Protein AF-0000000087528157 (afdb_homodimer)

pLDDT: mean 91.72, std 8.05, range [44.59, 97.56]

Foldseek 3Di:
DLVVVLVVLLVVLLVLLVVLLVVLLVLLVLLLVCLPVLDLVSLVVLQVCLVVLVVSLVVSLVSLVVSVVSHVDDDLSVLLSVLSNVLSVLSSVSSVLSNVSSVLSNQLPVVPHDPDADPCNVLSVLLSVLSVLLSVCSSVLPLVSLVVLLVSLVVLVVSLVVLVVSLVVVCVVDDDCNSNSVSNSVSSVSSSVSSVSSNVSSQSSNCSNPVDRDDDD/DLVVVLVVLLVVLLVLLVVLLVVLLVLLVLLLVCLPVLDLVSLVVLQVCLVVLVVSLVVSLVSLVVSVVSHVDDDLSVLLSVLSNVLSVLSSVSSVLSNVSSVLSNQLPVVPHDPDADPCNVLSVLLSVLSVLLSVCSSVLPLVSLVVLLVSLVVLVVSLVVLVVSLVVVCVVDDDCNSNSVSNSVSSVSSSVSSVSSNVSSQSSNCSNPVDRDDDD

Nearest PDB structures (foldseek):
  4q25-assembly1_B  TM=9.628E-01  e=1.340E-10  Pseudomonas aeruginosa PAO1
  1t72-assembly1_A  TM=9.582E-01  e=2.655E-10  Aquifex aeolicus
  1xwm-assembly1_A-2  TM=9.227E-01  e=3.490E-10  Geobacillus stearothermophilus
  1sum-assembly1_B  TM=9.624E-01  e=5.626E-09  Thermotoga maritima
  2olt-assembly1_B  TM=5.360E-01  e=1.456E-02  Shewanella oneidensis MR-1

Secondary structure (DSSP, 8-state):
-HHHHHHHHHHHHHHHHHHHHHHHHHHHHHHHHHHHH--HHHHHHHHHTHHHHHHHHHHHHHHHHHHHHH----HHHHHHHHHHHHHHHHHHHHHHHHHHHHHHHHHHHHTS--S-----HHHHHHHHHHHHHHHHHHHTT-HHHHHHHHHHHHHHHHHHHHHHHHHHHHHHH-SS-HHHHHHHHHHHHHHHHHHHHHHHHHHHHHHHHHS------/-HHHHHHHHHHHHHHHHHHHHHHHHHHHHHHHHHHHH--HHHHHHHHHTHHHHHHHHHHHHHHHHHHHHH----HHHHHHHHHHHHHHHHHHHHHHHHHHHHHHHHHHHHTS--S-----HHHHHHHHHHHHHHHHHHHTT-HHHHHHHHHHHHHHHHHHHHHHHHHHHHHHH-SS-HHHHHHHHHHHHHHHHHHHHHHHHHHHHHHHHHS------

InterPro domains:
  IPR026022 PhoU domain [PF01895] (19-105)
  IPR026022 PhoU domain [PF01895] (121-205)
  IPR028366 PhoU [PIRSF003107] (2-216)
  IPR028366 PhoU [PTHR42930] (2-214)
  IPR028366 PhoU [TIGR02135] (6-213)
  IPR038078 PhoU-like domain superfamily [G3DSA:1.20.58.220] (3-214)

Radius of gyration: 21.8 Å; Cα contacts (8 Å, |Δi|>4): 555; chains: 2; bounding box: 48×71×45 Å

Sequence (434 aa):
MINRTLHREIDVLKKMFIDLGALVEDRLRKACIILETGDNDLAEEIIRTDNEIDHMEVQIEEECLKVLALHQPVASDLRLIVAIIKINNELERIGDMAVGIAKRVQVIHKKGGVSFAVDYRQMAVKVLGMIRMSLDALVTENADLARRIFHEDEEVDALRDKAYKAVVKELDADTGHAAALLNIYLLSRHLERIGDRACNIAEEVIYLVEGDIVRNEMINRTLHREIDVLKKMFIDLGALVEDRLRKACIILETGDNDLAEEIIRTDNEIDHMEVQIEEECLKVLALHQPVASDLRLIVAIIKINNELERIGDMAVGIAKRVQVIHKKGGVSFAVDYRQMAVKVLGMIRMSLDALVTENADLARRIFHEDEEVDALRDKAYKAVVKELDADTGHAAALLNIYLLSRHLERIGDRACNIAEEVIYLVEGDIVRNE

Structure (mmCIF, N/CA/C/O backbone):
data_AF-0000000087528157-model_v1
#
loop_
_entity.id
_entity.type
_entity.pdbx_description
1 polymer 'Phosphate-specific transport system accessory protein PhoU'
#
loop_
_atom_site.group_PDB
_atom_site.id
_atom_site.type_symbol
_atom_site.label_atom_id
_atom_site.label_alt_id
_atom_site.label_comp_id
_atom_site.label_asym_id
_atom_site.label_entity_id
_atom_site.label_seq_id
_atom_site.pdbx_PDB_ins_code
_atom_site.Cartn_x
_atom_site.Cartn_y
_atom_site.Cartn_z
_atom_site.occupancy
_atom_site.B_iso_or_equiv
_atom_site.auth_seq_id
_atom_site.auth_comp_id
_atom_site.auth_asym_id
_atom_site.auth_atom_id
_atom_site.pdbx_PDB_model_num
ATOM 1 N N . MET A 1 1 ? -6.309 -33.094 -22.344 1 44.59 1 MET A N 1
ATOM 2 C CA . MET A 1 1 ? -7.527 -32.938 -21.562 1 44.59 1 MET A CA 1
ATOM 3 C C . MET A 1 1 ? -7.293 -32.062 -20.344 1 44.59 1 MET A C 1
ATOM 5 O O . MET A 1 1 ? -8.125 -31.219 -20.016 1 44.59 1 MET A O 1
ATOM 9 N N . ILE A 1 2 ? -6.039 -32.25 -19.562 1 53.31 2 ILE A N 1
ATOM 10 C CA . ILE A 1 2 ? -5.582 -31.531 -18.375 1 53.31 2 ILE A CA 1
ATOM 11 C C . ILE A 1 2 ? -5.414 -30.047 -18.672 1 53.31 2 ILE A C 1
ATOM 13 O O . ILE A 1 2 ? -5.879 -29.188 -17.922 1 53.31 2 ILE A O 1
ATOM 17 N N . ASN A 1 3 ? -5.18 -29.672 -20 1 67.44 3 ASN A N 1
ATOM 18 C CA . ASN A 1 3 ? -4.887 -28.312 -20.438 1 67.44 3 ASN A CA 1
ATOM 19 C C . ASN A 1 3 ? -6.164 -27.531 -20.734 1 67.44 3 ASN A C 1
ATOM 21 O O . ASN A 1 3 ? -6.23 -26.328 -20.469 1 67.44 3 ASN A O 1
ATOM 25 N N . ARG A 1 4 ? -7.254 -28.422 -21 1 74 4 ARG A N 1
ATOM 26 C CA . ARG A 1 4 ? -8.492 -27.719 -21.328 1 74 4 ARG A CA 1
ATOM 27 C C . ARG A 1 4 ? -9.203 -27.25 -20.062 1 74 4 ARG A C 1
ATOM 29 O O . ARG A 1 4 ? -9.766 -26.156 -20.031 1 74 4 ARG A O 1
ATOM 36 N N . THR A 1 5 ? -9.141 -28 -19.016 1 87.75 5 THR A N 1
ATOM 37 C CA . THR A 1 5 ? -9.766 -27.672 -17.734 1 87.75 5 THR A CA 1
ATOM 38 C C . THR A 1 5 ? -9.062 -26.484 -17.078 1 87.75 5 THR A C 1
ATOM 40 O O . THR A 1 5 ? -9.711 -25.578 -16.547 1 87.75 5 THR A O 1
ATOM 43 N N . LEU A 1 6 ? -7.848 -26.375 -17.266 1 89.81 6 LEU A N 1
ATOM 44 C CA . LEU A 1 6 ? -7.074 -25.281 -16.719 1 89.81 6 LEU A CA 1
ATOM 45 C C . LEU A 1 6 ? -7.469 -23.953 -17.375 1 89.81 6 LEU A C 1
ATOM 47 O O . LEU A 1 6 ? -7.699 -22.953 -16.688 1 89.81 6 LEU A O 1
ATOM 51 N N . HIS A 1 7 ? -7.656 -24.031 -18.688 1 89.88 7 HIS A N 1
ATOM 52 C CA . HIS A 1 7 ? -7.965 -22.797 -19.406 1 89.88 7 HIS A CA 1
ATOM 53 C C . HIS A 1 7 ? -9.359 -22.297 -19.047 1 89.88 7 HIS A C 1
ATOM 55 O O . HIS A 1 7 ? -9.578 -21.078 -18.969 1 89.88 7 HIS A O 1
ATOM 61 N N . ARG A 1 8 ? -10.242 -23.25 -18.859 1 92.94 8 ARG A N 1
ATOM 62 C CA . ARG A 1 8 ? -11.578 -22.844 -18.422 1 92.94 8 ARG A CA 1
ATOM 63 C C . ARG A 1 8 ? -11.539 -22.203 -17.047 1 92.94 8 ARG A C 1
ATOM 65 O O . ARG A 1 8 ? -12.211 -21.188 -16.812 1 92.94 8 ARG A O 1
ATOM 72 N N . GLU A 1 9 ? -10.781 -22.719 -16.156 1 93.06 9 GLU A N 1
ATOM 73 C CA . GLU A 1 9 ? -10.648 -22.172 -14.82 1 93.06 9 GLU A CA 1
ATOM 74 C C . GLU A 1 9 ? -9.961 -20.812 -14.844 1 93.06 9 GLU A C 1
ATOM 76 O O . GLU A 1 9 ? -10.32 -19.906 -14.078 1 93.06 9 GLU A O 1
ATOM 81 N N . ILE A 1 10 ? -9.016 -20.703 -15.75 1 91.69 10 ILE A N 1
ATOM 82 C CA . ILE A 1 10 ? -8.32 -19.422 -15.906 1 91.69 10 ILE A CA 1
ATOM 83 C C . ILE A 1 10 ? -9.281 -18.375 -16.438 1 91.69 10 ILE A C 1
ATOM 85 O O . ILE A 1 10 ? -9.242 -17.219 -16.016 1 91.69 10 ILE A O 1
ATOM 89 N N . ASP A 1 11 ? -10.164 -18.797 -17.344 1 92.31 11 ASP A N 1
ATOM 90 C CA . ASP A 1 11 ? -11.164 -17.875 -17.875 1 92.31 11 ASP A CA 1
ATOM 91 C C . ASP A 1 11 ? -12.117 -17.406 -16.781 1 92.31 11 ASP A C 1
ATOM 93 O O . ASP A 1 11 ? -12.492 -16.234 -16.75 1 92.31 11 ASP A O 1
ATOM 97 N N . VAL A 1 12 ? -12.484 -18.281 -15.938 1 94.38 12 VAL A N 1
ATOM 98 C CA . VAL A 1 12 ? -13.344 -17.938 -14.805 1 94.38 12 VAL A CA 1
ATOM 99 C C . VAL A 1 12 ? -12.625 -16.938 -13.891 1 94.38 12 VAL A C 1
ATOM 101 O O . VAL A 1 12 ? -13.211 -15.938 -13.477 1 94.38 12 VAL A O 1
ATOM 104 N N . LEU A 1 13 ? -11.367 -17.156 -13.656 1 93.38 13 LEU A N 1
ATOM 105 C CA . LEU A 1 13 ? -10.562 -16.281 -12.82 1 93.38 13 LEU A CA 1
ATOM 106 C C . LEU A 1 13 ? -10.461 -14.883 -13.438 1 93.38 13 LEU A C 1
ATOM 108 O O . LEU A 1 13 ? -10.617 -13.875 -12.742 1 93.38 13 LEU A O 1
ATOM 112 N N . LYS A 1 14 ? -10.273 -14.883 -14.734 1 91.62 14 LYS A N 1
ATOM 113 C CA . LYS A 1 14 ? -10.188 -13.602 -15.438 1 91.62 14 LYS A CA 1
ATOM 114 C C . LYS A 1 14 ? -11.5 -12.828 -15.312 1 91.62 14 LYS A C 1
ATOM 116 O O . LYS A 1 14 ? -11.484 -11.617 -15.078 1 91.62 14 LYS A O 1
ATOM 121 N N . LYS A 1 15 ? -12.578 -13.5 -15.414 1 94.44 15 LYS A N 1
ATOM 122 C CA . LYS A 1 15 ? -13.875 -12.852 -15.312 1 94.44 15 LYS A CA 1
ATOM 123 C C . LYS A 1 15 ? -14.109 -12.305 -13.914 1 94.44 15 LYS A C 1
ATOM 125 O O . LYS A 1 15 ? -14.555 -11.164 -13.75 1 94.44 15 LYS A O 1
ATOM 130 N N . MET A 1 16 ? -13.805 -13.094 -12.891 1 95.12 16 MET A N 1
ATOM 131 C CA . MET A 1 16 ? -13.93 -12.641 -11.508 1 95.12 16 MET A CA 1
ATOM 132 C C . MET A 1 16 ? -13.07 -11.414 -11.258 1 95.12 16 MET A C 1
ATOM 134 O O . MET A 1 16 ? -13.516 -10.461 -10.602 1 95.12 16 MET A O 1
ATOM 138 N N . PHE A 1 17 ? -11.969 -11.484 -11.82 1 94 17 PHE A N 1
ATOM 139 C CA . PHE A 1 17 ? -11.008 -10.414 -11.633 1 94 17 PHE A CA 1
ATOM 140 C C . PHE A 1 17 ? -11.484 -9.133 -12.312 1 94 17 PHE A C 1
ATOM 142 O O . PHE A 1 17 ? -11.375 -8.047 -11.742 1 94 17 PHE A O 1
ATOM 149 N N . ILE A 1 18 ? -12 -9.242 -13.484 1 93.38 18 ILE A N 1
ATOM 150 C CA . ILE A 1 18 ? -12.547 -8.109 -14.227 1 93.38 18 ILE A CA 1
ATOM 151 C C . ILE A 1 18 ? -13.719 -7.508 -13.453 1 93.38 18 ILE A C 1
ATOM 153 O O . ILE A 1 18 ? -13.836 -6.285 -13.352 1 93.38 18 ILE A O 1
ATOM 157 N N . ASP A 1 19 ? -14.516 -8.359 -12.906 1 96.44 19 ASP A N 1
ATOM 158 C CA . ASP A 1 19 ? -15.648 -7.887 -12.117 1 96.44 19 ASP A CA 1
ATOM 159 C C . ASP A 1 19 ? -15.18 -7.109 -10.891 1 96.44 19 ASP A C 1
ATOM 161 O O . ASP A 1 19 ? -15.734 -6.059 -10.562 1 96.44 19 ASP A O 1
ATOM 165 N N . LEU A 1 20 ? -14.211 -7.586 -10.203 1 96.44 20 LEU A N 1
ATOM 166 C CA . LEU A 1 20 ? -13.641 -6.867 -9.062 1 96.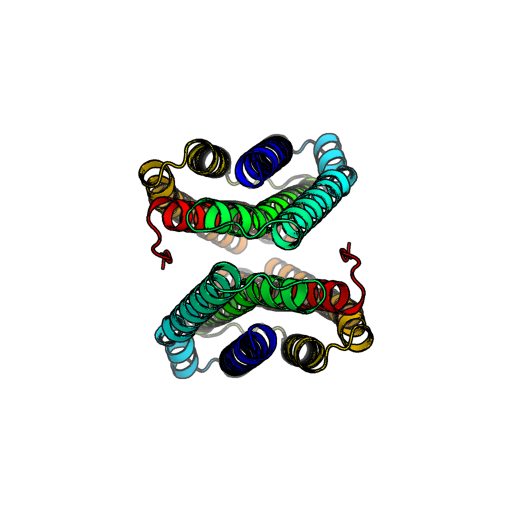44 20 LEU A CA 1
ATOM 167 C C . LEU A 1 20 ? -13.055 -5.531 -9.508 1 96.44 20 LEU A C 1
ATOM 169 O O . LEU A 1 20 ? -13.258 -4.508 -8.852 1 96.44 20 LEU A O 1
ATOM 173 N N . GLY A 1 21 ? -12.297 -5.582 -10.633 1 95.56 21 GLY A N 1
ATOM 174 C CA . GLY A 1 21 ? -11.75 -4.352 -11.188 1 95.56 21 GLY A CA 1
ATOM 175 C C . GLY A 1 21 ? -12.805 -3.293 -11.445 1 95.56 21 GLY A C 1
ATOM 176 O O . GLY A 1 21 ? -12.609 -2.119 -11.117 1 95.56 21 GLY A O 1
ATOM 177 N N . ALA A 1 22 ? -13.898 -3.742 -12 1 95.38 22 ALA A N 1
ATOM 178 C CA . ALA A 1 22 ? -15.008 -2.828 -12.289 1 95.38 22 ALA A CA 1
ATOM 179 C C . ALA A 1 22 ? -15.586 -2.254 -11 1 95.38 22 ALA A C 1
ATOM 181 O O . ALA A 1 22 ? -15.914 -1.065 -10.938 1 95.38 22 ALA A O 1
ATOM 182 N N . LEU A 1 23 ? -15.742 -3.078 -10.031 1 96.56 23 LEU A N 1
ATOM 183 C CA . LEU A 1 23 ? -16.266 -2.635 -8.75 1 96.56 23 LEU A CA 1
ATOM 184 C C . LEU A 1 23 ? -15.336 -1.609 -8.109 1 96.56 23 LEU A C 1
ATOM 186 O O . LEU A 1 23 ? -15.797 -0.587 -7.59 1 96.56 23 LEU A O 1
ATOM 190 N N . VAL A 1 24 ? -14.047 -1.836 -8.133 1 96.75 24 VAL A N 1
ATOM 191 C CA . VAL A 1 24 ? -13.055 -0.938 -7.551 1 96.75 24 VAL A CA 1
ATOM 192 C C . VAL A 1 24 ? -13.047 0.386 -8.312 1 96.75 24 VAL A C 1
ATOM 194 O O . VAL A 1 24 ? -12.992 1.458 -7.707 1 96.75 24 VAL A O 1
ATOM 197 N N . GLU A 1 25 ? -13.141 0.327 -9.602 1 95.88 25 GLU A N 1
ATOM 198 C CA . GLU A 1 25 ? -13.211 1.541 -10.414 1 95.88 25 GLU A CA 1
ATOM 199 C C . GLU A 1 25 ? -14.445 2.371 -10.047 1 95.88 25 GLU A C 1
ATOM 201 O O . GLU A 1 25 ? -14.367 3.598 -9.961 1 95.88 25 GLU A O 1
ATOM 206 N N . ASP A 1 26 ? -15.5 1.7 -9.906 1 96.25 26 ASP A N 1
ATOM 207 C CA . ASP A 1 26 ? -16.734 2.383 -9.523 1 96.25 26 ASP A CA 1
ATOM 208 C C . ASP A 1 26 ? -16.578 3.076 -8.172 1 96.25 26 ASP A C 1
ATOM 210 O O . ASP A 1 26 ? -16.984 4.227 -8.008 1 96.25 26 ASP A O 1
ATOM 214 N N . ARG A 1 27 ? -16 2.377 -7.172 1 96.56 27 ARG A N 1
ATOM 215 C CA . ARG A 1 27 ? -15.766 2.963 -5.855 1 96.56 27 ARG A CA 1
ATOM 216 C C . ARG A 1 27 ? -14.867 4.191 -5.957 1 96.56 27 ARG A C 1
ATOM 218 O O . ARG A 1 27 ? -15.117 5.207 -5.301 1 96.56 27 ARG A O 1
ATOM 225 N N . LEU A 1 28 ? -13.867 4.059 -6.793 1 96.62 28 LEU A N 1
ATOM 226 C CA . LEU A 1 28 ? -12.938 5.168 -6.977 1 96.62 28 LEU A CA 1
ATOM 227 C C . LEU A 1 28 ? -13.633 6.348 -7.648 1 96.62 28 LEU A C 1
ATOM 229 O O . LEU A 1 28 ? -13.398 7.5 -7.281 1 96.62 28 LEU A O 1
ATOM 233 N N . ARG A 1 29 ? -14.438 6.051 -8.609 1 96.5 29 ARG A N 1
ATOM 234 C CA . ARG A 1 29 ? -15.203 7.105 -9.266 1 96.5 29 ARG A CA 1
ATOM 235 C C . ARG A 1 29 ? -16.078 7.848 -8.266 1 96.5 29 ARG A C 1
ATOM 237 O O . ARG A 1 29 ? -16.125 9.078 -8.266 1 96.5 29 ARG A O 1
ATOM 244 N N . LYS A 1 30 ? -16.75 7.137 -7.434 1 97.12 30 LYS A N 1
ATOM 245 C CA . LYS A 1 30 ? -17.578 7.738 -6.395 1 97.12 30 LYS A CA 1
ATOM 246 C C . LYS A 1 30 ? -16.734 8.586 -5.441 1 97.12 30 LYS A C 1
ATOM 248 O O . LYS A 1 30 ? -17.156 9.672 -5.039 1 97.12 30 LYS A O 1
ATOM 253 N N . ALA A 1 31 ? -15.57 8.062 -5.062 1 96.62 31 ALA A N 1
ATOM 254 C CA . ALA A 1 31 ? -14.664 8.805 -4.188 1 96.62 31 ALA A CA 1
ATOM 255 C C . ALA A 1 31 ? -14.234 10.117 -4.832 1 96.62 31 ALA A C 1
ATOM 257 O O . ALA A 1 31 ? -14.156 11.148 -4.16 1 96.62 31 ALA A O 1
ATOM 258 N N . CYS A 1 32 ? -14.031 10.094 -6.133 1 94.62 32 CYS A N 1
ATOM 259 C CA . CYS A 1 32 ? -13.633 11.289 -6.863 1 94.62 32 CYS A CA 1
ATOM 260 C C . CYS A 1 32 ? -14.781 12.297 -6.93 1 94.62 32 CYS A C 1
ATOM 262 O O . CYS A 1 32 ? -14.555 13.5 -6.836 1 94.62 32 CYS A O 1
ATOM 264 N N . ILE A 1 33 ? -15.969 11.82 -7.051 1 94.81 33 ILE A N 1
ATOM 265 C CA . ILE A 1 33 ? -17.141 12.68 -7.102 1 94.81 33 ILE A CA 1
ATOM 266 C C . ILE A 1 33 ? -17.297 13.43 -5.777 1 94.81 33 ILE A C 1
ATOM 268 O O . ILE A 1 33 ? -17.547 14.633 -5.766 1 94.81 33 ILE A O 1
ATOM 272 N N . ILE A 1 34 ? -17.062 12.773 -4.68 1 94.69 34 ILE A N 1
ATOM 273 C CA . ILE A 1 34 ? -17.312 13.406 -3.391 1 94.69 34 ILE A CA 1
ATOM 274 C C . ILE A 1 34 ? -16.203 14.422 -3.092 1 94.69 34 ILE A C 1
ATOM 276 O O . ILE A 1 34 ? -16.391 15.32 -2.273 1 94.69 34 ILE A O 1
ATOM 280 N N . LEU A 1 35 ? -15.047 14.266 -3.725 1 91.75 35 LEU A N 1
ATOM 281 C CA . LEU A 1 35 ? -14 15.273 -3.604 1 91.75 35 LEU A CA 1
ATOM 282 C C . LEU A 1 35 ? -14.492 16.625 -4.086 1 91.75 35 LEU A C 1
ATOM 284 O O . LEU A 1 35 ? -14.109 17.672 -3.539 1 91.75 35 LEU A O 1
ATOM 288 N N . GLU A 1 36 ? -15.336 16.531 -5.055 1 87 36 GLU A N 1
ATOM 289 C CA . GLU A 1 36 ? -15.828 17.75 -5.691 1 87 36 GLU A CA 1
ATOM 290 C C . GLU A 1 36 ? -17.125 18.219 -5.047 1 87 36 GLU A C 1
ATOM 292 O O . GLU A 1 36 ? -17.328 19.422 -4.871 1 87 36 GLU A O 1
ATOM 297 N N . THR A 1 37 ? -17.969 17.312 -4.633 1 89.5 37 THR A N 1
ATOM 298 C CA . THR A 1 37 ? -19.328 17.688 -4.273 1 89.5 37 THR A CA 1
ATOM 299 C C . THR A 1 37 ? -19.484 17.75 -2.756 1 89.5 37 THR A C 1
ATOM 301 O O . THR A 1 37 ? -20.406 18.406 -2.252 1 89.5 37 THR A O 1
ATOM 304 N N . GLY A 1 38 ? -18.719 16.984 -2.047 1 89.5 38 GLY A N 1
ATOM 305 C CA . GLY A 1 38 ? -18.906 16.875 -0.608 1 89.5 38 GLY A CA 1
ATOM 306 C C . GLY A 1 38 ? -20.141 16.094 -0.229 1 89.5 38 GLY A C 1
ATOM 307 O O . GLY A 1 38 ? -20.656 16.219 0.888 1 89.5 38 GLY A O 1
ATOM 308 N N . ASP A 1 39 ? -20.672 15.32 -1.078 1 92.75 39 ASP A N 1
ATOM 309 C CA . ASP A 1 39 ? -21.891 14.555 -0.869 1 92.75 39 ASP A CA 1
ATOM 310 C C . ASP A 1 39 ? -21.719 13.531 0.245 1 92.75 39 ASP A C 1
ATOM 312 O O . ASP A 1 39 ? -21.156 12.453 0.019 1 92.75 39 ASP A O 1
ATOM 316 N N . ASN A 1 40 ? -22.312 13.773 1.37 1 92.88 40 ASN A N 1
ATOM 317 C CA . ASN A 1 40 ? -22.156 12.93 2.553 1 92.88 40 ASN A CA 1
ATOM 318 C C . ASN A 1 40 ? -22.828 11.57 2.377 1 92.88 40 ASN A C 1
ATOM 320 O O . ASN A 1 40 ? -22.328 10.562 2.875 1 92.88 40 ASN A O 1
ATOM 324 N N . ASP A 1 41 ? -23.891 11.578 1.763 1 95.31 41 ASP A N 1
ATOM 325 C CA . ASP A 1 41 ? -24.594 10.32 1.549 1 95.31 41 ASP A CA 1
ATOM 326 C C . ASP A 1 41 ? -23.766 9.359 0.698 1 95.31 41 ASP A C 1
ATOM 328 O O . ASP A 1 41 ? -23.672 8.172 1.002 1 95.31 41 ASP A O 1
ATOM 332 N N . LEU A 1 42 ? -23.25 9.93 -0.299 1 96.06 42 LEU A N 1
ATOM 333 C CA . LEU A 1 42 ? -22.391 9.117 -1.156 1 96.06 42 LEU A CA 1
ATOM 334 C C . LEU A 1 42 ? -21.141 8.656 -0.403 1 96.06 42 LEU A C 1
ATOM 336 O O . LEU A 1 42 ? -20.688 7.523 -0.577 1 96.06 42 LEU A O 1
ATOM 340 N N . ALA A 1 43 ? -20.562 9.477 0.427 1 95.88 43 ALA A N 1
ATOM 341 C CA . ALA A 1 43 ? -19.438 9.094 1.259 1 95.88 43 ALA A CA 1
ATOM 342 C C . ALA A 1 43 ? -19.781 7.926 2.172 1 95.88 43 ALA A C 1
ATOM 344 O O . ALA A 1 43 ? -19.016 6.965 2.283 1 95.88 43 ALA A O 1
ATOM 345 N N . GLU A 1 44 ? -20.922 7.984 2.742 1 95.81 44 GLU A N 1
ATOM 346 C CA . GLU A 1 44 ? -21.391 6.914 3.621 1 95.81 44 GLU A CA 1
ATOM 347 C C . GLU A 1 44 ? -21.594 5.613 2.85 1 95.81 44 GLU A C 1
ATOM 349 O O . GLU A 1 44 ? -21.281 4.527 3.355 1 95.81 44 GLU A O 1
ATOM 354 N N . GLU A 1 45 ? -22.094 5.758 1.702 1 96.31 45 GLU A N 1
ATOM 355 C CA . GLU A 1 45 ? -22.266 4.582 0.855 1 96.31 45 GLU A CA 1
ATOM 356 C C . GLU A 1 45 ? -20.938 3.893 0.575 1 96.31 45 GLU A C 1
ATOM 358 O O . GLU A 1 45 ? -20.844 2.664 0.647 1 96.31 45 GLU A O 1
ATOM 363 N N . ILE A 1 46 ? -19.938 4.672 0.252 1 96.31 46 ILE A N 1
ATOM 364 C CA . ILE A 1 46 ? -18.594 4.133 -0.018 1 96.31 46 ILE A CA 1
ATOM 365 C C . ILE A 1 46 ? -18.094 3.365 1.203 1 96.31 46 ILE A C 1
ATOM 367 O O . ILE A 1 46 ? -17.594 2.244 1.077 1 96.31 46 ILE A O 1
ATOM 371 N N . ILE A 1 47 ? -18.266 3.877 2.377 1 94.69 47 ILE A N 1
ATOM 372 C CA . ILE A 1 47 ? -17.766 3.297 3.623 1 94.69 47 ILE A CA 1
ATOM 373 C C . ILE A 1 47 ? -18.531 2.008 3.928 1 94.69 47 ILE A C 1
ATOM 375 O O . ILE A 1 47 ? -17.922 0.988 4.266 1 94.69 47 ILE A O 1
ATOM 379 N N . ARG A 1 48 ? -19.781 1.977 3.676 1 93.62 48 ARG A N 1
ATOM 380 C CA . ARG A 1 48 ? -20.641 0.863 4.062 1 93.62 48 ARG A CA 1
ATOM 381 C C . ARG A 1 48 ? -20.453 -0.323 3.121 1 93.62 48 ARG A C 1
ATOM 383 O O . ARG A 1 48 ? -20.641 -1.474 3.521 1 93.62 48 ARG A O 1
ATOM 390 N N . THR A 1 49 ? -20.047 -0.094 1.935 1 91.81 49 THR A N 1
ATOM 391 C CA . THR A 1 49 ? -20.016 -1.16 0.94 1 91.81 49 THR A CA 1
ATOM 392 C C . THR A 1 49 ? -18.594 -1.67 0.741 1 91.81 49 THR A C 1
ATOM 394 O O . THR A 1 49 ? -18.328 -2.416 -0.203 1 91.81 49 THR A O 1
ATOM 397 N N . ASP A 1 50 ? -17.672 -1.271 1.591 1 89.25 50 ASP A N 1
ATOM 398 C CA . ASP A 1 50 ? -16.266 -1.664 1.495 1 89.25 50 ASP A CA 1
ATOM 399 C C . ASP A 1 50 ? -16.125 -3.182 1.583 1 89.25 50 ASP A C 1
ATOM 401 O O . ASP A 1 50 ? -15.234 -3.76 0.948 1 89.25 50 ASP A O 1
ATOM 405 N N . ASN A 1 51 ? -16.969 -3.854 2.244 1 91.25 51 ASN A N 1
ATOM 406 C CA . ASN A 1 51 ? -16.891 -5.289 2.486 1 91.25 51 ASN A CA 1
ATOM 407 C C . ASN A 1 51 ? -17.078 -6.09 1.202 1 91.25 51 ASN A C 1
ATOM 409 O O . ASN A 1 51 ? -16.609 -7.223 1.096 1 91.25 51 ASN A O 1
ATOM 413 N N . GLU A 1 52 ? -17.797 -5.504 0.238 1 93.62 52 GLU A N 1
ATOM 414 C CA . GLU A 1 52 ? -18 -6.176 -1.042 1 93.62 52 GLU A CA 1
ATOM 415 C C . GLU A 1 52 ? -16.672 -6.477 -1.729 1 93.62 52 GLU A C 1
ATOM 417 O O . GLU A 1 52 ? -16.469 -7.582 -2.227 1 93.62 52 GLU A O 1
ATOM 422 N N . ILE A 1 53 ? -15.797 -5.535 -1.729 1 94.25 53 ILE A N 1
ATOM 423 C CA . ILE A 1 53 ? -14.492 -5.684 -2.359 1 94.25 53 ILE A CA 1
ATOM 424 C C . ILE A 1 53 ? -13.672 -6.719 -1.598 1 94.25 53 ILE A C 1
ATOM 426 O O . ILE A 1 53 ? -13.039 -7.586 -2.205 1 94.25 53 ILE A O 1
ATOM 430 N N . ASP A 1 54 ? -13.758 -6.738 -0.297 1 91.5 54 ASP A N 1
ATOM 431 C CA . ASP A 1 54 ? -13.039 -7.695 0.539 1 91.5 54 ASP A CA 1
ATOM 432 C C . ASP A 1 54 ? -13.477 -9.125 0.236 1 91.5 54 ASP A C 1
ATOM 434 O O . ASP A 1 54 ? -12.641 -10.016 0.082 1 91.5 54 ASP A O 1
ATOM 438 N N . HIS A 1 55 ? -14.703 -9.266 0.137 1 93.94 55 HIS A N 1
ATOM 439 C CA . HIS A 1 55 ? -15.266 -10.594 -0.105 1 93.94 55 HIS A CA 1
ATOM 440 C C . HIS A 1 55 ? -14.844 -11.125 -1.47 1 93.94 55 HIS A C 1
ATOM 442 O O . HIS A 1 55 ? -14.445 -12.289 -1.589 1 93.94 55 HIS A O 1
ATOM 448 N N . MET A 1 56 ? -14.945 -10.289 -2.459 1 95.25 56 MET A N 1
ATOM 449 C CA . MET A 1 56 ? -14.562 -10.711 -3.805 1 95.25 56 MET A CA 1
ATOM 450 C C . MET A 1 56 ? -13.07 -11.008 -3.883 1 95.25 56 MET A C 1
ATOM 452 O O . MET A 1 56 ? -12.656 -11.961 -4.539 1 95.25 56 MET A O 1
ATOM 456 N N . GLU A 1 57 ? -12.281 -10.148 -3.236 1 95.25 57 GLU A N 1
ATOM 457 C CA . GLU A 1 57 ? -10.836 -10.367 -3.186 1 95.25 57 GLU A CA 1
ATOM 458 C C . GLU A 1 57 ? -10.5 -11.734 -2.602 1 95.25 57 GLU A C 1
ATOM 460 O O . GLU A 1 57 ? -9.664 -12.461 -3.143 1 95.25 57 GLU A O 1
ATOM 465 N N . VAL A 1 58 ? -11.188 -12.164 -1.552 1 93.56 58 VAL A N 1
ATOM 466 C CA . VAL A 1 58 ? -10.961 -13.453 -0.901 1 93.56 58 VAL A CA 1
ATOM 467 C C . VAL A 1 58 ? -11.359 -14.586 -1.844 1 93.56 58 VAL A C 1
ATOM 469 O O . VAL A 1 58 ? -10.625 -15.562 -1.994 1 93.56 58 VAL A O 1
ATOM 472 N N . GLN A 1 59 ? -12.445 -14.438 -2.492 1 95.56 59 GLN A N 1
ATOM 473 C CA . GLN A 1 59 ? -12.93 -15.461 -3.418 1 95.56 59 GLN A CA 1
ATOM 474 C C . GLN A 1 59 ? -11.938 -15.672 -4.562 1 95.56 59 GLN A C 1
ATOM 476 O O . GLN A 1 59 ? -11.672 -16.812 -4.949 1 95.56 59 GLN A O 1
ATOM 481 N N . ILE A 1 60 ? -11.438 -14.602 -5.074 1 96.19 60 ILE A N 1
ATOM 482 C CA . ILE A 1 60 ? -10.492 -14.68 -6.184 1 96.19 60 ILE A CA 1
ATOM 483 C C . ILE A 1 60 ? -9.219 -15.375 -5.723 1 96.19 60 ILE A C 1
ATOM 485 O O . ILE A 1 60 ? -8.68 -16.234 -6.434 1 96.19 60 ILE A O 1
ATOM 489 N N . GLU A 1 61 ? -8.75 -15 -4.574 1 94 61 GLU A N 1
ATOM 490 C CA . GLU A 1 61 ? -7.547 -15.641 -4.047 1 94 61 GLU A CA 1
ATOM 491 C C . GLU A 1 61 ? -7.754 -17.141 -3.863 1 94 61 GLU A C 1
ATOM 493 O O . GLU A 1 61 ? -6.898 -17.938 -4.25 1 94 61 GLU A O 1
ATOM 498 N N . GLU A 1 62 ? -8.906 -17.516 -3.311 1 93.81 62 GLU A N 1
ATOM 499 C CA . GLU A 1 62 ? -9.227 -18.922 -3.115 1 93.81 62 GLU A CA 1
ATOM 500 C C . GLU A 1 62 ? -9.281 -19.656 -4.449 1 93.81 62 GLU A C 1
ATOM 502 O O . GLU A 1 62 ? -8.781 -20.781 -4.559 1 93.81 62 GLU A O 1
ATOM 507 N N . GLU A 1 63 ? -9.859 -19.031 -5.391 1 95.25 63 GLU A N 1
ATOM 508 C CA . GLU A 1 63 ? -9.945 -19.656 -6.711 1 95.25 63 GLU A CA 1
ATOM 509 C C . GLU A 1 63 ? -8.562 -19.812 -7.336 1 95.25 63 GLU A C 1
ATOM 511 O O . GLU A 1 63 ? -8.273 -20.828 -7.973 1 95.25 63 GLU A O 1
ATOM 516 N N . CYS A 1 64 ? -7.676 -18.828 -7.215 1 94.75 64 CYS A N 1
ATOM 517 C CA . CYS A 1 64 ? -6.309 -18.922 -7.715 1 94.75 64 CYS A CA 1
ATOM 518 C C . CYS A 1 64 ? -5.578 -20.094 -7.074 1 94.75 64 CYS A C 1
ATOM 520 O O . CYS A 1 64 ? -4.926 -20.875 -7.766 1 94.75 64 CYS A O 1
ATOM 522 N N . LEU A 1 65 ? -5.742 -20.25 -5.77 1 92.31 65 LEU A N 1
ATOM 523 C CA . LEU A 1 65 ? -5.074 -21.312 -5.031 1 92.31 65 LEU A CA 1
ATOM 524 C C . LEU A 1 65 ? -5.598 -22.688 -5.461 1 92.31 65 LEU A C 1
ATOM 526 O O . LEU A 1 65 ? -4.828 -23.641 -5.578 1 92.31 65 LEU A O 1
ATOM 530 N N . LYS A 1 66 ? -6.863 -22.719 -5.66 1 92.62 66 LYS A N 1
ATOM 531 C CA . LYS A 1 66 ? -7.48 -23.953 -6.145 1 92.62 66 LYS A CA 1
ATOM 532 C C . LYS A 1 66 ? -6.91 -24.359 -7.504 1 92.62 66 LYS A C 1
ATOM 534 O O . LYS A 1 66 ? -6.555 -25.516 -7.715 1 92.62 66 LYS A O 1
ATOM 539 N N . VAL A 1 67 ? -6.785 -23.422 -8.375 1 93.38 67 VAL A N 1
ATOM 540 C CA . VAL A 1 67 ? -6.266 -23.688 -9.711 1 93.38 67 VAL A CA 1
ATOM 541 C C . VAL A 1 67 ? -4.816 -24.156 -9.625 1 93.38 67 VAL A C 1
ATOM 543 O O . VAL A 1 67 ? -4.422 -25.109 -10.289 1 93.38 67 VAL A O 1
ATOM 546 N N . LEU A 1 68 ? -4.008 -23.531 -8.781 1 91.25 68 LEU A N 1
ATOM 547 C CA . LEU A 1 68 ? -2.605 -23.906 -8.609 1 91.25 68 LEU A CA 1
ATOM 548 C C . LEU A 1 68 ? -2.482 -25.312 -8.031 1 91.25 68 LEU A C 1
ATOM 550 O O . LEU A 1 68 ? -1.59 -26.062 -8.414 1 91.25 68 LEU A O 1
ATOM 554 N N . ALA A 1 69 ? -3.408 -25.641 -7.121 1 88.44 69 ALA A N 1
ATOM 555 C CA . ALA A 1 69 ? -3.383 -26.938 -6.449 1 88.44 69 ALA A CA 1
ATOM 556 C C . ALA A 1 69 ? -3.791 -28.062 -7.406 1 88.44 69 ALA A C 1
ATOM 558 O O . ALA A 1 69 ? -3.238 -29.156 -7.355 1 88.44 69 ALA A O 1
ATOM 559 N N . LEU A 1 70 ? -4.738 -27.734 -8.211 1 89.25 70 LEU A N 1
ATOM 560 C CA . LEU A 1 70 ? -5.344 -28.766 -9.047 1 89.25 70 LEU A CA 1
ATOM 561 C C . LEU A 1 70 ? -4.543 -28.969 -10.32 1 89.25 70 LEU A C 1
ATOM 563 O O . LEU A 1 70 ? -4.574 -30.047 -10.914 1 89.25 70 LEU A O 1
ATOM 567 N N . HIS A 1 71 ? -3.92 -27.781 -10.625 1 86.62 71 HIS A N 1
ATOM 568 C CA . HIS A 1 71 ? -3.211 -27.828 -11.898 1 86.62 71 HIS A CA 1
ATOM 569 C C . HIS A 1 71 ? -1.747 -27.438 -11.727 1 86.62 71 HIS A C 1
ATOM 571 O O . HIS A 1 71 ? -1.353 -26.922 -10.672 1 86.62 71 HIS A O 1
ATOM 577 N N . GLN A 1 72 ? -0.904 -27.688 -12.484 1 82 72 GLN A N 1
ATOM 578 C CA . GLN A 1 72 ? 0.489 -27.25 -12.516 1 82 72 GLN A CA 1
ATOM 579 C C . GLN A 1 72 ? 0.745 -26.328 -13.711 1 82 72 GLN A C 1
ATOM 581 O O . GLN A 1 72 ? 1.477 -26.688 -14.633 1 82 72 GLN A O 1
ATOM 586 N N . PRO A 1 73 ? 0.081 -25.219 -13.469 1 87.12 73 PRO A N 1
ATOM 587 C CA . PRO A 1 73 ? 0.301 -24.297 -14.586 1 87.12 73 PRO A CA 1
ATOM 588 C C . PRO A 1 73 ? 1.776 -23.969 -14.797 1 87.12 73 PRO A C 1
ATOM 590 O O . PRO A 1 73 ? 2.549 -23.953 -13.836 1 87.12 73 PRO A O 1
ATOM 593 N N . VAL A 1 74 ? 2.07 -23.859 -16.094 1 83.81 74 VAL A N 1
ATOM 594 C CA . VAL A 1 74 ? 3.461 -23.531 -16.391 1 83.81 74 VAL A CA 1
ATOM 595 C C . VAL A 1 74 ? 3.523 -22.234 -17.203 1 83.81 74 VAL A C 1
ATOM 597 O O . VAL A 1 74 ? 2.525 -21.812 -17.797 1 83.81 74 VAL A O 1
ATOM 600 N N . ALA A 1 75 ? 4.656 -21.641 -17.125 1 84.19 75 ALA A N 1
ATOM 601 C CA . ALA A 1 75 ? 5.016 -20.5 -17.953 1 84.19 75 ALA A CA 1
ATOM 602 C C . ALA A 1 75 ? 4.012 -19.359 -17.797 1 84.19 75 ALA A C 1
ATOM 604 O O . ALA A 1 75 ? 3.795 -18.875 -16.688 1 84.19 75 ALA A O 1
ATOM 605 N N . SER A 1 76 ? 3.412 -19.031 -18.875 1 87.19 76 SER A N 1
ATOM 606 C CA . SER A 1 76 ? 2.576 -17.844 -18.938 1 87.19 76 SER A CA 1
ATOM 607 C C . SER A 1 76 ? 1.335 -17.984 -18.062 1 87.19 76 SER A C 1
ATOM 609 O O . SER A 1 76 ? 0.881 -17.016 -17.438 1 87.19 76 SER A O 1
ATOM 611 N N . ASP A 1 77 ? 0.83 -19.25 -17.938 1 91.31 77 ASP A N 1
ATOM 612 C CA . ASP A 1 77 ? -0.346 -19.469 -17.109 1 91.31 77 ASP A CA 1
ATOM 613 C C . ASP A 1 77 ? -0.014 -19.281 -15.625 1 91.31 77 ASP A C 1
ATOM 615 O O . ASP A 1 77 ? -0.806 -18.703 -14.883 1 91.31 77 ASP A O 1
ATOM 619 N N . LEU A 1 78 ? 1.124 -19.75 -15.273 1 92.06 78 LEU A N 1
ATOM 620 C CA . LEU A 1 78 ? 1.575 -19.578 -13.898 1 92.06 78 LEU A CA 1
ATOM 621 C C . LEU A 1 78 ? 1.799 -18.109 -13.578 1 92.06 78 LEU A C 1
ATOM 623 O O . LEU A 1 78 ? 1.329 -17.609 -12.555 1 92.06 78 LEU A O 1
ATOM 627 N N . ARG A 1 79 ? 2.455 -17.406 -14.5 1 91.12 79 ARG A N 1
ATOM 628 C CA . ARG A 1 79 ? 2.695 -15.977 -14.297 1 91.12 79 ARG A CA 1
ATOM 629 C C . ARG A 1 79 ? 1.383 -15.211 -14.172 1 91.12 79 ARG A C 1
ATOM 631 O O . ARG A 1 79 ? 1.267 -14.297 -13.359 1 91.12 79 ARG A O 1
ATOM 638 N N . LEU A 1 80 ? 0.469 -15.609 -14.953 1 92.81 80 LEU A N 1
ATOM 639 C CA . LEU A 1 80 ? -0.824 -14.938 -14.938 1 92.81 80 LEU A CA 1
ATOM 640 C C . LEU A 1 80 ? -1.509 -15.109 -13.586 1 92.81 80 LEU A C 1
ATOM 642 O O . LEU A 1 80 ? -1.984 -14.141 -12.992 1 92.81 80 LEU A O 1
ATOM 646 N N . ILE A 1 81 ? -1.544 -16.328 -13.094 1 93.94 81 ILE A N 1
ATOM 647 C CA . ILE A 1 81 ? -2.229 -16.609 -11.836 1 93.94 81 ILE A CA 1
ATOM 648 C C . ILE A 1 81 ? -1.537 -15.867 -10.695 1 93.94 81 ILE A C 1
ATOM 650 O O . ILE A 1 81 ? -2.201 -15.281 -9.836 1 93.94 81 ILE A O 1
ATOM 654 N N . VAL A 1 82 ? -0.258 -15.82 -10.703 1 92.69 82 VAL A N 1
ATOM 655 C CA . VAL A 1 82 ? 0.498 -15.125 -9.672 1 92.69 82 VAL A CA 1
ATOM 656 C C . VAL A 1 82 ? 0.264 -13.617 -9.789 1 92.69 82 VAL A C 1
ATOM 658 O O . VAL A 1 82 ? 0.098 -12.93 -8.773 1 92.69 82 VAL A O 1
ATOM 661 N N . ALA A 1 83 ? 0.257 -13.125 -11.023 1 93.44 83 ALA A N 1
ATOM 662 C CA . ALA A 1 83 ? -0.058 -11.711 -11.234 1 93.44 83 ALA A CA 1
ATOM 663 C C . ALA A 1 83 ? -1.437 -11.375 -10.672 1 93.44 83 ALA A C 1
ATOM 665 O O . ALA A 1 83 ? -1.609 -10.344 -10.023 1 93.44 83 ALA A O 1
ATOM 666 N N . ILE A 1 84 ? -2.381 -12.242 -10.898 1 94.38 84 ILE A N 1
ATOM 667 C CA . ILE A 1 84 ? -3.736 -12.016 -10.406 1 94.38 84 ILE A CA 1
ATOM 668 C C . ILE A 1 84 ? -3.736 -12 -8.883 1 94.38 84 ILE A C 1
ATOM 670 O O . ILE A 1 84 ? -4.375 -11.141 -8.266 1 94.38 84 ILE A O 1
ATOM 674 N N . ILE A 1 85 ? -3.008 -12.867 -8.242 1 93.75 85 ILE A N 1
ATOM 675 C CA . ILE A 1 85 ? -2.926 -12.914 -6.789 1 93.75 85 ILE A CA 1
ATOM 676 C C . ILE A 1 85 ? -2.377 -11.594 -6.258 1 93.75 85 ILE A C 1
ATOM 678 O O . ILE A 1 85 ? -2.936 -11.008 -5.328 1 93.75 85 ILE A O 1
ATOM 682 N N . LYS A 1 86 ? -1.371 -11.125 -6.871 1 93.88 86 LYS A N 1
ATOM 683 C CA . LYS A 1 86 ? -0.717 -9.906 -6.402 1 93.88 86 LYS A CA 1
ATOM 684 C C . LYS A 1 86 ? -1.58 -8.68 -6.684 1 93.88 86 LYS A C 1
ATOM 686 O O . LYS A 1 86 ? -1.729 -7.809 -5.82 1 93.88 86 LYS A O 1
ATOM 691 N N . ILE A 1 87 ? -2.15 -8.602 -7.875 1 95.44 87 ILE A N 1
ATOM 692 C CA . ILE A 1 87 ? -2.941 -7.441 -8.266 1 95.44 87 ILE A CA 1
ATOM 693 C C . ILE A 1 87 ? -4.25 -7.418 -7.484 1 95.44 87 ILE A C 1
ATOM 695 O O . ILE A 1 87 ? -4.766 -6.348 -7.152 1 95.44 87 ILE A O 1
ATOM 699 N N . ASN A 1 88 ? -4.754 -8.641 -7.191 1 94.62 88 ASN A N 1
ATOM 700 C CA . ASN A 1 88 ? -5.945 -8.781 -6.359 1 94.62 88 ASN A CA 1
ATOM 701 C C . ASN A 1 88 ? -5.812 -8.008 -5.055 1 94.62 88 ASN A C 1
ATOM 703 O O . ASN A 1 88 ? -6.73 -7.289 -4.66 1 94.62 88 ASN A O 1
ATOM 707 N N . ASN A 1 89 ? -4.695 -8.055 -4.48 1 91.5 89 ASN A N 1
ATOM 708 C CA . ASN A 1 89 ? -4.414 -7.328 -3.248 1 91.5 89 ASN A CA 1
ATOM 709 C C . ASN A 1 89 ? -4.355 -5.82 -3.488 1 91.5 89 ASN A C 1
ATOM 711 O O . ASN A 1 89 ? -4.82 -5.039 -2.658 1 91.5 89 ASN A O 1
ATOM 715 N N . GLU A 1 90 ? -3.803 -5.414 -4.547 1 93.81 90 GLU A N 1
ATOM 716 C CA . GLU A 1 90 ? -3.738 -3.996 -4.891 1 93.81 90 GLU A CA 1
ATOM 717 C C . GLU A 1 90 ? -5.133 -3.398 -5.039 1 93.81 90 GLU A C 1
ATOM 719 O O . GLU A 1 90 ? -5.391 -2.285 -4.578 1 93.81 90 GLU A O 1
ATOM 724 N N . LEU A 1 91 ? -5.984 -4.18 -5.652 1 95.12 91 LEU A N 1
ATOM 725 C CA . LEU A 1 91 ? -7.344 -3.695 -5.879 1 95.12 91 LEU A CA 1
ATOM 726 C C . LEU A 1 91 ? -8.086 -3.516 -4.559 1 95.12 91 LEU A C 1
ATOM 728 O O . LEU A 1 91 ? -8.812 -2.539 -4.379 1 95.12 91 LEU A O 1
ATOM 732 N N . GLU A 1 92 ? -7.883 -4.441 -3.686 1 93.94 92 GLU A N 1
ATOM 733 C CA . GLU A 1 92 ? -8.469 -4.305 -2.355 1 93.94 92 GLU A CA 1
ATOM 734 C C . GLU A 1 92 ? -7.957 -3.055 -1.649 1 93.94 92 GLU A C 1
ATOM 736 O O . GLU A 1 92 ? -8.734 -2.326 -1.026 1 93.94 92 GLU A O 1
ATOM 741 N N . ARG A 1 93 ? -6.734 -2.748 -1.8 1 91.06 93 ARG A N 1
ATOM 742 C CA . ARG A 1 93 ? -6.133 -1.574 -1.176 1 91.06 93 ARG A CA 1
ATOM 743 C C . ARG A 1 93 ? -6.691 -0.289 -1.779 1 91.06 93 ARG A C 1
ATOM 745 O O . ARG A 1 93 ? -6.871 0.706 -1.074 1 91.06 93 ARG A O 1
ATOM 752 N N . ILE A 1 94 ? -6.879 -0.331 -3.043 1 94.75 94 ILE A N 1
ATOM 753 C CA . ILE A 1 94 ? -7.48 0.828 -3.695 1 94.75 94 ILE A CA 1
ATOM 754 C C . ILE A 1 94 ? -8.883 1.069 -3.133 1 94.75 94 ILE A C 1
ATOM 756 O O . ILE A 1 94 ? -9.266 2.213 -2.885 1 94.75 94 ILE A O 1
ATOM 760 N N . GLY A 1 95 ? -9.648 0.011 -2.936 1 93.81 95 GLY A N 1
ATOM 761 C CA . GLY A 1 95 ? -10.93 0.135 -2.26 1 93.81 95 GLY A CA 1
ATOM 762 C C . GLY A 1 95 ? -10.82 0.789 -0.894 1 93.81 95 GLY A C 1
ATOM 763 O O . GLY A 1 95 ? -11.625 1.659 -0.552 1 93.81 95 GLY A O 1
ATOM 764 N N . ASP A 1 96 ? -9.836 0.447 -0.155 1 91.06 96 ASP A N 1
ATOM 765 C CA . ASP A 1 96 ? -9.602 1.026 1.165 1 91.06 96 ASP A CA 1
ATOM 766 C C . ASP A 1 96 ? -9.297 2.518 1.064 1 91.06 96 ASP A C 1
ATOM 768 O O . ASP A 1 96 ? -9.703 3.301 1.923 1 91.06 96 ASP A O 1
ATOM 772 N N . MET A 1 97 ? -8.578 2.857 0.094 1 93.38 97 MET A N 1
ATOM 773 C CA . MET A 1 97 ? -8.234 4.266 -0.085 1 93.38 97 MET A CA 1
ATOM 774 C C . MET A 1 97 ? -9.469 5.094 -0.423 1 93.38 97 MET A C 1
ATOM 776 O O . MET A 1 97 ? -9.578 6.246 -0.006 1 93.38 97 MET A O 1
ATOM 780 N N . ALA A 1 98 ? -10.359 4.48 -1.191 1 95.81 98 ALA A N 1
ATOM 781 C CA . ALA A 1 98 ? -11.625 5.16 -1.462 1 95.81 98 ALA A CA 1
ATOM 782 C C . ALA A 1 98 ? -12.383 5.445 -0.168 1 95.81 98 ALA A C 1
ATOM 784 O O . ALA A 1 98 ? -12.945 6.531 0.003 1 95.81 98 ALA A O 1
ATOM 785 N N . VAL A 1 99 ? -12.352 4.516 0.749 1 94.69 99 VAL A N 1
ATOM 786 C CA . VAL A 1 99 ? -12.977 4.695 2.057 1 94.69 99 VAL A CA 1
ATOM 787 C C . VAL A 1 99 ? -12.258 5.809 2.82 1 94.69 99 VAL A C 1
ATOM 789 O O . VAL A 1 99 ? -12.898 6.652 3.449 1 94.69 99 VAL A O 1
ATOM 792 N N . GLY A 1 100 ? -10.93 5.836 2.736 1 94.12 100 GLY A N 1
ATOM 793 C CA . GLY A 1 100 ? -10.156 6.895 3.363 1 94.12 100 GLY A CA 1
ATOM 794 C C . GLY A 1 100 ? -10.508 8.281 2.857 1 94.12 100 GLY A C 1
ATOM 795 O O . GLY A 1 100 ? -10.625 9.227 3.643 1 94.12 100 GLY A O 1
ATOM 796 N N . ILE A 1 101 ? -10.719 8.375 1.602 1 96.19 101 ILE A N 1
ATOM 797 C CA . ILE A 1 101 ? -11.117 9.641 0.989 1 96.19 101 ILE A CA 1
ATOM 798 C C . ILE A 1 101 ? -12.484 10.062 1.515 1 96.19 101 ILE A C 1
ATOM 800 O O . ILE A 1 101 ? -12.68 11.219 1.901 1 96.19 101 ILE A O 1
ATOM 804 N N . ALA A 1 102 ? -13.398 9.125 1.572 1 96.06 102 ALA A N 1
ATOM 805 C CA . ALA A 1 102 ? -14.742 9.414 2.062 1 96.06 102 ALA A CA 1
ATOM 806 C C . ALA A 1 102 ? -14.703 9.938 3.494 1 96.06 102 ALA A C 1
ATOM 808 O O . ALA A 1 102 ? -15.359 10.93 3.814 1 96.06 102 ALA A O 1
ATOM 809 N N . LYS A 1 103 ? -13.922 9.391 4.332 1 93.81 103 LYS A N 1
ATOM 810 C CA . LYS A 1 103 ? -13.812 9.797 5.727 1 93.81 103 LYS A CA 1
ATOM 811 C C . LYS A 1 103 ? -13.219 11.203 5.844 1 93.81 103 LYS A C 1
ATOM 813 O O . LYS A 1 103 ? -13.688 12.016 6.645 1 93.81 103 LYS A O 1
ATOM 818 N N . ARG A 1 104 ? -12.203 11.461 5.02 1 93.25 104 ARG A N 1
ATOM 819 C CA . ARG A 1 104 ? -11.578 12.781 5.051 1 93.25 104 ARG A CA 1
ATOM 820 C C . ARG A 1 104 ? -12.539 13.859 4.586 1 93.25 104 ARG A C 1
ATOM 822 O O . ARG A 1 104 ? -12.586 14.953 5.16 1 93.25 104 ARG A O 1
ATOM 829 N N . VAL A 1 105 ? -13.289 13.531 3.574 1 92.62 105 VAL A N 1
ATOM 830 C CA . VAL A 1 105 ? -14.25 14.484 3.043 1 92.62 105 VAL A CA 1
ATOM 831 C C . VAL A 1 105 ? -15.289 14.828 4.113 1 92.62 105 VAL A C 1
ATOM 833 O O . VAL A 1 105 ? -15.68 15.984 4.258 1 92.62 105 VAL A O 1
ATOM 836 N N . GLN A 1 106 ? -15.656 13.883 4.906 1 90.94 106 GLN A N 1
ATOM 837 C CA . GLN A 1 106 ? -16.625 14.117 5.977 1 90.94 106 GLN A CA 1
ATOM 838 C C . GLN A 1 106 ? -16.047 15.055 7.035 1 90.94 106 GLN A C 1
ATOM 840 O O . GLN A 1 106 ? -16.766 15.914 7.559 1 90.94 106 GLN A O 1
ATOM 845 N N . VAL A 1 107 ? -14.766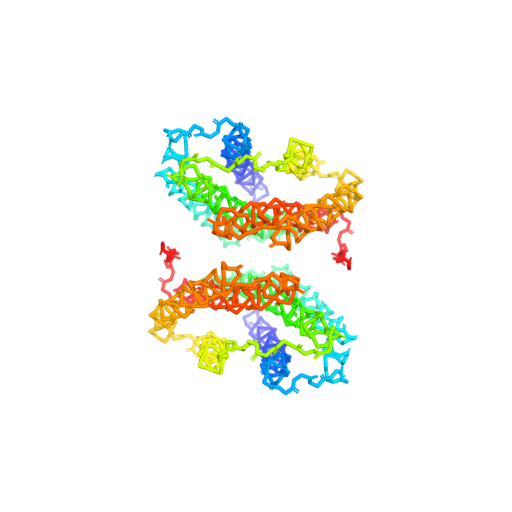 14.977 7.309 1 87.5 107 VAL A N 1
ATOM 846 C CA . VAL A 1 107 ? -14.117 15.828 8.289 1 87.5 107 VAL A CA 1
ATOM 847 C C . VAL A 1 107 ? -14.039 17.266 7.762 1 87.5 107 VAL A C 1
ATOM 849 O O . VAL A 1 107 ? -14.289 18.219 8.5 1 87.5 107 VAL A O 1
ATOM 852 N N . ILE A 1 108 ? -13.727 17.391 6.547 1 89.69 108 ILE A N 1
ATOM 853 C CA . ILE A 1 108 ? -13.562 18.688 5.922 1 89.69 108 ILE A CA 1
ATOM 854 C C . ILE A 1 108 ? -14.898 19.422 5.898 1 89.69 108 ILE A C 1
ATOM 856 O O . ILE A 1 108 ? -14.953 20.641 6.137 1 89.69 108 ILE A O 1
ATOM 860 N N . HIS A 1 109 ? -15.977 18.781 5.715 1 84.06 109 HIS A N 1
ATOM 861 C CA . HIS A 1 109 ? -17.266 19.422 5.523 1 84.06 109 HIS A CA 1
ATOM 862 C C . HIS A 1 109 ? -18.031 19.547 6.844 1 84.06 109 HIS A C 1
ATOM 864 O O . HIS A 1 109 ? -19.078 20.188 6.91 1 84.06 109 HIS A O 1
ATOM 870 N N . LYS A 1 110 ? -17.656 18.859 7.871 1 75.81 110 LYS A N 1
ATOM 871 C CA . LYS A 1 110 ? -18.328 18.969 9.172 1 75.81 110 LYS A CA 1
ATOM 872 C C . LYS A 1 110 ? -18.125 20.359 9.758 1 75.81 110 LYS A C 1
ATOM 874 O O . LYS A 1 110 ? -19.031 20.906 10.414 1 75.81 110 LYS A O 1
ATOM 879 N N . LYS A 1 111 ? -16.969 20.953 9.742 1 60.91 111 LYS A N 1
ATOM 880 C CA . LYS A 1 111 ? -16.719 22.172 10.523 1 60.91 111 LYS A CA 1
ATOM 881 C C . LYS A 1 111 ? -17.125 23.422 9.742 1 60.91 111 LYS A C 1
ATOM 883 O O . LYS A 1 111 ? -16.594 24.5 9.984 1 60.91 111 LYS A O 1
ATOM 888 N N . GLY A 1 112 ? -18.234 23.312 8.953 1 61.38 112 GLY A N 1
ATOM 889 C CA . GLY A 1 112 ? -18.781 24.516 8.344 1 61.38 112 GLY A CA 1
ATOM 890 C C . GLY A 1 112 ? -18.016 24.969 7.121 1 61.38 112 GLY A C 1
ATOM 891 O O . GLY A 1 112 ? -18.156 26.109 6.676 1 61.38 112 GLY A O 1
ATOM 892 N N . GLY A 1 113 ? -17.297 24.172 6.566 1 63.75 113 GLY A N 1
ATOM 893 C CA . GLY A 1 113 ? -16.672 24.453 5.285 1 63.75 113 GLY A CA 1
ATOM 894 C C . GLY A 1 113 ? -15.461 25.344 5.395 1 63.75 113 GLY A C 1
ATOM 895 O O . GLY A 1 113 ? -15.289 26.047 6.398 1 63.75 113 GLY A O 1
ATOM 896 N N . VAL A 1 114 ? -14.422 25.047 4.863 1 69.06 114 VAL A N 1
ATOM 897 C CA . VAL A 1 114 ? -13.234 25.891 4.746 1 69.06 114 VAL A CA 1
ATOM 898 C C . VAL A 1 114 ? -13.234 26.609 3.404 1 69.06 114 VAL A C 1
ATOM 900 O O . VAL A 1 114 ? -13.672 26.047 2.393 1 69.06 114 VAL A O 1
ATOM 903 N N . SER A 1 115 ? -13.031 27.922 3.549 1 74.62 115 SER A N 1
ATOM 904 C CA . SER A 1 115 ? -13.031 28.719 2.332 1 74.62 115 SER A CA 1
ATOM 905 C C . SER A 1 115 ? -11.922 28.281 1.38 1 74.62 115 SER A C 1
ATOM 907 O O . SER A 1 115 ? -12.055 28.422 0.162 1 74.62 115 SER A O 1
ATOM 909 N N . PHE A 1 116 ? -10.953 27.641 1.968 1 81.19 116 PHE A N 1
ATOM 910 C CA . PHE A 1 116 ? -9.82 27.203 1.16 1 81.19 116 PHE A CA 1
ATOM 911 C C . PHE A 1 116 ? -10.094 25.844 0.546 1 81.19 116 PHE A C 1
ATOM 913 O O . PHE A 1 116 ? -10.586 24.938 1.222 1 81.19 116 PHE A O 1
ATOM 920 N N . ALA A 1 117 ? -9.906 25.844 -0.795 1 78.94 117 ALA A N 1
ATOM 921 C CA . ALA A 1 117 ? -10.062 24.562 -1.487 1 78.94 117 ALA A CA 1
ATOM 922 C C . ALA A 1 117 ? -8.914 24.328 -2.467 1 78.94 117 ALA A C 1
ATOM 924 O O . ALA A 1 117 ? -8.391 25.281 -3.059 1 78.94 117 ALA A O 1
ATOM 925 N N . VAL A 1 118 ? -8.422 23.109 -2.457 1 89.81 118 VAL A N 1
ATOM 926 C CA . VAL A 1 118 ? -7.551 22.656 -3.531 1 89.81 118 VAL A CA 1
ATOM 927 C C . VAL A 1 118 ? -8.375 21.922 -4.594 1 89.81 118 VAL A C 1
ATOM 929 O O . VAL A 1 118 ? -9.234 21.109 -4.27 1 89.81 118 VAL A O 1
ATOM 932 N N . ASP A 1 119 ? -8.148 22.297 -5.82 1 91.25 119 ASP A N 1
ATOM 933 C CA . ASP A 1 119 ? -8.828 21.625 -6.922 1 91.25 119 ASP A CA 1
ATOM 934 C C . ASP A 1 119 ? -8.172 20.281 -7.234 1 91.25 119 ASP A C 1
ATOM 936 O O . ASP A 1 119 ? -7.113 20.234 -7.871 1 91.25 119 ASP A O 1
ATOM 940 N N . TYR A 1 120 ? -8.883 19.234 -6.789 1 94.81 120 TYR A N 1
ATOM 941 C CA . TYR A 1 120 ? -8.32 17.906 -6.965 1 94.81 120 TYR A CA 1
ATOM 942 C C . TYR A 1 120 ? -8.891 17.234 -8.211 1 94.81 120 TYR A C 1
ATOM 944 O O . TYR A 1 120 ? -8.664 16.031 -8.438 1 94.81 120 TYR A O 1
ATOM 952 N N . ARG A 1 121 ? -9.594 18.031 -9.031 1 92.62 121 ARG A N 1
ATOM 953 C CA . ARG A 1 121 ? -10.258 17.453 -10.203 1 92.62 121 ARG A CA 1
ATOM 954 C C . ARG A 1 121 ? -9.234 16.828 -11.156 1 92.62 121 ARG A C 1
ATOM 956 O O . ARG A 1 121 ? -9.406 15.695 -11.594 1 92.62 121 ARG A O 1
ATOM 963 N N . GLN A 1 122 ? -8.219 17.516 -11.391 1 95.5 122 GLN A N 1
ATOM 964 C CA . GLN A 1 122 ? -7.203 17.016 -12.312 1 95.5 122 GLN A CA 1
ATOM 965 C C . GLN A 1 122 ? -6.539 15.758 -11.766 1 95.5 122 GLN A C 1
ATOM 967 O O . GLN A 1 122 ? -6.359 14.781 -12.492 1 95.5 122 GLN A O 1
ATOM 972 N N . MET A 1 123 ? -6.184 15.773 -10.516 1 96.56 123 MET A N 1
ATOM 973 C CA . MET A 1 123 ? -5.551 14.625 -9.883 1 96.56 123 MET A CA 1
ATOM 974 C C . MET A 1 123 ? -6.484 13.414 -9.891 1 96.56 123 MET A C 1
ATOM 976 O O . MET A 1 123 ? -6.055 12.297 -10.18 1 96.56 123 MET A O 1
ATOM 980 N N . ALA A 1 124 ? -7.734 13.664 -9.617 1 96.25 124 ALA A N 1
ATOM 981 C CA . ALA A 1 124 ? -8.742 12.609 -9.578 1 96.25 124 ALA A CA 1
ATOM 982 C C . ALA A 1 124 ? -8.906 11.961 -10.953 1 96.25 124 ALA A C 1
ATOM 984 O O . ALA A 1 124 ? -8.922 10.734 -11.07 1 96.25 124 ALA A O 1
ATOM 985 N N . VAL A 1 125 ? -8.977 12.75 -11.969 1 95.81 125 VAL A N 1
ATOM 986 C CA . VAL A 1 125 ? -9.125 12.258 -13.336 1 95.81 125 VAL A CA 1
ATOM 987 C C . VAL A 1 125 ? -7.91 11.406 -13.711 1 95.81 125 VAL A C 1
ATOM 989 O O . VAL A 1 125 ? -8.055 10.336 -14.305 1 95.81 125 VAL A O 1
ATOM 992 N N . LYS A 1 126 ? -6.781 11.859 -13.328 1 97.12 126 LYS A N 1
ATOM 993 C CA . LYS A 1 126 ? -5.547 11.164 -13.68 1 97.12 126 LYS A CA 1
ATOM 994 C C . LYS A 1 126 ? -5.465 9.805 -12.992 1 97.12 126 LYS A C 1
ATOM 996 O O . LYS A 1 126 ? -5.156 8.797 -13.625 1 97.12 126 LYS A O 1
ATOM 1001 N N . VAL A 1 127 ? -5.758 9.742 -11.711 1 97.5 127 VAL A N 1
ATOM 1002 C CA . VAL A 1 127 ? -5.617 8.492 -10.977 1 97.5 127 VAL A CA 1
ATOM 1003 C C . VAL A 1 127 ? -6.68 7.5 -11.438 1 97.5 127 VAL A C 1
ATOM 1005 O O . VAL A 1 127 ? -6.418 6.297 -11.531 1 97.5 127 VAL A O 1
ATOM 1008 N N . LEU A 1 128 ? -7.895 7.988 -11.742 1 96.56 128 LEU A N 1
ATOM 1009 C CA . LEU A 1 128 ? -8.922 7.125 -12.312 1 96.56 128 LEU A CA 1
ATOM 1010 C C . LEU A 1 128 ? -8.477 6.547 -13.648 1 96.56 128 LEU A C 1
ATOM 1012 O O . LEU A 1 128 ? -8.641 5.348 -13.898 1 96.56 128 LEU A O 1
ATOM 1016 N N . GLY A 1 129 ? -7.926 7.375 -14.445 1 97.06 129 GLY A N 1
ATOM 1017 C CA . GLY A 1 129 ? -7.387 6.926 -15.719 1 97.06 129 GLY A CA 1
ATOM 1018 C C . GLY A 1 129 ? -6.273 5.906 -15.57 1 97.06 129 GLY A C 1
ATOM 1019 O O . GLY A 1 129 ? -6.207 4.938 -16.328 1 97.06 129 GLY A O 1
ATOM 1020 N N . MET A 1 130 ? -5.414 6.09 -14.633 1 97.56 130 MET A N 1
ATOM 1021 C CA . MET A 1 130 ? -4.309 5.176 -14.375 1 97.56 130 MET A CA 1
ATOM 1022 C C . MET A 1 130 ? -4.824 3.795 -13.977 1 97.56 130 MET A C 1
ATOM 1024 O O . MET A 1 130 ? -4.309 2.777 -14.438 1 97.56 130 MET A O 1
ATOM 1028 N N . ILE A 1 131 ? -5.84 3.768 -13.102 1 97.06 131 ILE A N 1
ATOM 1029 C CA . ILE A 1 131 ? -6.402 2.494 -12.664 1 97.06 131 ILE A CA 1
ATOM 1030 C C . ILE A 1 131 ? -7.07 1.793 -13.844 1 97.06 131 ILE A C 1
ATOM 1032 O O . ILE A 1 131 ? -6.863 0.597 -14.062 1 97.06 131 ILE A O 1
ATOM 1036 N N . ARG A 1 132 ? -7.805 2.547 -14.648 1 96.06 132 ARG A N 1
ATOM 1037 C CA . ARG A 1 132 ? -8.43 1.977 -15.836 1 96.06 132 ARG A CA 1
ATOM 1038 C C . ARG A 1 132 ? -7.379 1.416 -16.797 1 96.06 132 ARG A C 1
ATOM 1040 O O . ARG A 1 132 ? -7.516 0.297 -17.281 1 96.06 132 ARG A O 1
ATOM 1047 N N . MET A 1 133 ? -6.352 2.154 -17 1 97 133 MET A N 1
ATOM 1048 C CA . MET A 1 133 ? -5.266 1.733 -17.875 1 97 133 MET A CA 1
ATOM 1049 C C . MET A 1 133 ? -4.586 0.476 -17.344 1 97 133 MET A C 1
ATOM 1051 O O . MET A 1 133 ? -4.207 -0.404 -18.109 1 97 133 MET A O 1
ATOM 1055 N N . SER A 1 134 ? -4.395 0.454 -16.031 1 96.38 134 SER A N 1
ATOM 1056 C CA . SER A 1 134 ? -3.734 -0.7 -15.43 1 96.38 134 SER A CA 1
ATOM 1057 C C . SER A 1 134 ? -4.555 -1.97 -15.625 1 96.38 134 SER A C 1
ATOM 1059 O O . SER A 1 134 ? -4.008 -3.023 -15.961 1 96.38 134 SER A O 1
ATOM 1061 N N . LEU A 1 135 ? -5.871 -1.87 -15.461 1 93.38 135 LEU A N 1
ATOM 1062 C CA . LEU A 1 135 ? -6.758 -3.01 -15.664 1 93.38 135 LEU A CA 1
ATOM 1063 C C . LEU A 1 135 ? -6.809 -3.408 -17.125 1 93.38 135 LEU A C 1
ATOM 1065 O O . LEU A 1 135 ? -6.762 -4.598 -17.453 1 93.38 135 LEU A O 1
ATOM 1069 N N . ASP A 1 136 ? -6.871 -2.422 -18.016 1 95.44 136 ASP A N 1
ATOM 1070 C CA . ASP A 1 136 ? -6.84 -2.689 -19.453 1 95.44 136 ASP A CA 1
ATOM 1071 C C . ASP A 1 136 ? -5.543 -3.383 -19.859 1 95.44 136 ASP A C 1
ATOM 1073 O O . ASP A 1 136 ? -5.555 -4.32 -20.656 1 95.44 136 ASP A O 1
ATOM 1077 N N . ALA A 1 137 ? -4.441 -2.867 -19.312 1 95.94 137 ALA A N 1
ATOM 1078 C CA . ALA A 1 137 ? -3.137 -3.447 -19.609 1 95.94 137 ALA A CA 1
ATOM 1079 C C . ALA A 1 137 ? -3.084 -4.918 -19.203 1 95.94 137 ALA A C 1
ATOM 1081 O O . ALA A 1 137 ? -2.48 -5.738 -19.906 1 95.94 137 ALA A O 1
ATOM 1082 N N . LEU A 1 138 ? -3.676 -5.238 -18.125 1 92.12 138 LEU A N 1
ATOM 1083 C CA . LEU A 1 138 ? -3.691 -6.621 -17.656 1 92.12 138 LEU A CA 1
ATOM 1084 C C . LEU A 1 138 ? -4.535 -7.496 -18.578 1 92.12 138 LEU A C 1
ATOM 1086 O O . LEU A 1 138 ? -4.078 -8.547 -19.016 1 92.12 138 LEU A O 1
ATOM 1090 N N . VAL A 1 139 ? -5.766 -7.043 -18.875 1 90.31 139 VAL A N 1
ATOM 1091 C CA . VAL A 1 139 ? -6.723 -7.824 -19.656 1 90.31 139 VAL A CA 1
ATOM 1092 C C . VAL A 1 139 ? -6.184 -8.047 -21.062 1 90.31 139 VAL A C 1
ATOM 1094 O O . VAL A 1 139 ? -6.363 -9.125 -21.641 1 90.31 139 VAL A O 1
ATOM 1097 N N . THR A 1 140 ? -5.48 -7.09 -21.562 1 93.69 140 THR A N 1
ATOM 1098 C CA . THR A 1 140 ? -4.98 -7.184 -22.922 1 93.69 140 THR A CA 1
ATOM 1099 C C . THR A 1 140 ? -3.518 -7.617 -22.938 1 93.69 140 THR A C 1
ATOM 1101 O O . THR A 1 140 ? -2.898 -7.695 -24 1 93.69 140 THR A O 1
ATOM 1104 N N . GLU A 1 141 ? -2.959 -7.809 -21.797 1 93.62 141 GLU A N 1
ATOM 1105 C CA . GLU A 1 141 ? -1.551 -8.164 -21.656 1 93.62 141 GLU A CA 1
ATOM 1106 C C . GLU A 1 141 ? -0.66 -7.227 -22.469 1 93.62 141 GLU A C 1
ATOM 1108 O O . GLU A 1 141 ? 0.175 -7.68 -23.25 1 93.62 141 GLU A O 1
ATOM 1113 N N . ASN A 1 142 ? -0.788 -5.98 -22.25 1 96.38 142 ASN A N 1
ATOM 1114 C CA . ASN A 1 142 ? -0.12 -4.918 -23 1 96.38 142 ASN A CA 1
ATOM 1115 C C . ASN A 1 142 ? 0.916 -4.195 -22.141 1 96.38 142 ASN A C 1
ATOM 1117 O O . ASN A 1 142 ? 0.578 -3.271 -21.391 1 96.38 142 ASN A O 1
ATOM 1121 N N . ALA A 1 143 ? 2.215 -4.566 -22.266 1 96 143 ALA A N 1
ATOM 1122 C CA . ALA A 1 143 ? 3.303 -4.012 -21.453 1 96 143 ALA A CA 1
ATOM 1123 C C . ALA A 1 143 ? 3.543 -2.545 -21.797 1 96 143 ALA A C 1
ATOM 1125 O O . ALA A 1 143 ? 3.916 -1.752 -20.922 1 96 143 ALA A O 1
ATOM 1126 N N . ASP A 1 144 ? 3.322 -2.191 -23.031 1 96.44 144 ASP A N 1
ATOM 1127 C CA . ASP A 1 144 ? 3.506 -0.8 -23.422 1 96.44 144 ASP A CA 1
ATOM 1128 C C . ASP A 1 144 ? 2.498 0.11 -22.734 1 96.44 144 ASP A C 1
ATOM 1130 O O . ASP A 1 144 ? 2.855 1.188 -22.25 1 96.44 144 ASP A O 1
ATOM 1134 N N . LEU A 1 145 ? 1.279 -0.336 -22.703 1 96.56 145 LEU A N 1
ATOM 1135 C CA . LEU A 1 145 ? 0.25 0.404 -21.984 1 96.56 145 LEU A CA 1
ATOM 1136 C C . LEU A 1 145 ? 0.605 0.526 -20.5 1 96.56 145 LEU A C 1
ATOM 1138 O O . LEU A 1 145 ? 0.425 1.588 -19.906 1 96.56 145 LEU A O 1
ATOM 1142 N N . ALA A 1 146 ? 1.135 -0.497 -19.891 1 96.5 146 ALA A N 1
ATOM 1143 C CA . ALA A 1 146 ? 1.554 -0.497 -18.5 1 96.5 146 ALA A CA 1
ATOM 1144 C C . ALA A 1 146 ? 2.652 0.534 -18.25 1 96.5 146 ALA A C 1
ATOM 1146 O O . ALA A 1 146 ? 2.623 1.257 -17.25 1 96.5 146 ALA A O 1
ATOM 1147 N N . ARG A 1 147 ? 3.568 0.674 -19.172 1 95.81 147 ARG A N 1
ATOM 1148 C CA . ARG A 1 147 ? 4.691 1.596 -19.016 1 95.81 147 ARG A CA 1
ATOM 1149 C C . ARG A 1 147 ? 4.215 3.045 -19.031 1 95.81 147 ARG A C 1
ATOM 1151 O O . ARG A 1 147 ? 4.82 3.91 -18.406 1 95.81 147 ARG A O 1
ATOM 1158 N N . ARG A 1 148 ? 3.146 3.301 -19.719 1 96.31 148 ARG A N 1
ATOM 1159 C CA . ARG A 1 148 ? 2.6 4.652 -19.7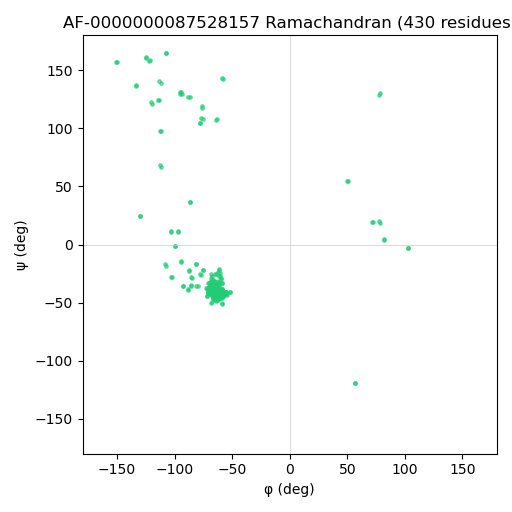81 1 96.31 148 ARG A CA 1
ATOM 1160 C C . ARG A 1 148 ? 2.129 5.113 -18.406 1 96.31 148 ARG A C 1
ATOM 1162 O O . ARG A 1 148 ? 2.111 6.312 -18.109 1 96.31 148 ARG A O 1
ATOM 1169 N N . ILE A 1 149 ? 1.788 4.207 -17.562 1 97.12 149 ILE A N 1
ATOM 1170 C CA . ILE A 1 149 ? 1.26 4.504 -16.234 1 97.12 149 ILE A CA 1
ATOM 1171 C C . ILE A 1 149 ? 2.34 5.176 -15.383 1 97.12 149 ILE A C 1
ATOM 1173 O O . ILE A 1 149 ? 2.045 6.059 -14.578 1 97.12 149 ILE A O 1
ATOM 1177 N N . PHE A 1 150 ? 3.635 4.812 -15.617 1 94.62 150 PHE A N 1
ATOM 1178 C CA . PHE A 1 150 ? 4.734 5.391 -14.859 1 94.62 150 PHE A CA 1
ATOM 1179 C C . PHE A 1 150 ? 4.855 6.887 -15.133 1 94.62 150 PHE A C 1
ATOM 1181 O O . PHE A 1 150 ? 5.152 7.668 -14.227 1 94.62 150 PHE A O 1
ATOM 1188 N N . HIS A 1 151 ? 4.578 7.254 -16.344 1 94.19 151 HIS A N 1
ATOM 1189 C CA . HIS A 1 151 ? 4.633 8.664 -16.703 1 94.19 151 HIS A CA 1
ATOM 1190 C C . HIS A 1 151 ? 3.494 9.445 -16.062 1 94.19 151 HIS A C 1
ATOM 1192 O O . HIS A 1 151 ? 3.697 10.562 -15.578 1 94.19 151 HIS A O 1
ATOM 1198 N N . GLU A 1 152 ? 2.33 8.867 -16.062 1 95.62 152 GLU A N 1
ATOM 1199 C CA . GLU A 1 152 ? 1.187 9.516 -15.422 1 95.62 152 GLU A CA 1
ATOM 1200 C C . GLU A 1 152 ? 1.431 9.719 -13.93 1 95.62 152 GLU A C 1
ATOM 1202 O O . GLU A 1 152 ? 0.977 10.703 -13.352 1 95.62 152 GLU A O 1
ATOM 1207 N N . ASP A 1 153 ? 2.166 8.797 -13.367 1 96.25 153 ASP A N 1
ATOM 1208 C CA . ASP A 1 153 ? 2.436 8.859 -11.93 1 96.25 153 ASP A CA 1
ATOM 1209 C C . ASP A 1 153 ? 3.279 10.078 -11.578 1 96.25 153 ASP A C 1
ATOM 1211 O O . ASP A 1 153 ? 3.102 10.68 -10.516 1 96.25 153 ASP A O 1
ATOM 1215 N N . GLU A 1 154 ? 4.133 10.484 -12.438 1 95.38 154 GLU A N 1
ATOM 1216 C CA . GLU A 1 154 ? 4.949 11.68 -12.234 1 95.38 154 GLU A CA 1
ATOM 1217 C C . GLU A 1 154 ? 4.078 12.93 -12.141 1 95.38 154 GLU A C 1
ATOM 1219 O O . GLU A 1 154 ? 4.34 13.82 -11.328 1 95.38 154 GLU A O 1
ATOM 1224 N N . GLU A 1 155 ? 3.098 12.938 -12.961 1 96.44 155 GLU A N 1
ATOM 1225 C CA . GLU A 1 155 ? 2.182 14.078 -12.945 1 96.44 155 GLU A CA 1
ATOM 1226 C C . GLU A 1 155 ? 1.368 14.109 -11.656 1 96.44 155 GLU A C 1
ATOM 1228 O O . GLU A 1 155 ? 1.121 15.188 -11.102 1 96.44 155 GLU A O 1
ATOM 1233 N N . VAL A 1 156 ? 0.979 12.961 -11.172 1 97.44 156 VAL A N 1
ATOM 1234 C CA . VAL A 1 156 ? 0.233 12.867 -9.922 1 97.44 156 VAL A CA 1
ATOM 1235 C C . VAL A 1 156 ? 1.104 13.352 -8.766 1 97.44 156 VAL A C 1
ATOM 1237 O O . VAL A 1 156 ? 0.64 14.102 -7.902 1 97.44 156 VAL A O 1
ATOM 1240 N N . ASP A 1 157 ? 2.381 13.023 -8.805 1 95.44 157 ASP A N 1
ATOM 1241 C CA . ASP A 1 157 ? 3.324 13.469 -7.781 1 95.44 157 ASP A CA 1
ATOM 1242 C C . ASP A 1 157 ? 3.453 14.992 -7.785 1 95.44 157 ASP A C 1
ATOM 1244 O O . ASP A 1 157 ? 3.471 15.617 -6.723 1 95.44 157 ASP A O 1
ATOM 1248 N N . ALA A 1 158 ? 3.484 15.547 -8.93 1 96.69 158 ALA A N 1
ATOM 1249 C CA . ALA A 1 158 ? 3.607 17 -9.062 1 96.69 158 ALA A CA 1
ATOM 1250 C C . ALA A 1 158 ? 2.377 17.703 -8.508 1 96.69 158 ALA A C 1
ATOM 1252 O O . ALA A 1 158 ? 2.492 18.75 -7.855 1 96.69 158 ALA A O 1
ATOM 1253 N N . LEU A 1 159 ? 1.23 17.109 -8.766 1 97.12 159 LEU A N 1
ATOM 1254 C CA . LEU A 1 159 ? -0.011 17.688 -8.266 1 97.12 159 LEU A CA 1
ATOM 1255 C C . LEU A 1 159 ? -0.077 17.594 -6.746 1 97.12 159 LEU A C 1
ATOM 1257 O O . LEU A 1 159 ? -0.539 18.531 -6.082 1 97.12 159 LEU A O 1
ATOM 1261 N N . ARG A 1 160 ? 0.375 16.516 -6.18 1 97 160 ARG A N 1
ATOM 1262 C CA . ARG A 1 160 ? 0.467 16.375 -4.73 1 97 160 ARG A CA 1
ATOM 1263 C C . ARG A 1 160 ? 1.398 17.422 -4.137 1 97 160 ARG A C 1
ATOM 1265 O O . ARG A 1 160 ? 1.08 18.047 -3.117 1 97 160 ARG A O 1
ATOM 1272 N N . ASP A 1 161 ? 2.502 17.703 -4.816 1 96.56 161 ASP A N 1
ATOM 1273 C CA . ASP A 1 161 ? 3.447 18.703 -4.359 1 96.56 161 ASP A CA 1
ATOM 1274 C C . ASP A 1 161 ? 2.818 20.094 -4.383 1 96.56 161 ASP A C 1
ATOM 1276 O O . ASP A 1 161 ? 3.041 20.906 -3.477 1 96.56 161 ASP A O 1
ATOM 1280 N N . LYS A 1 162 ? 2.066 20.344 -5.438 1 97 162 LYS A N 1
ATOM 1281 C CA . LYS A 1 162 ? 1.36 21.625 -5.535 1 97 162 LYS A CA 1
ATOM 1282 C C . LYS A 1 162 ? 0.356 21.781 -4.398 1 97 162 LYS A C 1
ATOM 1284 O O . LYS A 1 162 ? 0.251 22.859 -3.805 1 97 162 LYS A O 1
ATOM 1289 N N . ALA A 1 163 ? -0.346 20.734 -4.094 1 96.88 163 ALA A N 1
ATOM 1290 C CA . ALA A 1 163 ? -1.3 20.766 -2.986 1 96.88 163 ALA A CA 1
ATOM 1291 C C . ALA A 1 163 ? -0.591 21.016 -1.657 1 96.88 163 ALA A C 1
ATOM 1293 O O . ALA A 1 163 ? -1.073 21.781 -0.825 1 96.88 163 ALA A O 1
ATOM 1294 N N . TYR A 1 164 ? 0.552 20.406 -1.494 1 96.44 164 TYR A N 1
ATOM 1295 C CA . TYR A 1 164 ? 1.355 20.578 -0.289 1 96.44 164 TYR A CA 1
ATOM 1296 C C . TYR A 1 164 ? 1.729 22.047 -0.094 1 96.44 164 TYR A C 1
ATOM 1298 O O . TYR A 1 164 ? 1.495 22.609 0.975 1 96.44 164 TYR A O 1
ATOM 1306 N N . LYS A 1 165 ? 2.256 22.656 -1.105 1 96.5 165 LYS A N 1
ATOM 1307 C CA . LYS A 1 165 ? 2.682 24.047 -1.039 1 96.5 165 LYS A CA 1
ATOM 1308 C C . LYS A 1 165 ? 1.501 24.969 -0.751 1 96.5 165 LYS A C 1
ATOM 1310 O O . LYS A 1 165 ? 1.611 25.906 0.057 1 96.5 165 LYS A O 1
ATOM 1315 N N . ALA A 1 166 ? 0.362 24.688 -1.376 1 96.31 166 ALA A N 1
ATOM 1316 C CA . ALA A 1 166 ? -0.831 25.516 -1.192 1 96.31 166 ALA A CA 1
ATOM 1317 C C . ALA A 1 166 ? -1.345 25.422 0.242 1 96.31 166 ALA A C 1
ATOM 1319 O O . ALA A 1 166 ? -1.687 26.438 0.851 1 96.31 166 ALA A O 1
ATOM 1320 N N . VAL A 1 167 ? -1.358 24.266 0.806 1 95.94 167 VAL A N 1
ATOM 1321 C CA . VAL A 1 167 ? -1.883 24.047 2.15 1 95.94 167 VAL A CA 1
ATOM 1322 C C . VAL A 1 167 ? -0.937 24.656 3.18 1 95.94 167 VAL A C 1
ATOM 1324 O O . VAL A 1 167 ? -1.38 25.312 4.121 1 95.94 167 VAL A O 1
ATOM 1327 N N . VAL A 1 168 ? 0.355 24.5 2.936 1 95.06 168 VAL A N 1
ATOM 1328 C CA . VAL A 1 168 ? 1.344 25.062 3.848 1 95.06 168 VAL A CA 1
ATOM 1329 C C . VAL A 1 168 ? 1.221 26.578 3.857 1 95.06 168 VAL A C 1
ATOM 1331 O O . VAL A 1 168 ? 1.224 27.203 4.922 1 95.06 168 VAL A O 1
ATOM 1334 N N . LYS A 1 169 ? 1.08 27.125 2.686 1 95.44 169 LYS A N 1
ATOM 1335 C CA . LYS A 1 169 ? 0.917 28.578 2.572 1 95.44 169 LYS A CA 1
ATOM 1336 C C . LYS A 1 169 ? -0.322 29.047 3.328 1 95.44 169 LYS A C 1
ATOM 1338 O O . LYS A 1 169 ? -0.269 30.047 4.055 1 95.44 169 LYS A O 1
ATOM 1343 N N . GLU A 1 170 ? -1.381 28.328 3.209 1 93.88 170 GLU A N 1
ATOM 1344 C CA . GLU A 1 170 ? -2.633 28.703 3.859 1 93.88 170 GLU A CA 1
ATOM 1345 C C . GLU A 1 170 ? -2.535 28.547 5.375 1 93.88 170 GLU A C 1
ATOM 1347 O O . GLU A 1 170 ? -3.037 29.391 6.125 1 93.88 170 GLU A O 1
ATOM 1352 N N . LEU A 1 171 ? -1.917 27.547 5.844 1 93.19 171 LEU A N 1
ATOM 1353 C CA . LEU A 1 171 ? -1.737 27.297 7.27 1 93.19 171 LEU A CA 1
ATOM 1354 C C . LEU A 1 171 ? -0.88 28.391 7.906 1 93.19 171 LEU A C 1
ATOM 1356 O O . LEU A 1 171 ? -1.093 28.75 9.062 1 93.19 171 LEU A O 1
ATOM 1360 N N . ASP A 1 172 ? 0.04 28.875 7.113 1 93.75 172 ASP A N 1
ATOM 1361 C CA . ASP A 1 172 ? 0.932 29.906 7.633 1 93.75 172 ASP A CA 1
ATOM 1362 C C . ASP A 1 172 ? 0.266 31.281 7.59 1 93.75 172 ASP A C 1
ATOM 1364 O O . ASP A 1 172 ? 0.728 32.219 8.242 1 93.75 172 ASP A O 1
ATOM 1368 N N . ALA A 1 173 ? -0.797 31.406 6.828 1 91.69 173 ALA A N 1
ATOM 1369 C CA . ALA A 1 173 ? -1.46 32.688 6.645 1 91.69 173 ALA A CA 1
ATOM 1370 C C . ALA A 1 173 ? -2.477 32.938 7.754 1 91.69 173 ALA A C 1
ATOM 1372 O O . ALA A 1 173 ? -2.719 34.094 8.133 1 91.69 173 ALA A O 1
ATOM 1373 N N . ASP A 1 174 ? -3.137 31.891 8.195 1 85.62 174 ASP A N 1
ATOM 1374 C CA . ASP A 1 174 ? -4.199 32.062 9.18 1 85.62 174 ASP A CA 1
ATOM 1375 C C . ASP A 1 174 ? -4.34 30.844 10.078 1 85.62 174 ASP A C 1
ATOM 1377 O O . ASP A 1 174 ? -3.904 29.75 9.703 1 85.62 174 ASP A O 1
ATOM 1381 N N . THR A 1 175 ? -4.926 31.141 11.273 1 86.5 175 THR A N 1
ATOM 1382 C CA . THR A 1 175 ? -5.129 30.062 12.234 1 86.5 175 THR A CA 1
ATOM 1383 C C . THR A 1 175 ? -6.602 29.688 12.32 1 86.5 175 THR A C 1
ATOM 1385 O O . THR A 1 175 ? -7.457 30.344 11.734 1 86.5 175 THR A O 1
ATOM 1388 N N . GLY A 1 176 ? -6.934 28.5 12.93 1 85.44 176 GLY A N 1
ATOM 1389 C CA . GLY A 1 176 ? -8.305 28.125 13.25 1 85.44 176 GLY A CA 1
ATOM 1390 C C . GLY A 1 176 ? -8.898 27.125 12.281 1 85.44 176 GLY A C 1
ATOM 1391 O O . GLY A 1 176 ? -10.031 26.672 12.469 1 85.44 176 GLY A O 1
ATOM 1392 N N . HIS A 1 177 ? -8.078 26.781 11.234 1 88.12 177 HIS A N 1
ATOM 1393 C CA . HIS A 1 177 ? -8.617 25.859 10.242 1 88.12 177 HIS A CA 1
ATOM 1394 C C . HIS A 1 177 ? -7.652 24.703 9.977 1 88.12 177 HIS A C 1
ATOM 1396 O O . HIS A 1 177 ? -7.656 24.125 8.883 1 88.12 177 HIS A O 1
ATOM 1402 N N . ALA A 1 178 ? -6.859 24.438 10.898 1 91.94 178 ALA A N 1
ATOM 1403 C CA . ALA A 1 178 ? -5.766 23.484 10.719 1 91.94 178 ALA A CA 1
ATOM 1404 C C . ALA A 1 178 ? -6.301 22.094 10.383 1 91.94 178 ALA A C 1
ATOM 1406 O O . ALA A 1 178 ? -5.789 21.422 9.484 1 91.94 178 ALA A O 1
ATOM 1407 N N . ALA A 1 179 ? -7.387 21.656 11.062 1 91.81 179 ALA A N 1
ATOM 1408 C CA . ALA A 1 179 ? -7.93 20.312 10.844 1 91.81 179 ALA A CA 1
ATOM 1409 C C . ALA A 1 179 ? -8.414 20.141 9.406 1 91.81 179 ALA A C 1
ATOM 1411 O O . ALA A 1 179 ? -8.094 19.156 8.75 1 91.81 179 ALA A O 1
ATOM 1412 N N . ALA A 1 180 ? -9.102 21.125 8.961 1 91.56 180 ALA A N 1
ATOM 1413 C CA . ALA A 1 180 ? -9.625 21.062 7.598 1 91.56 180 ALA A CA 1
ATOM 1414 C C . ALA A 1 180 ? -8.492 21.078 6.578 1 91.56 180 ALA A C 1
ATOM 1416 O O . ALA A 1 180 ? -8.477 20.281 5.637 1 91.56 180 ALA A O 1
ATOM 1417 N N . LEU A 1 181 ? -7.516 21.953 6.785 1 93.19 181 LEU A N 1
ATOM 1418 C CA . LEU A 1 181 ? -6.414 22.109 5.84 1 93.19 181 LEU A CA 1
ATOM 1419 C C . LEU A 1 181 ? -5.535 20.859 5.82 1 93.19 181 LEU A C 1
ATOM 1421 O O . LEU A 1 181 ? -5.086 20.438 4.754 1 93.19 181 LEU A O 1
ATOM 1425 N N . LEU A 1 182 ? -5.336 20.312 6.961 1 94.12 182 LEU A N 1
ATOM 1426 C CA . LEU A 1 182 ? -4.582 19.062 7.031 1 94.12 182 LEU A CA 1
ATOM 1427 C C . LEU A 1 182 ? -5.297 17.953 6.273 1 94.12 182 LEU A C 1
ATOM 1429 O O . LEU A 1 182 ? -4.672 17.219 5.508 1 94.12 182 LEU A O 1
ATOM 1433 N N . ASN A 1 183 ? -6.539 17.812 6.484 1 94.06 183 ASN A N 1
ATOM 1434 C CA . ASN A 1 183 ? -7.297 16.766 5.812 1 94.06 183 ASN A CA 1
ATOM 1435 C C . ASN A 1 183 ? -7.375 17 4.309 1 94.06 183 ASN A C 1
ATOM 1437 O O . ASN A 1 183 ? -7.395 16.062 3.52 1 94.06 183 ASN A O 1
ATOM 1441 N N . ILE A 1 184 ? -7.383 18.266 3.922 1 94.12 184 ILE A N 1
ATOM 1442 C CA . ILE A 1 184 ? -7.32 18.594 2.502 1 94.12 184 ILE A CA 1
ATOM 1443 C C . ILE A 1 184 ? -6.012 18.078 1.91 1 94.12 184 ILE A C 1
ATOM 1445 O O . ILE A 1 184 ? -6.008 17.469 0.835 1 94.12 184 ILE A O 1
ATOM 1449 N N . TYR A 1 185 ? -4.98 18.234 2.594 1 96.25 185 TYR A N 1
ATOM 1450 C CA . TYR A 1 185 ? -3.713 17.719 2.082 1 96.25 185 TYR A CA 1
ATOM 1451 C C . TYR A 1 185 ? -3.711 16.203 2.062 1 96.25 185 TYR A C 1
ATOM 1453 O O . TYR A 1 185 ? -3.199 15.586 1.123 1 96.25 185 TYR A O 1
ATOM 1461 N N . LEU A 1 186 ? -4.246 15.594 3.086 1 95.81 186 LEU A N 1
ATOM 1462 C CA . LEU A 1 186 ? -4.258 14.141 3.174 1 95.81 186 LEU A CA 1
ATOM 1463 C C . LEU A 1 186 ? -5.039 13.531 2.014 1 95.81 186 LEU A C 1
ATOM 1465 O O . LEU A 1 186 ? -4.746 12.414 1.577 1 95.81 186 LEU A O 1
ATOM 1469 N N . LEU A 1 187 ? -5.984 14.281 1.487 1 95.81 187 LEU A N 1
ATOM 1470 C CA . LEU A 1 187 ? -6.68 13.828 0.288 1 95.81 187 LEU A CA 1
ATOM 1471 C C . LEU A 1 187 ? -5.703 13.656 -0.872 1 95.81 187 LEU A C 1
ATOM 1473 O O . LEU A 1 187 ? -5.793 12.68 -1.621 1 95.81 187 LEU A O 1
ATOM 1477 N N . SER A 1 188 ? -4.77 14.602 -1.034 1 96.75 188 SER A N 1
ATOM 1478 C CA . SER A 1 188 ? -3.771 14.492 -2.094 1 96.75 188 SER A CA 1
ATOM 1479 C C . SER A 1 188 ? -2.912 13.242 -1.918 1 96.75 188 SER A C 1
ATOM 1481 O O . SER A 1 188 ? -2.553 12.594 -2.898 1 96.75 188 SER A O 1
ATOM 1483 N N . ARG A 1 189 ? -2.668 12.883 -0.726 1 95.31 189 ARG A N 1
ATOM 1484 C CA . ARG A 1 189 ? -1.86 11.703 -0.423 1 95.31 189 ARG A CA 1
ATOM 1485 C C . ARG A 1 189 ? -2.598 10.422 -0.796 1 95.31 189 ARG A C 1
ATOM 1487 O O . ARG A 1 189 ? -1.995 9.484 -1.317 1 95.31 189 ARG A O 1
ATOM 1494 N N . HIS A 1 190 ? -3.846 10.406 -0.493 1 95.88 190 HIS A N 1
ATOM 1495 C CA . HIS A 1 190 ? -4.633 9.25 -0.889 1 95.88 190 HIS A CA 1
ATOM 1496 C C . HIS A 1 190 ? -4.629 9.07 -2.402 1 95.88 190 HIS A C 1
ATOM 1498 O O . HIS A 1 190 ? -4.438 7.957 -2.9 1 95.88 190 HIS A O 1
ATOM 1504 N N . LEU A 1 191 ? -4.809 10.148 -3.102 1 97 191 LEU A N 1
ATOM 1505 C CA . LEU A 1 191 ? -4.82 10.086 -4.559 1 97 191 LEU A CA 1
ATOM 1506 C C . LEU A 1 191 ? -3.461 9.656 -5.094 1 97 191 LEU A C 1
ATOM 1508 O O . LEU A 1 191 ? -3.381 8.836 -6.008 1 97 191 LEU A O 1
ATOM 1512 N N . GLU A 1 192 ? -2.434 10.188 -4.535 1 96.88 192 GLU A N 1
ATOM 1513 C CA . GLU A 1 192 ? -1.081 9.789 -4.91 1 96.88 192 GLU A CA 1
ATOM 1514 C C . GLU A 1 192 ? -0.867 8.297 -4.691 1 96.88 192 GLU A C 1
ATOM 1516 O O . GLU A 1 192 ? -0.285 7.617 -5.539 1 96.88 192 GLU A O 1
ATOM 1521 N N . ARG A 1 193 ? -1.348 7.777 -3.658 1 94.06 193 ARG A N 1
ATOM 1522 C CA . ARG A 1 193 ? -1.181 6.371 -3.318 1 94.06 193 ARG A CA 1
ATOM 1523 C C . ARG A 1 193 ? -1.954 5.477 -4.285 1 94.06 193 ARG A C 1
ATOM 1525 O O . ARG A 1 193 ? -1.52 4.367 -4.594 1 94.06 193 ARG A O 1
ATOM 1532 N N . ILE A 1 194 ? -3.076 5.949 -4.664 1 96.31 194 ILE A N 1
ATOM 1533 C CA . ILE A 1 194 ? -3.818 5.215 -5.684 1 96.31 194 ILE A CA 1
ATOM 1534 C C . ILE A 1 194 ? -2.996 5.141 -6.969 1 96.31 194 ILE A C 1
ATOM 1536 O O . ILE A 1 194 ? -2.93 4.09 -7.609 1 96.31 194 ILE A O 1
ATOM 1540 N N . GLY A 1 195 ? -2.404 6.27 -7.336 1 96.25 195 GLY A N 1
ATOM 1541 C CA . GLY A 1 195 ? -1.472 6.246 -8.453 1 96.25 195 GLY A CA 1
ATOM 1542 C C . GLY A 1 195 ? -0.349 5.242 -8.273 1 96.25 195 GLY A C 1
ATOM 1543 O O . GLY A 1 195 ? 0.004 4.52 -9.203 1 96.25 195 GLY A O 1
ATOM 1544 N N . ASP A 1 196 ? 0.174 5.164 -7.082 1 93.5 196 ASP A N 1
ATOM 1545 C CA . ASP A 1 196 ? 1.222 4.195 -6.77 1 93.5 196 ASP A CA 1
ATOM 1546 C C . ASP A 1 196 ? 0.736 2.766 -6.992 1 93.5 196 ASP A C 1
ATOM 1548 O O . ASP A 1 196 ? 1.479 1.926 -7.504 1 93.5 196 ASP A O 1
ATOM 1552 N N . ARG A 1 197 ? -0.483 2.482 -6.594 1 95.06 197 ARG A N 1
ATOM 1553 C CA . ARG A 1 197 ? -1.033 1.144 -6.785 1 95.06 197 ARG A CA 1
ATOM 1554 C C . ARG A 1 197 ? -1.148 0.805 -8.266 1 95.06 197 ARG A C 1
ATOM 1556 O O . ARG A 1 197 ? -0.898 -0.333 -8.672 1 95.06 197 ARG A O 1
ATOM 1563 N N . ALA A 1 198 ? -1.572 1.814 -9.023 1 96.62 198 ALA A N 1
ATOM 1564 C CA . ALA A 1 198 ? -1.623 1.607 -10.469 1 96.62 198 ALA A CA 1
ATOM 1565 C C . ALA A 1 198 ? -0.248 1.241 -11.016 1 96.62 198 ALA A C 1
ATOM 1567 O O . ALA A 1 198 ? -0.131 0.379 -11.891 1 96.62 198 ALA A O 1
ATOM 1568 N N . CYS A 1 199 ? 0.784 1.843 -10.508 1 95.62 199 CYS A N 1
ATOM 1569 C CA . CYS A 1 199 ? 2.146 1.532 -10.922 1 95.62 199 CYS A CA 1
ATOM 1570 C C . CYS A 1 199 ? 2.521 0.105 -10.539 1 95.62 199 CYS A C 1
ATOM 1572 O O . CYS A 1 199 ? 3.154 -0.606 -11.32 1 95.62 199 CYS A O 1
ATOM 1574 N N . ASN A 1 200 ? 2.115 -0.307 -9.344 1 93.25 200 ASN A N 1
ATOM 1575 C CA . ASN A 1 200 ? 2.369 -1.682 -8.922 1 93.25 200 ASN A CA 1
ATOM 1576 C C . ASN A 1 200 ? 1.713 -2.686 -9.867 1 93.25 200 ASN A C 1
ATOM 1578 O O . ASN A 1 200 ? 2.32 -3.695 -10.227 1 93.25 200 ASN A O 1
ATOM 1582 N N . ILE A 1 201 ? 0.5 -2.367 -10.219 1 95.81 201 ILE A N 1
ATOM 1583 C CA . ILE A 1 201 ? -0.21 -3.238 -11.148 1 95.81 201 ILE A CA 1
ATOM 1584 C C . ILE A 1 201 ? 0.523 -3.268 -12.484 1 95.81 201 ILE A C 1
ATOM 1586 O O . ILE A 1 201 ? 0.7 -4.332 -13.078 1 95.81 201 ILE A O 1
ATOM 1590 N N . ALA A 1 202 ? 0.961 -2.115 -12.922 1 96.25 202 ALA A N 1
ATOM 1591 C CA . ALA A 1 202 ? 1.71 -2.014 -14.172 1 96.25 202 ALA A CA 1
ATOM 1592 C C . ALA A 1 202 ? 2.959 -2.891 -14.133 1 96.25 202 ALA A C 1
ATOM 1594 O O . ALA A 1 202 ? 3.268 -3.584 -15.109 1 96.25 202 ALA A O 1
ATOM 1595 N N . GLU A 1 203 ? 3.676 -2.893 -13.078 1 94.38 203 GLU A N 1
ATOM 1596 C CA . GLU A 1 203 ? 4.863 -3.729 -12.914 1 94.38 203 GLU A CA 1
ATOM 1597 C C . GLU A 1 203 ? 4.523 -5.207 -13.078 1 94.38 203 GLU A C 1
ATOM 1599 O O . GLU A 1 203 ? 5.258 -5.949 -13.727 1 94.38 203 GLU A O 1
ATOM 1604 N N . GLU A 1 204 ? 3.414 -5.57 -12.461 1 94 204 GLU A N 1
ATOM 1605 C CA . GLU A 1 204 ? 2.994 -6.965 -12.547 1 94 204 GLU A CA 1
ATOM 1606 C C . GLU A 1 204 ? 2.635 -7.34 -13.984 1 94 204 GLU A C 1
ATOM 1608 O O . GLU A 1 204 ? 2.902 -8.461 -14.422 1 94 204 GLU A O 1
ATOM 1613 N N . VAL A 1 205 ? 2.035 -6.391 -14.695 1 95.5 205 VAL A N 1
ATOM 1614 C CA . VAL A 1 205 ? 1.661 -6.652 -16.078 1 95.5 205 VAL A CA 1
ATOM 1615 C C . VAL A 1 205 ? 2.918 -6.805 -16.938 1 95.5 205 VAL A C 1
ATOM 1617 O O . VAL A 1 205 ? 2.998 -7.703 -17.781 1 95.5 205 VAL A O 1
ATOM 1620 N N . ILE A 1 206 ? 3.879 -5.969 -16.734 1 95.12 206 ILE A N 1
ATOM 1621 C CA . ILE A 1 206 ? 5.125 -6.039 -17.484 1 95.12 206 ILE A CA 1
ATOM 1622 C C . ILE A 1 206 ? 5.809 -7.383 -17.234 1 95.12 206 ILE A C 1
ATOM 1624 O O . ILE A 1 206 ? 6.273 -8.039 -18.172 1 95.12 206 ILE A O 1
ATOM 1628 N N . TYR A 1 207 ? 5.793 -7.809 -16.047 1 91.75 207 TYR A N 1
ATOM 1629 C CA . TYR A 1 207 ? 6.355 -9.117 -15.719 1 91.75 207 TYR A CA 1
ATOM 1630 C C . TYR A 1 207 ? 5.562 -10.227 -16.391 1 91.75 207 TYR A C 1
ATOM 1632 O O . TYR A 1 207 ? 6.148 -11.188 -16.906 1 91.75 207 TYR A O 1
ATOM 1640 N N . LEU A 1 208 ? 4.293 -10.109 -16.328 1 92.94 208 LEU A N 1
ATOM 1641 C CA . LEU A 1 208 ? 3.422 -11.109 -16.938 1 92.94 208 LEU A CA 1
ATOM 1642 C C . LEU A 1 208 ? 3.742 -11.266 -18.422 1 92.94 208 LEU A C 1
ATOM 1644 O O . LEU A 1 208 ? 3.857 -12.391 -18.922 1 92.94 208 LEU A O 1
ATOM 1648 N N . VAL A 1 209 ? 3.996 -10.164 -19.078 1 94.06 209 VAL A N 1
ATOM 1649 C CA . VAL A 1 209 ? 4.125 -10.156 -20.531 1 94.06 209 VAL A CA 1
ATOM 1650 C C . VAL A 1 209 ? 5.574 -10.445 -20.906 1 94.06 209 VAL A C 1
ATOM 1652 O O . VAL A 1 209 ? 5.832 -11.219 -21.844 1 94.06 209 VAL A O 1
ATOM 1655 N N . GLU A 1 210 ? 6.512 -9.898 -20.156 1 93.12 210 GLU A N 1
ATOM 1656 C CA . GLU A 1 210 ? 7.898 -9.922 -20.609 1 93.12 210 GLU A CA 1
ATOM 1657 C C . GLU A 1 210 ? 8.734 -10.906 -19.797 1 93.12 210 GLU A C 1
ATOM 1659 O O . GLU A 1 210 ? 9.852 -11.25 -20.188 1 93.12 210 GLU A O 1
ATOM 1664 N N . GLY A 1 211 ? 8.305 -11.312 -18.656 1 86.88 211 GLY A N 1
ATOM 1665 C CA . GLY A 1 211 ? 9.016 -12.266 -17.812 1 86.88 211 GLY A CA 1
ATOM 1666 C C . GLY A 1 211 ? 10.117 -11.625 -16.984 1 86.88 211 GLY A C 1
ATOM 1667 O O . GLY A 1 211 ? 10.898 -12.32 -16.344 1 86.88 211 GLY A O 1
ATOM 1668 N N . ASP A 1 212 ? 10.164 -10.312 -17.094 1 84.44 212 ASP A N 1
ATOM 1669 C CA . ASP A 1 212 ? 11.156 -9.578 -16.312 1 84.44 212 ASP A CA 1
ATOM 1670 C C . ASP A 1 212 ? 10.492 -8.695 -15.266 1 84.44 212 ASP A C 1
ATOM 1672 O O . ASP A 1 212 ? 9.594 -7.91 -15.578 1 84.44 212 ASP A O 1
ATOM 1676 N N . ILE A 1 213 ? 10.969 -8.992 -14.055 1 79.31 213 ILE A N 1
ATOM 1677 C CA . ILE A 1 213 ? 10.438 -8.18 -12.969 1 79.31 213 ILE A CA 1
ATOM 1678 C C . ILE A 1 213 ? 11.086 -6.793 -12.992 1 79.31 213 ILE A C 1
ATOM 1680 O O . ILE A 1 213 ? 12.312 -6.672 -12.953 1 79.31 213 ILE A O 1
ATOM 1684 N N . VAL A 1 214 ? 10.25 -5.738 -13.195 1 76.94 214 VAL A N 1
ATOM 1685 C CA . VAL A 1 214 ? 10.719 -4.355 -13.234 1 76.94 214 VAL A CA 1
ATOM 1686 C C . VAL A 1 214 ? 10.195 -3.602 -12.016 1 76.94 214 VAL A C 1
ATOM 1688 O O . VAL A 1 214 ? 9.125 -3.928 -11.484 1 76.94 214 VAL A O 1
ATOM 1691 N N . ARG A 1 215 ? 11.031 -2.758 -11.406 1 73.94 215 ARG A N 1
ATOM 1692 C CA . ARG A 1 215 ? 10.586 -1.88 -10.328 1 73.94 215 ARG A CA 1
ATOM 1693 C C . ARG A 1 215 ? 10.797 -0.415 -10.695 1 73.94 215 ARG A C 1
ATOM 1695 O O . ARG A 1 215 ? 11.859 -0.035 -11.18 1 73.94 215 ARG A O 1
ATOM 1702 N N . ASN A 1 216 ? 9.656 0.314 -10.695 1 59.72 216 ASN A N 1
ATOM 1703 C CA . ASN A 1 216 ? 9.742 1.754 -10.914 1 59.72 216 ASN A CA 1
ATOM 1704 C C . ASN A 1 216 ? 10.266 2.48 -9.68 1 59.72 216 ASN A C 1
ATOM 1706 O O . ASN A 1 216 ? 9.773 2.27 -8.57 1 59.72 216 ASN A O 1
ATOM 1710 N N . GLU A 1 217 ? 11.531 2.986 -9.719 1 58.47 217 GLU A N 1
ATOM 1711 C CA . GLU A 1 217 ? 12.148 3.738 -8.633 1 58.47 217 GLU A CA 1
ATOM 1712 C C . GLU A 1 217 ? 11.477 5.094 -8.445 1 58.47 217 GLU A C 1
ATOM 1714 O O . GLU A 1 217 ? 10.945 5.664 -9.398 1 58.47 217 GLU A O 1
ATOM 1719 N N . MET B 1 1 ? 11.008 -39.031 -4.219 1 44.81 1 MET B N 1
ATOM 1720 C CA . MET B 1 1 ? 12.18 -38.281 -4.66 1 44.81 1 MET B CA 1
ATOM 1721 C C . MET B 1 1 ? 11.812 -36.844 -4.98 1 44.81 1 MET B C 1
ATOM 1723 O O . MET B 1 1 ? 12.539 -35.906 -4.621 1 44.81 1 MET B O 1
ATOM 1727 N N . ILE B 1 2 ? 10.555 -36.562 -5.719 1 53.41 2 ILE B N 1
ATOM 1728 C CA . ILE B 1 2 ? 9.992 -35.281 -6.156 1 53.41 2 ILE B CA 1
ATOM 1729 C C . ILE B 1 2 ? 9.688 -34.406 -4.941 1 53.41 2 ILE B C 1
ATOM 1731 O O . ILE B 1 2 ? 10.016 -33.219 -4.926 1 53.41 2 ILE B O 1
ATOM 1735 N N . ASN B 1 3 ? 9.477 -35.062 -3.713 1 67.69 3 ASN B N 1
ATOM 1736 C CA . ASN B 1 3 ? 9.07 -34.375 -2.492 1 67.69 3 ASN B CA 1
ATOM 1737 C C . ASN B 1 3 ? 10.273 -33.844 -1.709 1 67.69 3 ASN B C 1
ATOM 1739 O O . ASN B 1 3 ? 10.211 -32.781 -1.107 1 67.69 3 ASN B O 1
ATOM 1743 N N . ARG B 1 4 ? 11.461 -34.594 -2.057 1 74.44 4 ARG B N 1
ATOM 1744 C CA . ARG B 1 4 ? 12.633 -34.156 -1.303 1 74.44 4 ARG B CA 1
ATOM 1745 C C . ARG B 1 4 ? 13.242 -32.875 -1.902 1 74.44 4 ARG B C 1
ATOM 1747 O O . ARG B 1 4 ? 13.688 -32 -1.173 1 74.44 4 ARG B O 1
ATOM 1754 N N . THR B 1 5 ? 13.211 -32.75 -3.193 1 87.75 5 THR B N 1
ATOM 1755 C CA . THR B 1 5 ? 13.75 -31.578 -3.883 1 87.75 5 THR B CA 1
ATOM 1756 C C . THR B 1 5 ? 12.898 -30.344 -3.609 1 87.75 5 THR B C 1
ATOM 1758 O O . THR B 1 5 ? 13.43 -29.266 -3.375 1 87.75 5 THR B O 1
ATOM 1761 N N . LEU B 1 6 ? 11.688 -30.516 -3.443 1 89.81 6 LEU B N 1
ATOM 1762 C CA . LEU B 1 6 ? 10.789 -29.422 -3.143 1 89.81 6 LEU B CA 1
ATOM 1763 C C . LEU B 1 6 ? 11.07 -28.844 -1.757 1 89.81 6 LEU B C 1
ATOM 1765 O O . LEU B 1 6 ? 11.164 -27.625 -1.591 1 89.81 6 LEU B O 1
ATOM 1769 N N . HIS B 1 7 ? 11.305 -29.75 -0.841 1 89.88 7 HIS B N 1
ATOM 1770 C CA . HIS B 1 7 ? 11.516 -29.297 0.529 1 89.88 7 HIS B CA 1
ATOM 1771 C C . HIS B 1 7 ? 12.836 -28.547 0.663 1 89.88 7 HIS B C 1
ATOM 1773 O O . HIS B 1 7 ? 12.93 -27.578 1.424 1 89.88 7 HIS B O 1
ATOM 1779 N N . ARG B 1 8 ? 13.805 -29.031 -0.095 1 92.88 8 ARG B N 1
ATOM 1780 C CA . ARG B 1 8 ? 15.07 -28.297 -0.091 1 92.88 8 ARG B CA 1
ATOM 1781 C C . ARG B 1 8 ? 14.906 -26.906 -0.679 1 92.88 8 ARG B C 1
ATOM 1783 O O . ARG B 1 8 ? 15.461 -25.938 -0.152 1 92.88 8 ARG B O 1
ATOM 1790 N N . GLU B 1 9 ? 14.172 -26.781 -1.713 1 93.12 9 GLU B N 1
ATOM 1791 C CA . GLU B 1 9 ? 13.93 -25.484 -2.344 1 93.12 9 GLU B CA 1
ATOM 1792 C C . GLU B 1 9 ? 13.102 -24.578 -1.442 1 93.12 9 GLU B C 1
ATOM 1794 O O . GLU B 1 9 ? 13.336 -23.375 -1.391 1 93.12 9 GLU B O 1
ATOM 1799 N N . ILE B 1 10 ? 12.203 -25.188 -0.73 1 91.75 10 ILE B N 1
ATOM 1800 C CA . ILE B 1 10 ? 11.383 -24.438 0.209 1 91.75 10 ILE B CA 1
ATOM 1801 C C . ILE B 1 10 ? 12.25 -23.922 1.354 1 91.75 10 ILE B C 1
ATOM 1803 O O . ILE B 1 10 ? 12.078 -22.781 1.808 1 91.75 10 ILE B O 1
ATOM 1807 N N . ASP B 1 11 ? 13.203 -24.734 1.771 1 92.25 11 ASP B N 1
ATOM 1808 C CA . ASP B 1 11 ? 14.117 -24.312 2.822 1 92.25 11 ASP B CA 1
ATOM 1809 C C . ASP B 1 11 ? 14.969 -23.125 2.363 1 92.25 11 ASP B C 1
ATOM 1811 O O . ASP B 1 11 ? 15.227 -22.203 3.135 1 92.25 11 ASP B O 1
ATOM 1815 N N . VAL B 1 12 ? 15.391 -23.172 1.162 1 94.38 12 VAL B N 1
ATOM 1816 C CA . VAL B 1 12 ? 16.156 -22.078 0.588 1 94.38 12 VAL B CA 1
ATOM 1817 C C . VAL B 1 12 ? 15.312 -20.812 0.548 1 94.38 12 VAL B C 1
ATOM 1819 O O . VAL B 1 12 ? 15.766 -19.734 0.932 1 94.38 12 VAL B O 1
ATOM 1822 N N . LEU B 1 13 ? 14.07 -20.953 0.18 1 93.38 13 LEU B N 1
ATOM 1823 C CA . LEU B 1 13 ? 13.141 -19.828 0.116 1 93.38 13 LEU B CA 1
ATOM 1824 C C . LEU B 1 13 ? 12.914 -19.219 1.501 1 93.38 13 LEU B C 1
ATOM 1826 O O . LEU B 1 13 ? 12.93 -18 1.662 1 93.38 13 LEU B O 1
ATOM 1830 N N . LYS B 1 14 ? 12.797 -20.094 2.447 1 91.5 14 LYS B N 1
ATOM 1831 C CA . LYS B 1 14 ? 12.602 -19.641 3.82 1 91.5 14 LYS B CA 1
ATOM 1832 C C . LYS B 1 14 ? 13.812 -18.844 4.305 1 91.5 14 LYS B C 1
ATOM 1834 O O . LYS B 1 14 ? 13.664 -17.797 4.941 1 91.5 14 LYS B O 1
ATOM 1839 N N . LYS B 1 15 ? 14.961 -19.297 3.971 1 94.44 15 LYS B N 1
ATOM 1840 C CA . LYS B 1 15 ? 16.188 -18.609 4.383 1 94.44 15 LYS B CA 1
ATOM 1841 C C . LYS B 1 15 ? 16.297 -17.234 3.717 1 94.44 15 LYS B C 1
ATOM 1843 O O . LYS B 1 15 ? 16.609 -16.25 4.375 1 94.44 15 LYS B O 1
ATOM 1848 N N . MET B 1 16 ? 16.031 -17.172 2.428 1 95.06 16 MET B N 1
ATOM 1849 C CA . MET B 1 16 ? 16.047 -15.906 1.703 1 95.06 16 MET B CA 1
ATOM 1850 C C . MET B 1 16 ? 15.055 -14.914 2.303 1 95.06 16 MET B C 1
ATOM 1852 O O . MET B 1 16 ? 15.375 -13.734 2.471 1 95.06 16 MET B O 1
ATOM 1856 N N . PHE B 1 17 ? 14 -15.469 2.625 1 94.12 17 PHE B N 1
ATOM 1857 C CA . PHE B 1 17 ? 12.922 -14.656 3.166 1 94.12 17 PHE B CA 1
ATOM 1858 C C . PHE B 1 17 ? 13.289 -14.109 4.543 1 94.12 17 PHE B C 1
ATOM 1860 O O . PHE B 1 17 ? 13.039 -12.945 4.844 1 94.12 17 PHE B O 1
ATOM 1867 N N . ILE B 1 18 ? 13.859 -14.922 5.363 1 93.38 18 ILE B N 1
ATOM 1868 C CA . ILE B 1 18 ? 14.312 -14.523 6.691 1 93.38 18 ILE B CA 1
ATOM 1869 C C . ILE B 1 18 ? 15.375 -13.445 6.57 1 93.38 18 ILE B C 1
ATOM 1871 O O . ILE B 1 18 ? 15.367 -12.461 7.32 1 93.38 18 ILE B O 1
ATOM 1875 N N . ASP B 1 19 ? 16.234 -13.617 5.629 1 96.44 19 ASP B N 1
ATOM 1876 C CA . ASP B 1 19 ? 17.281 -12.625 5.402 1 96.44 19 ASP B CA 1
ATOM 1877 C C . ASP B 1 19 ? 16.688 -11.281 4.992 1 96.44 19 ASP B C 1
ATOM 1879 O O . ASP B 1 19 ? 17.125 -10.234 5.473 1 96.44 19 ASP B O 1
ATOM 1883 N N . LEU B 1 20 ? 15.734 -11.281 4.121 1 96.44 20 LEU B N 1
ATOM 1884 C CA . LEU B 1 20 ? 15.055 -10.055 3.736 1 96.44 20 LEU B CA 1
ATOM 1885 C C . LEU B 1 20 ? 14.344 -9.422 4.934 1 96.44 20 LEU B C 1
ATOM 1887 O O . LEU B 1 20 ? 14.414 -8.211 5.133 1 96.44 20 LEU B O 1
ATOM 1891 N N . GLY B 1 21 ? 13.656 -10.289 5.711 1 95.56 21 GLY B N 1
ATOM 1892 C CA . GLY B 1 21 ? 13.008 -9.812 6.918 1 95.56 21 GLY B CA 1
ATOM 1893 C C . GLY B 1 21 ? 13.953 -9.102 7.863 1 95.56 21 GLY B C 1
ATOM 1894 O O . GLY B 1 21 ? 13.625 -8.039 8.398 1 95.56 21 GLY B O 1
ATOM 1895 N N . ALA B 1 22 ? 15.109 -9.688 8.008 1 95.38 22 ALA B N 1
ATOM 1896 C CA . ALA B 1 22 ? 16.125 -9.086 8.875 1 95.38 22 ALA B CA 1
ATOM 1897 C C . ALA B 1 22 ? 16.578 -7.742 8.336 1 95.38 22 ALA B C 1
ATOM 1899 O O . ALA B 1 22 ? 16.781 -6.793 9.094 1 95.38 22 ALA B O 1
ATOM 1900 N N . LEU B 1 23 ? 16.797 -7.688 7.07 1 96.56 23 LEU B N 1
ATOM 1901 C CA . LEU B 1 23 ? 17.219 -6.441 6.434 1 96.56 23 LEU B CA 1
ATOM 1902 C C . LEU B 1 23 ? 16.156 -5.355 6.605 1 96.56 23 LEU B C 1
ATOM 1904 O O .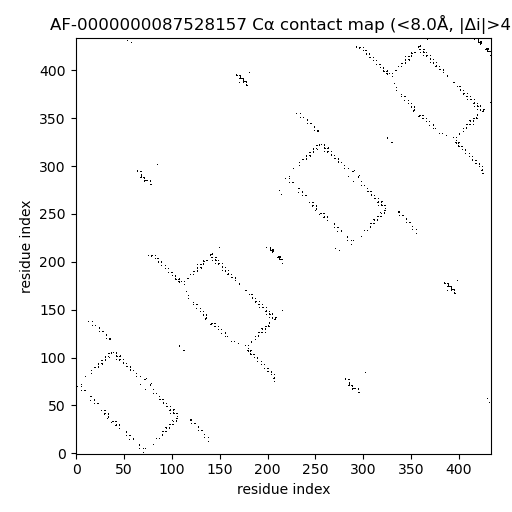 LEU B 1 23 ? 16.484 -4.211 6.926 1 96.56 23 LEU B O 1
ATOM 1908 N N . VAL B 1 24 ? 14.898 -5.684 6.426 1 96.69 24 VAL B N 1
ATOM 1909 C CA . VAL B 1 24 ? 13.797 -4.738 6.555 1 96.69 24 VAL B CA 1
ATOM 1910 C C . VAL B 1 24 ? 13.68 -4.273 8.008 1 96.69 24 VAL B C 1
ATOM 1912 O O . VAL B 1 24 ? 13.484 -3.084 8.266 1 96.69 24 VAL B O 1
ATOM 1915 N N . GLU B 1 25 ? 13.836 -5.168 8.922 1 95.88 25 GLU B N 1
ATOM 1916 C CA . GLU B 1 25 ? 13.812 -4.809 10.336 1 95.88 25 GLU B CA 1
ATOM 1917 C C . GLU B 1 25 ? 14.93 -3.828 10.68 1 95.88 25 GLU B C 1
ATOM 1919 O O . GLU B 1 25 ? 14.719 -2.871 11.43 1 95.88 25 GLU B O 1
ATOM 1924 N N . ASP B 1 26 ? 16.047 -4.105 10.164 1 96.25 26 ASP B N 1
ATOM 1925 C CA . ASP B 1 26 ? 17.188 -3.217 10.383 1 96.25 26 ASP B CA 1
ATOM 1926 C C . ASP B 1 26 ? 16.906 -1.818 9.836 1 96.25 26 ASP B C 1
ATOM 1928 O O . ASP B 1 26 ? 17.188 -0.818 10.5 1 96.25 26 ASP B O 1
ATOM 1932 N N . ARG B 1 27 ? 16.359 -1.739 8.609 1 96.56 27 ARG B N 1
ATOM 1933 C CA . ARG B 1 27 ? 16.016 -0.455 8.008 1 96.56 27 ARG B CA 1
ATOM 1934 C C . ARG B 1 27 ? 14.992 0.291 8.875 1 96.56 27 ARG B C 1
ATOM 1936 O O . ARG B 1 27 ? 15.117 1.502 9.07 1 96.56 27 ARG B O 1
ATOM 1943 N N . LEU B 1 28 ? 14.055 -0.464 9.367 1 96.56 28 LEU B N 1
ATOM 1944 C CA . LEU B 1 28 ? 13.023 0.134 10.203 1 96.56 28 LEU B CA 1
ATOM 1945 C C . LEU B 1 28 ? 13.609 0.625 11.523 1 96.56 28 LEU B C 1
ATOM 1947 O O . LEU B 1 28 ? 13.242 1.697 12.008 1 96.56 28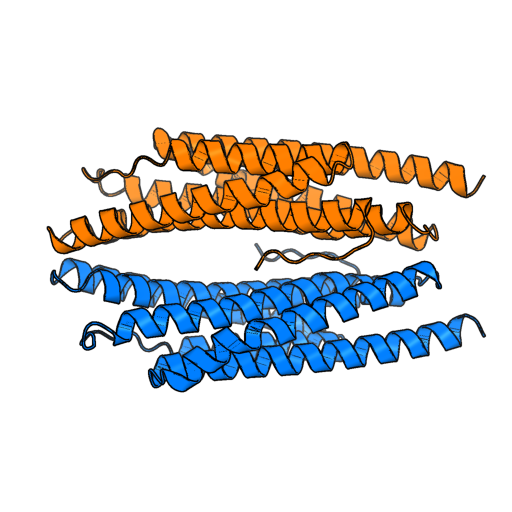 LEU B O 1
ATOM 1951 N N . ARG B 1 29 ? 14.484 -0.147 12.07 1 96.44 29 ARG B N 1
ATOM 1952 C CA . ARG B 1 29 ? 15.156 0.272 13.289 1 96.44 29 ARG B CA 1
ATOM 1953 C C . ARG B 1 29 ? 15.914 1.578 13.078 1 96.44 29 ARG B C 1
ATOM 1955 O O . ARG B 1 29 ? 15.828 2.494 13.898 1 96.44 29 ARG B O 1
ATOM 1962 N N . LYS B 1 30 ? 16.609 1.689 12.016 1 97.12 30 LYS B N 1
ATOM 1963 C CA . LYS B 1 30 ? 17.328 2.916 11.68 1 97.12 30 LYS B CA 1
ATOM 1964 C C . LYS B 1 30 ? 16.375 4.086 11.5 1 97.12 30 LYS B C 1
ATOM 1966 O O . LYS B 1 30 ? 16.656 5.199 11.945 1 97.12 30 LYS B O 1
ATOM 1971 N N . ALA B 1 31 ? 15.242 3.822 10.82 1 96.62 31 ALA B N 1
ATOM 1972 C CA . ALA B 1 31 ? 14.234 4.859 10.625 1 96.62 31 ALA B CA 1
ATOM 1973 C C . ALA B 1 31 ? 13.695 5.352 11.969 1 96.62 31 ALA B C 1
ATOM 1975 O O . ALA B 1 31 ? 13.477 6.551 12.156 1 96.62 31 ALA B O 1
ATOM 1976 N N . CYS B 1 32 ? 13.547 4.445 12.906 1 94.5 32 CYS B N 1
ATOM 1977 C CA . CYS B 1 32 ? 13.055 4.797 14.234 1 94.5 32 CYS B CA 1
ATOM 1978 C C . CYS B 1 32 ? 14.086 5.609 15 1 94.5 32 CYS B C 1
ATOM 1980 O O . CYS B 1 32 ? 13.742 6.539 15.734 1 94.5 32 CYS B O 1
ATOM 1982 N N . ILE B 1 33 ? 15.328 5.309 14.828 1 94.75 33 ILE B N 1
ATOM 1983 C CA . ILE B 1 33 ? 16.406 6.027 15.484 1 94.75 33 ILE B CA 1
ATOM 1984 C C . ILE B 1 33 ? 16.438 7.48 15.008 1 94.75 33 ILE B C 1
ATOM 1986 O O . ILE B 1 33 ? 16.547 8.406 15.82 1 94.75 33 ILE B O 1
ATOM 1990 N N . ILE B 1 34 ? 16.219 7.699 13.742 1 94.69 34 ILE B N 1
ATOM 1991 C CA . ILE B 1 34 ? 16.344 9.055 13.219 1 94.69 34 ILE B CA 1
ATOM 1992 C C . ILE B 1 34 ? 15.125 9.883 13.633 1 94.69 34 ILE B C 1
ATOM 1994 O O . ILE B 1 34 ? 15.188 11.117 13.641 1 94.69 34 ILE B O 1
ATOM 1998 N N . LEU B 1 35 ? 14.023 9.219 13.945 1 91.69 35 LEU B N 1
ATOM 1999 C CA . LEU B 1 35 ? 12.867 9.93 14.484 1 91.69 35 LEU B CA 1
ATOM 2000 C C . LEU B 1 35 ? 13.234 10.656 15.773 1 91.69 35 LEU B C 1
ATOM 2002 O O . LEU B 1 35 ? 12.719 11.742 16.047 1 91.69 35 LEU B O 1
ATOM 2006 N N . GLU B 1 36 ? 14.125 10.023 16.453 1 86.81 36 GLU B N 1
ATOM 2007 C CA . GLU B 1 36 ? 14.5 10.539 17.766 1 86.81 36 GLU B CA 1
ATOM 2008 C C . GLU B 1 36 ? 15.711 11.469 17.672 1 86.81 36 GLU B C 1
ATOM 2010 O O . GLU B 1 36 ? 15.781 12.484 18.344 1 86.81 36 GLU B O 1
ATOM 2015 N N . THR B 1 37 ? 16.641 11.172 16.781 1 89.44 37 THR B N 1
ATOM 2016 C CA . THR B 1 37 ? 17.938 11.828 16.828 1 89.44 37 THR B CA 1
ATOM 2017 C C . THR B 1 37 ? 18.031 12.906 15.75 1 89.44 37 THR B C 1
ATOM 2019 O O . THR B 1 37 ? 18.859 13.82 15.852 1 89.44 37 THR B O 1
ATOM 2022 N N . GLY B 1 38 ? 17.312 12.727 14.688 1 89.5 38 GLY B N 1
ATOM 2023 C CA . GLY B 1 38 ? 17.453 13.625 13.547 1 89.5 38 GLY B CA 1
ATOM 2024 C C . GLY B 1 38 ? 18.75 13.43 12.797 1 89.5 38 GLY B C 1
ATOM 2025 O O . GLY B 1 38 ? 19.203 14.328 12.07 1 89.5 38 GLY B O 1
ATOM 2026 N N . ASP B 1 39 ? 19.391 12.352 12.93 1 92.81 39 ASP B N 1
ATOM 2027 C CA . ASP B 1 39 ? 20.672 12.055 12.312 1 92.81 39 ASP B CA 1
ATOM 2028 C C . ASP B 1 39 ? 20.562 12.031 10.789 1 92.81 39 ASP B C 1
ATOM 2030 O O . ASP B 1 39 ? 20.125 11.031 10.211 1 92.81 39 ASP B O 1
ATOM 2034 N N . ASN B 1 40 ? 21.094 13.016 10.141 1 92.94 40 ASN B N 1
ATOM 2035 C CA . ASN B 1 40 ? 20.969 13.18 8.695 1 92.94 40 ASN B CA 1
ATOM 2036 C C . ASN B 1 40 ? 21.797 12.133 7.945 1 92.94 40 ASN B C 1
ATOM 2038 O O . ASN B 1 40 ? 21.391 11.672 6.875 1 92.94 40 ASN B O 1
ATOM 2042 N N . ASP B 1 41 ? 22.875 11.844 8.445 1 95.31 41 ASP B N 1
ATOM 2043 C CA . ASP B 1 41 ? 23.719 10.852 7.785 1 95.31 41 ASP B CA 1
ATOM 2044 C C . ASP B 1 41 ? 23.031 9.484 7.742 1 95.31 41 ASP B C 1
ATOM 2046 O O . ASP B 1 41 ? 23.062 8.805 6.715 1 95.31 41 ASP B O 1
ATOM 2050 N N . LEU B 1 42 ? 22.5 9.18 8.852 1 96.12 42 LEU B N 1
ATOM 2051 C CA . LEU B 1 42 ? 21.766 7.918 8.906 1 96.12 42 LEU B CA 1
ATOM 2052 C C . LEU B 1 42 ? 20.547 7.953 7.988 1 96.12 42 LEU B C 1
ATOM 2054 O O . LEU B 1 42 ? 20.219 6.957 7.34 1 96.12 42 LEU B O 1
ATOM 2058 N N . ALA B 1 43 ? 19.844 9.055 7.887 1 95.94 43 ALA B N 1
ATOM 2059 C CA . ALA B 1 43 ? 18.719 9.211 6.973 1 95.94 43 ALA B CA 1
ATOM 2060 C C . ALA B 1 43 ? 19.156 9 5.523 1 95.94 43 ALA B C 1
ATOM 2062 O O . ALA B 1 43 ? 18.5 8.289 4.766 1 95.94 43 ALA B O 1
ATOM 2063 N N . GLU B 1 44 ? 20.281 9.539 5.195 1 95.81 44 GLU B N 1
ATOM 2064 C CA . GLU B 1 44 ? 20.812 9.391 3.846 1 95.81 44 GLU B CA 1
ATOM 2065 C C . GLU B 1 44 ? 21.172 7.938 3.557 1 95.81 44 GLU B C 1
ATOM 2067 O O . GLU B 1 44 ? 20.969 7.449 2.443 1 95.81 44 GLU B O 1
ATOM 2072 N N . GLU B 1 45 ? 21.703 7.332 4.512 1 96.31 45 GLU B N 1
ATOM 2073 C CA . GLU B 1 45 ? 22.047 5.922 4.359 1 96.31 45 GLU B CA 1
ATOM 2074 C C . GLU B 1 45 ? 20.797 5.086 4.055 1 96.31 45 GLU B C 1
ATOM 2076 O O . GLU B 1 45 ? 20.828 4.223 3.178 1 96.31 45 GLU B O 1
ATOM 2081 N N . ILE B 1 46 ? 19.734 5.332 4.773 1 96.31 46 ILE B N 1
ATOM 2082 C CA . ILE B 1 46 ? 18.469 4.621 4.559 1 96.31 46 ILE B CA 1
ATOM 2083 C C . ILE B 1 46 ? 18 4.82 3.123 1 96.31 46 ILE B C 1
ATOM 2085 O O . ILE B 1 46 ? 17.625 3.863 2.443 1 96.31 46 ILE B O 1
ATOM 2089 N N . ILE B 1 47 ? 18.062 6.008 2.607 1 94.62 47 ILE B N 1
ATOM 2090 C CA . ILE B 1 47 ? 17.578 6.363 1.276 1 94.62 47 ILE B CA 1
ATOM 2091 C C . ILE B 1 47 ? 18.453 5.695 0.218 1 94.62 47 ILE B C 1
ATOM 2093 O O . ILE B 1 47 ? 17.953 5.109 -0.74 1 94.62 47 ILE B O 1
ATOM 2097 N N . ARG B 1 48 ? 19.719 5.629 0.434 1 93.5 48 ARG B N 1
ATOM 2098 C CA . ARG B 1 48 ? 20.672 5.16 -0.562 1 93.5 48 ARG B CA 1
ATOM 2099 C C . ARG B 1 48 ? 20.656 3.639 -0.667 1 93.5 48 ARG B C 1
ATOM 2101 O O . ARG B 1 48 ? 20.953 3.082 -1.729 1 93.5 48 ARG B O 1
ATOM 2108 N N . THR B 1 49 ? 20.266 2.979 0.349 1 91.69 49 THR B N 1
ATOM 2109 C CA . THR B 1 49 ? 20.391 1.525 0.369 1 91.69 49 THR B CA 1
ATOM 2110 C C . THR B 1 49 ? 19.031 0.867 0.121 1 91.69 49 THR B C 1
ATOM 2112 O O . THR B 1 49 ? 18.891 -0.34 0.317 1 91.69 49 THR B O 1
ATOM 2115 N N . ASP B 1 50 ? 18.047 1.625 -0.285 1 89.19 50 ASP B N 1
ATOM 2116 C CA . ASP B 1 50 ? 16.703 1.126 -0.532 1 89.19 50 ASP B CA 1
ATOM 2117 C C . ASP B 1 50 ? 16.703 0.049 -1.615 1 89.19 50 ASP B C 1
ATOM 2119 O O . ASP B 1 50 ? 15.906 -0.894 -1.562 1 89.19 50 ASP B O 1
ATOM 2123 N N . ASN B 1 51 ? 17.594 0.09 -2.518 1 91.12 51 ASN B N 1
ATOM 2124 C CA . ASN B 1 51 ? 17.641 -0.817 -3.658 1 91.12 51 ASN B CA 1
ATOM 2125 C C . ASN B 1 51 ? 17.984 -2.244 -3.229 1 91.12 51 ASN B C 1
ATOM 2127 O O . ASN B 1 51 ? 17.641 -3.201 -3.928 1 91.12 51 ASN B O 1
ATOM 2131 N N . GLU B 1 52 ? 18.672 -2.389 -2.09 1 93.5 52 GLU B N 1
ATOM 2132 C CA . GLU B 1 52 ? 19 -3.715 -1.579 1 93.5 52 GLU B CA 1
ATOM 2133 C C . GLU B 1 52 ? 17.734 -4.539 -1.323 1 93.5 52 GLU B C 1
ATOM 2135 O O . GLU B 1 52 ? 17.672 -5.707 -1.706 1 93.5 52 GLU B O 1
ATOM 2140 N N . ILE B 1 53 ? 16.766 -3.938 -0.73 1 94.25 53 ILE B N 1
ATOM 2141 C CA . ILE B 1 53 ? 15.508 -4.605 -0.415 1 94.25 53 ILE B CA 1
ATOM 2142 C C . ILE B 1 53 ? 14.766 -4.945 -1.705 1 94.25 53 ILE B C 1
ATOM 2144 O O . ILE B 1 53 ? 14.25 -6.055 -1.859 1 94.25 53 ILE B O 1
ATOM 2148 N N . ASP B 1 54 ? 14.805 -4.074 -2.678 1 91.5 54 ASP B N 1
ATOM 2149 C CA . ASP B 1 54 ? 14.156 -4.297 -3.967 1 91.5 54 ASP B CA 1
ATOM 2150 C C . ASP B 1 54 ? 14.758 -5.504 -4.684 1 91.5 54 ASP B C 1
ATOM 2152 O O . ASP B 1 54 ? 14.031 -6.355 -5.199 1 91.5 54 ASP B O 1
ATOM 2156 N N . HIS B 1 55 ? 15.992 -5.555 -4.656 1 93.81 55 HIS B N 1
ATOM 2157 C CA . HIS B 1 55 ? 16.703 -6.633 -5.34 1 93.81 55 HIS B CA 1
ATOM 2158 C C . HIS B 1 55 ? 16.391 -7.984 -4.703 1 93.81 55 HIS B C 1
ATOM 2160 O O . HIS B 1 55 ? 16.125 -8.961 -5.406 1 93.81 55 HIS B O 1
ATOM 2166 N N . MET B 1 56 ? 16.453 -8.016 -3.408 1 95.19 56 MET B N 1
ATOM 2167 C CA . MET B 1 56 ? 16.172 -9.266 -2.703 1 95.19 56 MET B CA 1
ATOM 2168 C C . MET B 1 56 ? 14.719 -9.695 -2.9 1 95.19 56 MET B C 1
ATOM 2170 O O . MET B 1 56 ? 14.438 -10.883 -3.068 1 95.19 56 MET B O 1
ATOM 2174 N N . GLU B 1 57 ? 13.828 -8.719 -2.834 1 95.19 57 GLU B N 1
ATOM 2175 C CA . GLU B 1 57 ? 12.414 -8.992 -3.07 1 95.19 57 GLU B CA 1
ATOM 2176 C C . GLU B 1 57 ? 12.195 -9.648 -4.434 1 95.19 57 GLU B C 1
ATOM 2178 O O . GLU B 1 57 ? 11.461 -10.633 -4.543 1 95.19 57 GLU B O 1
ATOM 2183 N N . VAL B 1 58 ? 12.883 -9.188 -5.48 1 93.56 58 VAL B N 1
ATOM 2184 C CA . VAL B 1 58 ? 12.758 -9.719 -6.832 1 93.56 58 VAL B CA 1
ATOM 2185 C C . VAL B 1 58 ? 13.32 -11.141 -6.875 1 93.56 58 VAL B C 1
ATOM 2187 O O . VAL B 1 58 ? 12.695 -12.039 -7.445 1 93.56 58 VAL B O 1
ATOM 2190 N N . GLN B 1 59 ? 14.406 -11.352 -6.25 1 95.56 59 GLN B N 1
ATOM 2191 C CA . GLN B 1 59 ? 15.031 -12.672 -6.227 1 95.56 59 GLN B CA 1
ATOM 2192 C C . GLN B 1 59 ? 14.117 -13.703 -5.559 1 95.56 59 GLN B C 1
ATOM 2194 O O . GLN B 1 59 ? 13.992 -14.828 -6.043 1 95.56 59 GLN B O 1
ATOM 2199 N N . ILE B 1 60 ? 13.531 -13.312 -4.484 1 96.19 60 ILE B N 1
ATOM 2200 C CA . ILE B 1 60 ? 12.641 -14.203 -3.75 1 96.19 60 ILE B CA 1
ATOM 2201 C C . ILE B 1 60 ? 11.43 -14.547 -4.609 1 96.19 60 ILE B C 1
ATOM 2203 O O . ILE B 1 60 ? 11.008 -15.703 -4.676 1 96.19 60 ILE B O 1
ATOM 2207 N N . GLU B 1 61 ? 10.883 -13.547 -5.234 1 94.06 61 GLU B N 1
ATOM 2208 C CA . GLU B 1 61 ? 9.734 -13.781 -6.105 1 94.06 61 GLU B CA 1
ATOM 2209 C C . GLU B 1 61 ? 10.086 -14.75 -7.234 1 94.06 61 GLU B C 1
ATOM 2211 O O . GLU B 1 61 ? 9.336 -15.688 -7.516 1 94.06 61 GLU B O 1
ATOM 2216 N N . GLU B 1 62 ? 11.25 -14.539 -7.84 1 93.88 62 GLU B N 1
ATOM 2217 C CA . GLU B 1 62 ? 11.703 -15.414 -8.914 1 93.88 62 GLU B CA 1
ATOM 2218 C C . GLU B 1 62 ? 11.891 -16.844 -8.422 1 93.88 62 GLU B C 1
ATOM 2220 O O . GLU B 1 62 ? 11.523 -17.797 -9.109 1 93.88 62 GLU B O 1
ATOM 2225 N N . GLU B 1 63 ? 12.422 -16.938 -7.281 1 95.19 63 GLU B N 1
ATOM 2226 C CA . GLU B 1 63 ? 12.633 -18.266 -6.711 1 95.19 63 GLU B CA 1
ATOM 2227 C C . GLU B 1 63 ? 11.305 -18.953 -6.41 1 95.19 63 GLU B C 1
ATOM 2229 O O . GLU B 1 63 ? 11.156 -20.156 -6.621 1 95.19 63 GLU B O 1
ATOM 2234 N N . CYS B 1 64 ? 10.32 -18.25 -5.867 1 94.75 64 CYS B N 1
ATOM 2235 C CA . CYS B 1 64 ? 8.992 -18.797 -5.621 1 94.75 64 CYS B CA 1
ATOM 2236 C C . CYS B 1 64 ? 8.367 -19.312 -6.914 1 94.75 64 CYS B C 1
ATOM 2238 O O . CYS B 1 64 ? 7.828 -20.422 -6.949 1 94.75 64 CYS B O 1
ATOM 2240 N N . LEU B 1 65 ? 8.492 -18.531 -7.977 1 92.19 65 LEU B N 1
ATOM 2241 C CA . LEU B 1 65 ? 7.91 -18.906 -9.266 1 92.19 65 LEU B CA 1
ATOM 2242 C C . LEU B 1 65 ? 8.594 -20.141 -9.836 1 92.19 65 LEU B C 1
ATOM 2244 O O . LEU B 1 65 ? 7.938 -21 -10.422 1 92.19 65 LEU B O 1
ATOM 2248 N N . LYS B 1 66 ? 9.859 -20.156 -9.664 1 92.56 66 LYS B N 1
ATOM 2249 C CA . LYS B 1 66 ? 10.625 -21.328 -10.102 1 92.56 66 LYS B CA 1
ATOM 2250 C C . LYS B 1 66 ? 10.156 -22.594 -9.391 1 92.56 66 LYS B C 1
ATOM 2252 O O . LYS B 1 66 ? 9.938 -23.625 -10.023 1 92.56 66 LYS B O 1
ATOM 2257 N N . VAL B 1 67 ? 9.969 -22.5 -8.117 1 93.38 67 VAL B N 1
ATOM 2258 C CA . VAL B 1 67 ? 9.539 -23.656 -7.328 1 93.38 67 VAL B CA 1
ATOM 2259 C C . VAL B 1 67 ? 8.141 -24.078 -7.766 1 93.38 67 VAL B C 1
ATOM 2261 O O . VAL B 1 67 ? 7.879 -25.281 -7.926 1 93.38 67 VAL B O 1
ATOM 2264 N N . LEU B 1 68 ? 7.234 -23.156 -8 1 91.31 68 LEU B N 1
ATOM 2265 C CA . LEU B 1 68 ? 5.875 -23.453 -8.438 1 91.31 68 LEU B CA 1
ATOM 2266 C C . LEU B 1 68 ? 5.875 -24.109 -9.812 1 91.31 68 LEU B C 1
ATOM 2268 O O . LEU B 1 68 ? 5.082 -25.016 -10.07 1 91.31 68 LEU B O 1
ATOM 2272 N N . ALA B 1 69 ? 6.801 -23.656 -10.672 1 88.5 69 ALA B N 1
ATOM 2273 C CA . ALA B 1 69 ? 6.887 -24.172 -12.039 1 88.5 69 ALA B CA 1
ATOM 2274 C C . ALA B 1 69 ? 7.449 -25.578 -12.062 1 88.5 69 ALA B C 1
ATOM 2276 O O . ALA B 1 69 ? 7.012 -26.422 -12.852 1 88.5 69 ALA B O 1
ATOM 2277 N N . LEU B 1 70 ? 8.375 -25.781 -11.203 1 89.31 70 LEU B N 1
ATOM 2278 C CA . LEU B 1 70 ? 9.117 -27.031 -11.25 1 89.31 70 LEU B CA 1
ATOM 2279 C C . LEU B 1 70 ? 8.391 -28.125 -10.469 1 89.31 70 LEU B C 1
ATOM 2281 O O . LEU B 1 70 ? 8.555 -29.312 -10.75 1 89.31 70 LEU B O 1
ATOM 2285 N N . HIS B 1 71 ? 7.664 -27.516 -9.484 1 86.81 71 HIS B N 1
ATOM 2286 C CA . HIS B 1 71 ? 7.016 -28.484 -8.586 1 86.81 71 HIS B CA 1
ATOM 2287 C C . HIS B 1 71 ? 5.516 -28.234 -8.516 1 86.81 71 HIS B C 1
ATOM 2289 O O . HIS B 1 71 ? 5.023 -27.203 -8.984 1 86.81 71 HIS B O 1
ATOM 2295 N N . GLN B 1 72 ? 4.738 -29 -8.156 1 82.12 72 GLN B N 1
ATOM 2296 C CA . GLN B 1 72 ? 3.311 -28.859 -7.895 1 82.12 72 GLN B CA 1
ATOM 2297 C C . GLN B 1 72 ? 3.006 -29 -6.406 1 82.12 72 GLN B C 1
ATOM 2299 O O . GLN B 1 72 ? 2.35 -29.953 -5.992 1 82.12 72 GLN B O 1
ATOM 2304 N N . PRO B 1 73 ? 3.541 -27.969 -5.809 1 87.25 73 PRO B N 1
ATOM 2305 C CA . PRO B 1 73 ? 3.268 -28.047 -4.371 1 87.25 73 PRO B CA 1
ATOM 2306 C C . PRO B 1 73 ? 1.774 -28.094 -4.055 1 87.25 73 PRO B C 1
ATOM 2308 O O . PRO B 1 73 ? 0.967 -27.531 -4.793 1 87.25 73 PRO B O 1
ATOM 2311 N N . VAL B 1 74 ? 1.522 -28.922 -3.027 1 83.88 74 VAL B N 1
ATOM 2312 C CA . VAL B 1 74 ? 0.119 -29.016 -2.645 1 83.88 74 VAL B CA 1
ATOM 2313 C C . VAL B 1 74 ? -0.05 -28.609 -1.183 1 83.88 74 VAL B C 1
ATOM 2315 O O . VAL B 1 74 ? 0.92 -28.594 -0.422 1 83.88 74 VAL B O 1
ATOM 2318 N N . ALA B 1 75 ? -1.24 -28.25 -0.889 1 84.25 75 ALA B N 1
ATOM 2319 C CA . ALA B 1 75 ? -1.687 -28 0.479 1 84.25 75 ALA B CA 1
ATOM 2320 C C . ALA B 1 75 ? -0.815 -26.938 1.156 1 84.25 75 ALA B C 1
ATOM 2322 O O . ALA B 1 75 ? -0.695 -25.812 0.664 1 84.25 75 ALA B O 1
ATOM 2323 N N . SER B 1 76 ? -0.208 -27.359 2.195 1 87.31 76 SER B N 1
ATOM 2324 C CA . SER B 1 76 ? 0.5 -26.438 3.068 1 87.31 76 SER B CA 1
ATOM 2325 C C . SER B 1 76 ? 1.716 -25.828 2.371 1 87.31 76 SER B C 1
ATOM 2327 O O . SER B 1 76 ? 2.041 -24.656 2.576 1 87.31 76 SER B O 1
ATOM 2329 N N . ASP B 1 77 ? 2.344 -26.641 1.468 1 91.31 77 ASP B N 1
ATOM 2330 C CA . ASP B 1 77 ? 3.504 -26.125 0.748 1 91.31 77 ASP B CA 1
ATOM 2331 C C . ASP B 1 77 ? 3.098 -25.031 -0.235 1 91.31 77 ASP B C 1
ATOM 2333 O O . ASP B 1 77 ? 3.795 -24.016 -0.374 1 91.31 77 ASP B O 1
ATOM 2337 N N . LEU B 1 78 ? 2.004 -25.25 -0.863 1 92.12 78 LEU B N 1
ATOM 2338 C CA . LEU B 1 78 ? 1.485 -24.25 -1.789 1 92.12 78 LEU B CA 1
ATOM 2339 C C . LEU B 1 78 ? 1.093 -22.984 -1.048 1 92.12 78 LEU B C 1
ATOM 2341 O O . LEU B 1 78 ? 1.466 -21.875 -1.457 1 92.12 78 LEU B O 1
ATOM 2345 N N . ARG B 1 79 ? 0.397 -23.141 0.08 1 91.31 79 ARG B N 1
ATOM 2346 C CA . ARG B 1 79 ? -0.001 -21.984 0.874 1 91.31 79 ARG B CA 1
ATOM 2347 C C . ARG B 1 79 ? 1.217 -21.203 1.349 1 91.31 79 ARG B C 1
ATOM 2349 O O . ARG B 1 79 ? 1.201 -19.969 1.363 1 91.31 79 ARG B O 1
ATOM 2356 N N . LEU B 1 80 ? 2.195 -21.906 1.689 1 92.81 80 LEU B N 1
ATOM 2357 C CA . LEU B 1 80 ? 3.406 -21.266 2.18 1 92.81 80 LEU B CA 1
ATOM 2358 C C . LEU B 1 80 ? 4.051 -20.422 1.087 1 92.81 80 LEU B C 1
ATOM 2360 O O . LEU B 1 80 ? 4.395 -19.25 1.317 1 92.81 80 LEU B O 1
ATOM 2364 N N . ILE B 1 81 ? 4.203 -20.984 -0.091 1 94 81 ILE B N 1
ATOM 2365 C CA . ILE B 1 81 ? 4.863 -20.281 -1.187 1 94 81 ILE B CA 1
ATOM 2366 C C . ILE B 1 81 ? 4.051 -19.047 -1.566 1 94 81 ILE B C 1
ATOM 2368 O O . ILE B 1 81 ? 4.613 -17.969 -1.779 1 94 81 ILE B O 1
ATOM 2372 N N . VAL B 1 82 ? 2.766 -19.156 -1.569 1 92.75 82 VAL B N 1
ATOM 2373 C CA . VAL B 1 82 ? 1.899 -18.031 -1.903 1 92.75 82 VAL B CA 1
ATOM 2374 C C . VAL B 1 82 ? 1.976 -16.969 -0.803 1 92.75 82 VAL B C 1
ATOM 2376 O O . VAL B 1 82 ? 2.029 -15.773 -1.087 1 92.75 82 VAL B O 1
ATOM 2379 N N . ALA B 1 83 ? 1.99 -17.422 0.442 1 93.56 83 ALA B N 1
ATOM 2380 C CA . ALA B 1 83 ? 2.162 -16.5 1.554 1 93.56 83 ALA B CA 1
ATOM 2381 C C . ALA B 1 83 ? 3.473 -15.727 1.426 1 93.56 83 ALA B C 1
ATOM 2383 O O . ALA B 1 83 ? 3.508 -14.508 1.637 1 93.56 83 ALA B O 1
ATOM 2384 N N . ILE B 1 84 ? 4.508 -16.422 1.054 1 94.44 84 ILE B N 1
ATOM 2385 C CA . ILE B 1 84 ? 5.812 -15.781 0.895 1 94.44 84 ILE B CA 1
ATOM 2386 C C . ILE B 1 84 ? 5.75 -14.742 -0.226 1 94.44 84 ILE B C 1
ATOM 2388 O O . ILE B 1 84 ? 6.27 -13.633 -0.085 1 94.44 84 ILE B O 1
ATOM 2392 N N . ILE B 1 85 ? 5.094 -15.039 -1.312 1 93.75 85 ILE B N 1
ATOM 2393 C CA . ILE B 1 85 ? 4.961 -14.109 -2.43 1 93.75 85 ILE B CA 1
ATOM 2394 C C . ILE B 1 85 ? 4.254 -12.836 -1.963 1 93.75 85 ILE B C 1
ATOM 2396 O O . ILE B 1 85 ? 4.711 -11.727 -2.24 1 93.75 85 ILE B O 1
ATOM 2400 N N . LYS B 1 86 ? 3.225 -13.008 -1.231 1 93.88 86 LYS B N 1
ATOM 2401 C CA . LYS B 1 86 ? 2.428 -11.867 -0.79 1 93.88 86 LYS B CA 1
ATOM 2402 C C . LYS B 1 86 ? 3.168 -11.055 0.273 1 93.88 86 LYS B C 1
ATOM 2404 O O . LYS B 1 86 ? 3.189 -9.828 0.22 1 93.88 86 LYS B O 1
ATOM 2409 N N . ILE B 1 87 ? 3.779 -11.742 1.23 1 95.56 87 ILE B N 1
ATOM 2410 C CA . ILE B 1 87 ? 4.457 -11.07 2.33 1 95.56 87 ILE B CA 1
ATOM 2411 C C . ILE B 1 87 ? 5.727 -10.391 1.814 1 95.56 87 ILE B C 1
ATOM 2413 O O . ILE B 1 87 ? 6.109 -9.32 2.301 1 95.56 87 ILE B O 1
ATOM 2417 N N . ASN B 1 88 ? 6.348 -11.039 0.803 1 94.69 88 ASN B N 1
ATOM 2418 C CA . ASN B 1 88 ? 7.512 -10.461 0.141 1 94.69 88 ASN B CA 1
ATOM 2419 C C . ASN B 1 88 ? 7.242 -9.031 -0.316 1 94.69 88 ASN B C 1
ATOM 2421 O O . ASN B 1 88 ? 8.062 -8.141 -0.091 1 94.69 88 ASN B O 1
ATOM 2425 N N . ASN B 1 89 ? 6.113 -8.805 -0.819 1 91.5 89 ASN B N 1
ATOM 2426 C CA . ASN B 1 89 ? 5.703 -7.48 -1.261 1 91.5 89 ASN B CA 1
ATOM 2427 C C . ASN B 1 89 ? 5.496 -6.535 -0.08 1 91.5 89 ASN B C 1
ATOM 2429 O O . ASN B 1 89 ? 5.836 -5.355 -0.156 1 91.5 89 ASN B O 1
ATOM 2433 N N . GLU B 1 90 ? 4.953 -7 0.957 1 93.88 90 GLU B N 1
ATOM 2434 C CA . GLU B 1 90 ? 4.75 -6.191 2.154 1 93.88 90 GLU B CA 1
ATOM 2435 C C . GLU B 1 90 ? 6.082 -5.707 2.723 1 93.88 90 GLU B C 1
ATOM 2437 O O . GLU B 1 90 ? 6.199 -4.551 3.137 1 93.88 90 GLU B O 1
ATOM 2442 N N . LEU B 1 91 ? 7.035 -6.594 2.686 1 95.19 91 LEU B N 1
ATOM 2443 C CA . LEU B 1 91 ? 8.344 -6.25 3.232 1 95.19 91 LEU B CA 1
ATOM 2444 C C . LEU B 1 91 ? 9.008 -5.156 2.402 1 95.19 91 LEU B C 1
ATOM 2446 O O . LEU B 1 91 ? 9.625 -4.242 2.951 1 95.19 91 LEU B O 1
ATOM 2450 N N . GLU B 1 92 ? 8.867 -5.273 1.129 1 93.94 92 GLU B N 1
ATOM 2451 C CA . GLU B 1 92 ? 9.383 -4.223 0.255 1 93.94 92 GLU B CA 1
ATOM 2452 C C . GLU B 1 92 ? 8.711 -2.883 0.544 1 93.94 92 GLU B C 1
ATOM 2454 O O . GLU B 1 92 ? 9.383 -1.85 0.601 1 93.94 92 GLU B O 1
ATOM 2459 N N . ARG B 1 93 ? 7.469 -2.879 0.809 1 91.12 93 ARG B N 1
ATOM 2460 C CA . ARG B 1 93 ? 6.723 -1.66 1.108 1 91.12 93 ARG B CA 1
ATOM 2461 C C . ARG B 1 93 ? 7.164 -1.061 2.439 1 91.12 93 ARG B C 1
ATOM 2463 O O . ARG B 1 93 ? 7.215 0.163 2.588 1 91.12 93 ARG B O 1
ATOM 2470 N N . ILE B 1 94 ? 7.426 -1.925 3.357 1 94.75 94 ILE B N 1
ATOM 2471 C CA . ILE B 1 94 ? 7.926 -1.445 4.641 1 94.75 94 ILE B CA 1
ATOM 2472 C C . ILE B 1 94 ? 9.266 -0.746 4.445 1 94.75 94 ILE B C 1
ATOM 2474 O O . ILE B 1 94 ? 9.523 0.304 5.039 1 94.75 94 ILE B O 1
ATOM 2478 N N . GLY B 1 95 ? 10.125 -1.306 3.613 1 93.81 95 GLY B N 1
ATOM 2479 C CA . GLY B 1 95 ? 11.359 -0.628 3.25 1 93.81 95 GLY B CA 1
ATOM 2480 C C . GLY B 1 95 ? 11.133 0.754 2.668 1 93.81 95 GLY B C 1
ATOM 2481 O O . GLY B 1 95 ? 11.828 1.707 3.029 1 93.81 95 GLY B O 1
ATOM 2482 N N . ASP B 1 96 ? 10.156 0.892 1.856 1 91.12 96 ASP B N 1
ATOM 2483 C CA . ASP B 1 96 ? 9.812 2.176 1.252 1 91.12 96 ASP B CA 1
ATOM 2484 C C . ASP B 1 96 ? 9.352 3.176 2.309 1 91.12 96 ASP B C 1
ATOM 2486 O O . ASP B 1 96 ? 9.641 4.371 2.211 1 91.12 96 ASP B O 1
ATOM 2490 N N . MET B 1 97 ? 8.648 2.701 3.223 1 93.44 97 MET B N 1
ATOM 2491 C CA . MET B 1 97 ? 8.164 3.58 4.281 1 93.44 97 MET B CA 1
ATOM 2492 C C . MET B 1 97 ? 9.312 4.098 5.137 1 93.44 97 MET B C 1
ATOM 2494 O O . MET B 1 97 ? 9.289 5.238 5.598 1 93.44 97 MET B O 1
ATOM 2498 N N . ALA B 1 98 ? 10.297 3.227 5.34 1 95.81 98 ALA B N 1
ATOM 2499 C CA . ALA B 1 98 ? 11.492 3.68 6.047 1 95.81 98 ALA B CA 1
ATOM 2500 C C . ALA B 1 98 ? 12.164 4.836 5.305 1 95.81 98 ALA B C 1
ATOM 2502 O O . ALA B 1 98 ? 12.602 5.809 5.926 1 95.81 98 ALA B O 1
ATOM 2503 N N . VAL B 1 99 ? 12.188 4.762 3.996 1 94.69 99 VAL B N 1
ATOM 2504 C CA . VAL B 1 99 ? 12.734 5.836 3.17 1 94.69 99 VAL B CA 1
ATOM 2505 C C . VAL B 1 99 ? 11.875 7.09 3.318 1 94.69 99 VAL B C 1
ATOM 2507 O O . VAL B 1 99 ? 12.398 8.195 3.441 1 94.69 99 VAL B O 1
ATOM 2510 N N . GLY B 1 100 ? 10.555 6.914 3.348 1 94.19 100 GLY B N 1
ATOM 2511 C CA . GLY B 1 100 ? 9.641 8.031 3.561 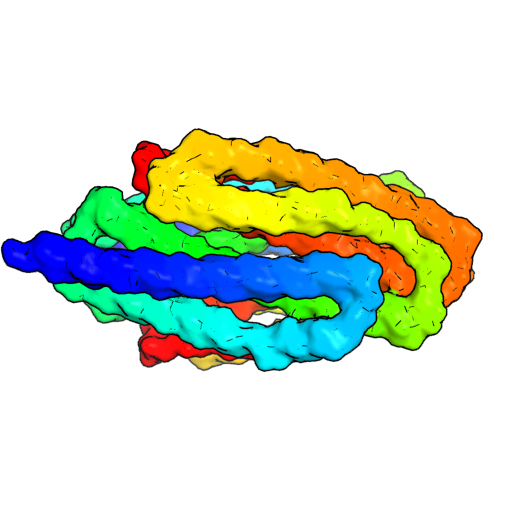1 94.19 100 GLY B CA 1
ATOM 2512 C C . GLY B 1 100 ? 9.875 8.742 4.879 1 94.19 100 GLY B C 1
ATOM 2513 O O . GLY B 1 100 ? 9.852 9.977 4.93 1 94.19 100 GLY B O 1
ATOM 2514 N N . ILE B 1 101 ? 10.133 7.996 5.883 1 96.19 10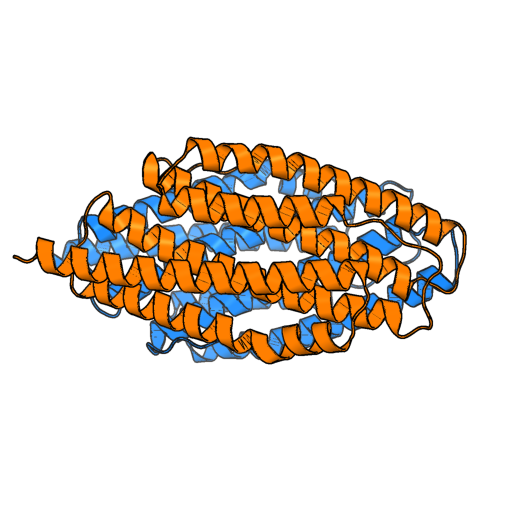1 ILE B N 1
ATOM 2515 C CA . ILE B 1 101 ? 10.414 8.562 7.199 1 96.19 101 ILE B CA 1
ATOM 2516 C C . ILE B 1 101 ? 11.711 9.367 7.152 1 96.19 101 ILE B C 1
ATOM 2518 O O . ILE B 1 101 ? 11.766 10.492 7.645 1 96.19 101 ILE B O 1
ATOM 2522 N N . ALA B 1 102 ? 12.711 8.82 6.516 1 96.12 102 ALA B N 1
ATOM 2523 C CA . ALA B 1 102 ? 14 9.5 6.395 1 96.12 102 ALA B CA 1
ATOM 2524 C C . ALA B 1 102 ? 13.852 10.836 5.684 1 96.12 102 ALA B C 1
ATOM 2526 O O . ALA B 1 102 ? 14.383 11.852 6.141 1 96.12 102 ALA B O 1
ATOM 2527 N N . LYS B 1 103 ? 13.094 10.914 4.664 1 93.88 103 LYS B N 1
ATOM 2528 C CA . LYS B 1 103 ? 12.883 12.141 3.9 1 93.88 103 LYS B CA 1
ATOM 2529 C C . LYS B 1 103 ? 12.141 13.188 4.73 1 93.88 103 LYS B C 1
ATOM 2531 O O . LYS B 1 103 ? 12.484 14.367 4.695 1 93.88 103 LYS B O 1
ATOM 2536 N N . ARG B 1 104 ? 11.148 12.711 5.469 1 93.25 104 ARG B N 1
ATOM 2537 C CA . ARG B 1 104 ? 10.383 13.633 6.297 1 93.25 104 ARG B CA 1
ATOM 2538 C C . ARG B 1 104 ? 11.242 14.219 7.41 1 93.25 104 ARG B C 1
ATOM 2540 O O . ARG B 1 104 ? 11.148 15.406 7.719 1 93.25 104 ARG B O 1
ATOM 2547 N N . VAL B 1 105 ? 12.07 13.383 7.977 1 92.62 105 VAL B N 1
ATOM 2548 C CA . VAL B 1 105 ? 12.945 13.828 9.055 1 92.62 105 VAL B CA 1
ATOM 2549 C C . VAL B 1 105 ? 13.898 14.906 8.531 1 92.62 105 VAL B C 1
ATOM 2551 O O . VAL B 1 105 ? 14.156 15.898 9.211 1 92.62 105 VAL B O 1
ATOM 2554 N N . GLN B 1 106 ? 14.32 14.773 7.324 1 91.06 106 GLN B N 1
ATOM 2555 C CA . GLN B 1 106 ? 15.211 15.766 6.723 1 91.06 106 GLN B CA 1
ATOM 2556 C C . GLN B 1 106 ? 14.5 17.109 6.543 1 91.06 106 GLN B C 1
ATOM 2558 O O . GLN B 1 106 ? 15.094 18.156 6.766 1 91.06 106 GLN B O 1
ATOM 2563 N N . VAL B 1 107 ? 13.227 17.094 6.219 1 87.56 107 VAL B N 1
ATOM 2564 C CA . VAL B 1 107 ? 12.445 18.312 6.035 1 87.56 107 VAL B CA 1
ATOM 2565 C C . VAL B 1 107 ? 12.234 19 7.379 1 87.56 107 VAL B C 1
ATOM 2567 O O . VAL B 1 107 ? 12.359 20.219 7.48 1 87.56 107 VAL B O 1
ATOM 2570 N N . ILE B 1 108 ? 11.969 18.25 8.359 1 89.81 108 ILE B N 1
ATOM 2571 C CA . ILE B 1 108 ? 11.688 18.766 9.688 1 89.81 108 ILE B CA 1
ATOM 2572 C C . ILE B 1 108 ? 12.945 19.438 10.25 1 89.81 108 ILE B C 1
ATOM 2574 O O . ILE B 1 108 ? 12.859 20.484 10.891 1 89.81 108 ILE B O 1
ATOM 2578 N N . HIS B 1 109 ? 14.094 18.953 10 1 84.19 109 HIS B N 1
ATOM 2579 C CA . HIS B 1 109 ? 15.312 19.453 10.625 1 84.19 109 HIS B CA 1
ATOM 2580 C C . HIS B 1 109 ? 16 20.5 9.758 1 84.19 109 HIS B C 1
ATOM 2582 O O . HIS B 1 109 ? 16.953 21.141 10.195 1 84.19 109 HIS B O 1
ATOM 2588 N N . LYS B 1 110 ? 15.664 20.641 8.523 1 76 110 LYS B N 1
ATOM 2589 C CA . LYS B 1 110 ? 16.25 21.672 7.66 1 76 110 LYS B CA 1
ATOM 2590 C C . LYS B 1 110 ? 15.875 23.062 8.141 1 76 110 LYS B C 1
ATOM 2592 O O . LYS B 1 110 ? 16.688 23.984 8.047 1 76 110 LYS B O 1
ATOM 2597 N N . LYS B 1 111 ? 14.672 23.359 8.516 1 60.94 111 LYS B N 1
ATOM 2598 C CA . LYS B 1 111 ? 14.25 24.734 8.742 1 60.94 111 LYS B CA 1
ATOM 2599 C C . LYS B 1 111 ? 14.562 25.172 10.172 1 60.94 111 LYS B C 1
ATOM 2601 O O . LYS B 1 111 ? 13.922 26.078 10.695 1 60.94 111 LYS B O 1
ATOM 2606 N N . GLY B 1 112 ? 15.703 24.703 10.719 1 61.69 112 GLY B N 1
ATOM 2607 C CA . GLY B 1 112 ? 16.156 25.234 11.992 1 61.69 112 GLY B CA 1
ATOM 2608 C C . GLY B 1 112 ? 15.398 24.672 13.18 1 61.69 112 GLY B C 1
ATOM 2609 O O . GLY B 1 112 ? 15.438 25.25 14.273 1 61.69 112 GLY B O 1
ATOM 2610 N N . GLY B 1 113 ? 14.805 23.641 13.047 1 63.72 113 GLY B N 1
ATOM 2611 C CA . GLY B 1 113 ? 14.211 22.922 14.164 1 63.72 113 GLY B CA 1
ATOM 2612 C C . GLY B 1 113 ? 12.914 23.531 14.641 1 63.72 113 GLY B C 1
ATOM 2613 O O . GLY B 1 113 ? 12.625 24.703 14.367 1 63.72 113 GLY B O 1
ATOM 2614 N N . VAL B 1 114 ? 11.922 22.859 14.773 1 69.25 114 VAL B N 1
ATOM 2615 C CA . VAL B 1 114 ? 10.656 23.266 15.367 1 69.25 114 VAL B CA 1
ATOM 2616 C C . VAL B 1 114 ? 10.641 22.891 16.844 1 69.25 114 VAL B C 1
ATOM 2618 O O . VAL B 1 114 ? 11.172 21.859 17.25 1 69.25 114 VAL B O 1
ATOM 2621 N N . SER B 1 115 ? 10.289 23.922 17.609 1 75.06 115 SER B N 1
ATOM 2622 C CA . SER B 1 115 ? 10.258 23.703 19.062 1 75.06 115 SER B CA 1
ATOM 2623 C C . SER B 1 115 ? 9.234 22.625 19.422 1 75.06 115 SER B C 1
ATOM 2625 O O . SER B 1 115 ? 9.398 21.938 20.438 1 75.06 115 SER B O 1
ATOM 2627 N N . PHE B 1 116 ? 8.336 22.438 18.516 1 81.19 116 PHE B N 1
ATOM 2628 C CA . PHE B 1 116 ? 7.289 21.453 18.781 1 81.19 116 PHE B CA 1
ATOM 2629 C C . PHE B 1 116 ? 7.73 20.062 18.328 1 81.19 116 PHE B C 1
ATOM 2631 O O . PHE B 1 116 ? 8.305 19.906 17.25 1 81.19 116 PHE B O 1
ATOM 2638 N N . ALA B 1 117 ? 7.594 19.172 19.328 1 78.75 117 ALA B N 1
ATOM 2639 C CA . ALA B 1 117 ? 7.91 17.781 19 1 78.75 117 ALA B CA 1
ATOM 2640 C C . ALA B 1 117 ? 6.836 16.828 19.516 1 78.75 117 ALA B C 1
ATOM 2642 O O . ALA B 1 117 ? 6.242 17.078 20.578 1 78.75 117 ALA B O 1
ATOM 2643 N N . VAL B 1 118 ? 6.488 15.883 18.672 1 89.69 118 VAL B N 1
ATOM 2644 C CA . VAL B 1 118 ? 5.711 14.734 19.125 1 89.69 118 VAL B CA 1
ATOM 2645 C C . VAL B 1 118 ? 6.645 13.578 19.453 1 89.69 118 VAL B C 1
ATOM 2647 O O . VAL B 1 118 ? 7.578 13.289 18.703 1 89.69 118 VAL B O 1
ATOM 2650 N N . ASP B 1 119 ? 6.426 13.008 20.609 1 91.12 119 ASP B N 1
ATOM 2651 C CA . ASP B 1 119 ? 7.215 11.844 21 1 91.12 119 ASP B CA 1
ATOM 2652 C C . ASP B 1 119 ? 6.711 10.578 20.297 1 91.12 119 ASP B C 1
ATOM 2654 O O . ASP B 1 119 ? 5.691 10.008 20.703 1 91.12 119 ASP B O 1
ATOM 2658 N N . TYR B 1 120 ? 7.508 10.188 19.297 1 94.75 120 TYR B N 1
ATOM 2659 C CA . TYR B 1 120 ? 7.098 9.031 18.516 1 94.75 120 TYR B CA 1
ATOM 2660 C C . TYR B 1 120 ? 7.781 7.762 19.016 1 94.75 120 TYR B C 1
ATOM 2662 O O . TYR B 1 120 ? 7.688 6.707 18.375 1 94.75 120 TYR B O 1
ATOM 2670 N N . ARG B 1 121 ? 8.438 7.883 20.188 1 92.5 121 ARG B N 1
ATOM 2671 C CA . ARG B 1 121 ? 9.195 6.746 20.703 1 92.5 121 ARG B CA 1
ATOM 2672 C C . ARG B 1 121 ? 8.289 5.547 20.953 1 92.5 121 ARG B C 1
ATOM 2674 O O . ARG B 1 121 ? 8.594 4.434 20.516 1 92.5 121 ARG B O 1
ATOM 2681 N N . GLN B 1 122 ? 7.219 5.781 21.547 1 95.38 122 GLN B N 1
ATOM 2682 C CA . GLN B 1 122 ? 6.293 4.695 21.844 1 95.38 122 GLN B CA 1
ATOM 2683 C C . GLN B 1 122 ? 5.742 4.062 20.578 1 95.38 122 GLN B C 1
ATOM 2685 O O . GLN B 1 122 ? 5.699 2.836 20.453 1 95.38 122 GLN B O 1
ATOM 2690 N N . MET B 1 123 ? 5.336 4.863 19.641 1 96.5 123 MET B N 1
ATOM 2691 C CA . MET B 1 123 ? 4.801 4.375 18.375 1 96.5 123 MET B CA 1
ATOM 2692 C C . MET B 1 123 ? 5.852 3.578 17.609 1 96.5 123 MET B C 1
ATOM 2694 O O . MET B 1 123 ? 5.555 2.516 17.062 1 96.5 123 MET B O 1
ATOM 2698 N N . ALA B 1 124 ? 7.066 4.082 17.625 1 96.19 124 ALA B N 1
ATOM 2699 C CA . ALA B 1 124 ? 8.172 3.432 16.938 1 96.19 124 ALA B CA 1
ATOM 2700 C C . ALA B 1 124 ? 8.461 2.053 17.531 1 96.19 124 ALA B C 1
ATOM 2702 O O . ALA B 1 124 ? 8.609 1.074 16.797 1 96.19 124 ALA B O 1
ATOM 2703 N N . VAL B 1 125 ? 8.484 1.956 18.812 1 95.75 125 VAL B N 1
ATOM 2704 C CA . VAL B 1 125 ? 8.742 0.695 19.5 1 95.75 125 VAL B CA 1
ATOM 2705 C C . VAL B 1 125 ? 7.637 -0.308 19.156 1 95.75 125 VAL B C 1
ATOM 2707 O O . VAL B 1 125 ? 7.914 -1.479 18.891 1 95.75 125 VAL B O 1
ATOM 2710 N N . LYS B 1 126 ? 6.457 0.161 19.125 1 97.06 126 LYS B N 1
ATOM 2711 C CA . LYS B 1 126 ? 5.316 -0.717 18.875 1 97.06 126 LYS B CA 1
ATOM 2712 C C . LYS B 1 126 ? 5.352 -1.265 17.453 1 97.06 126 LYS B C 1
ATOM 2714 O O . LYS B 1 126 ? 5.172 -2.467 17.25 1 97.06 126 LYS B O 1
ATOM 2719 N N . VAL B 1 127 ? 5.59 -0.418 16.469 1 97.5 127 VAL B N 1
ATOM 2720 C CA . VAL B 1 127 ? 5.555 -0.867 15.086 1 97.5 127 VAL B CA 1
ATOM 2721 C C . VAL B 1 127 ? 6.73 -1.797 14.812 1 97.5 127 VAL B C 1
ATOM 2723 O O . VAL B 1 127 ? 6.602 -2.77 14.062 1 97.5 127 VAL B O 1
ATOM 2726 N N . LEU B 1 128 ? 7.902 -1.509 15.414 1 96.5 128 LEU B N 1
ATOM 2727 C CA . LEU B 1 128 ? 9.039 -2.414 15.305 1 96.5 128 LEU B CA 1
ATOM 2728 C C . LEU B 1 128 ? 8.711 -3.781 15.891 1 96.5 128 LEU B C 1
ATOM 2730 O O . LEU B 1 128 ? 9.016 -4.812 15.289 1 96.5 128 LEU B O 1
ATOM 2734 N N . GLY B 1 129 ? 8.109 -3.754 17.016 1 97.06 129 GLY B N 1
ATOM 2735 C CA . GLY B 1 129 ? 7.668 -4.992 17.641 1 97.06 129 GLY B CA 1
ATOM 2736 C C . GLY B 1 129 ? 6.664 -5.762 16.797 1 97.06 129 GLY B C 1
ATOM 2737 O O . GLY B 1 129 ? 6.734 -6.988 16.703 1 97.06 129 GLY B O 1
ATOM 2738 N N . MET B 1 130 ? 5.762 -5.098 16.188 1 97.56 130 MET B N 1
ATOM 2739 C CA . MET B 1 130 ? 4.746 -5.723 15.344 1 97.56 130 MET B CA 1
ATOM 2740 C C . MET B 1 130 ? 5.391 -6.418 14.148 1 97.56 130 MET B C 1
ATOM 2742 O O . MET B 1 130 ? 5.004 -7.531 13.789 1 97.56 130 MET B O 1
ATOM 2746 N N . ILE B 1 131 ? 6.363 -5.742 13.523 1 97.12 131 ILE B N 1
ATOM 2747 C CA . ILE B 1 131 ? 7.039 -6.332 12.367 1 97.12 131 ILE B CA 1
ATOM 2748 C C . ILE B 1 131 ? 7.824 -7.566 12.805 1 97.12 131 ILE B C 1
ATOM 2750 O O . ILE B 1 131 ? 7.75 -8.617 12.164 1 97.12 131 ILE B O 1
ATOM 2754 N N . ARG B 1 132 ? 8.508 -7.473 13.938 1 96 132 ARG B N 1
ATOM 2755 C CA . ARG B 1 132 ? 9.234 -8.617 14.469 1 96 132 ARG B CA 1
ATOM 2756 C C . ARG B 1 132 ? 8.289 -9.781 14.758 1 96 132 ARG B C 1
ATOM 2758 O O . ARG B 1 132 ? 8.562 -10.922 14.391 1 96 132 ARG B O 1
ATOM 2765 N N . MET B 1 133 ? 7.195 -9.477 15.359 1 96.94 133 MET B N 1
ATOM 2766 C CA . MET B 1 133 ? 6.199 -10.492 15.695 1 96.94 133 MET B CA 1
ATOM 2767 C C . MET B 1 133 ? 5.633 -11.133 14.43 1 96.94 133 MET B C 1
ATOM 2769 O O . MET B 1 133 ? 5.379 -12.336 14.398 1 96.94 133 MET B O 1
ATOM 2773 N N . SER B 1 134 ? 5.391 -10.297 13.438 1 96.38 134 SER B N 1
ATOM 2774 C CA . SER B 1 134 ? 4.832 -10.812 12.188 1 96.38 134 SER B CA 1
ATOM 2775 C C . SER B 1 134 ? 5.789 -11.797 11.516 1 96.38 134 SER B C 1
ATOM 2777 O O . SER B 1 134 ? 5.371 -12.852 11.039 1 96.38 134 SER B O 1
ATOM 2779 N N . LEU B 1 135 ? 7.082 -11.469 11.516 1 93.38 135 LEU B N 1
ATOM 2780 C CA . LEU B 1 135 ? 8.094 -12.344 10.938 1 93.38 135 LEU B CA 1
ATOM 2781 C C . LEU B 1 135 ? 8.242 -13.617 11.766 1 93.38 135 LEU B C 1
ATOM 2783 O O . LEU B 1 135 ? 8.344 -14.719 11.211 1 93.38 135 LEU B O 1
ATOM 2787 N N . ASP B 1 136 ? 8.234 -13.477 13.086 1 95.44 136 ASP B N 1
ATOM 2788 C CA . ASP B 1 136 ? 8.289 -14.633 13.969 1 95.44 136 ASP B CA 1
ATOM 2789 C C . ASP B 1 136 ? 7.09 -15.555 13.75 1 95.44 136 ASP B C 1
ATOM 2791 O O . ASP B 1 136 ? 7.234 -16.781 13.727 1 95.44 136 ASP B O 1
ATOM 2795 N N . ALA B 1 137 ? 5.922 -14.922 13.641 1 95.88 137 ALA B N 1
ATOM 2796 C CA . ALA B 1 137 ? 4.695 -15.688 13.43 1 95.88 137 ALA B CA 1
ATOM 2797 C C . ALA B 1 137 ? 4.785 -16.516 12.141 1 95.88 137 ALA B C 1
ATOM 2799 O O . ALA B 1 137 ? 4.305 -17.641 12.086 1 95.88 137 ALA B O 1
ATOM 2800 N N . LEU B 1 138 ? 5.355 -15.961 11.148 1 92.06 138 LEU B N 1
ATOM 2801 C CA . LEU B 1 138 ? 5.5 -16.672 9.875 1 92.06 138 LEU B CA 1
ATOM 2802 C C . LEU B 1 138 ? 6.469 -17.844 10.008 1 92.06 138 LEU B C 1
ATOM 2804 O O . LEU B 1 138 ? 6.145 -18.969 9.625 1 92.06 138 LEU B O 1
ATOM 2808 N N . VAL B 1 139 ? 7.664 -17.578 10.594 1 90.25 139 VAL B N 1
ATOM 2809 C CA . VAL B 1 139 ? 8.727 -18.562 10.688 1 90.25 139 VAL B CA 1
ATOM 2810 C C . VAL B 1 139 ? 8.273 -19.734 11.562 1 90.25 139 VAL B C 1
ATOM 2812 O O . VAL B 1 139 ? 8.586 -20.891 11.273 1 90.25 139 VAL B O 1
ATOM 2815 N N . THR B 1 140 ? 7.492 -19.422 12.539 1 93.69 140 THR B N 1
ATOM 2816 C CA . THR B 1 140 ? 7.059 -20.453 13.477 1 93.69 140 THR B CA 1
ATOM 2817 C C . THR B 1 140 ? 5.652 -20.938 13.133 1 93.69 140 THR B C 1
ATOM 2819 O O . THR B 1 140 ? 5.09 -21.781 13.844 1 93.69 140 THR B O 1
ATOM 2822 N N . GLU B 1 141 ? 5.074 -20.375 12.141 1 93.62 141 GLU B N 1
ATOM 2823 C CA . GLU B 1 141 ? 3.707 -20.703 11.734 1 93.62 141 GLU B CA 1
ATOM 2824 C C . GLU B 1 141 ? 2.756 -20.641 12.93 1 93.62 141 GLU B C 1
ATOM 2826 O O . GLU B 1 141 ? 2.006 -21.594 13.18 1 93.62 141 GLU B O 1
ATOM 2831 N N . ASN B 1 142 ? 2.734 -19.562 13.594 1 96.38 142 ASN B N 1
ATOM 2832 C CA . ASN B 1 142 ? 1.991 -19.344 14.828 1 96.38 142 ASN B CA 1
ATOM 2833 C C . ASN B 1 142 ? 0.851 -18.344 14.633 1 96.38 142 ASN B C 1
ATOM 2835 O O . ASN B 1 142 ? 1.058 -17.141 14.719 1 96.38 142 ASN B O 1
ATOM 2839 N N . ALA B 1 143 ? -0.397 -18.844 14.43 1 96.06 143 ALA B N 1
ATOM 2840 C CA . ALA B 1 143 ? -1.567 -18.016 14.156 1 96.06 143 ALA B CA 1
ATOM 2841 C C . ALA B 1 143 ? -1.949 -17.188 15.383 1 96.06 143 ALA B C 1
ATOM 2843 O O . ALA B 1 143 ? -2.438 -16.062 15.25 1 96.06 143 ALA B O 1
ATOM 2844 N N . ASP B 1 144 ? -1.717 -17.719 16.531 1 96.44 144 ASP B N 1
ATOM 2845 C CA . ASP B 1 144 ? -2.031 -16.984 17.75 1 96.44 144 ASP B CA 1
ATOM 2846 C C . ASP B 1 144 ? -1.154 -15.742 17.891 1 96.44 144 ASP B C 1
ATOM 2848 O O . ASP B 1 144 ? -1.642 -14.664 18.25 1 96.44 144 ASP B O 1
ATOM 2852 N N . LEU B 1 145 ? 0.106 -15.938 17.625 1 96.56 145 LEU B N 1
ATOM 2853 C CA . LEU B 1 145 ? 1.021 -14.797 17.625 1 96.56 145 LEU B CA 1
ATOM 2854 C C . LEU B 1 145 ? 0.595 -13.758 16.594 1 96.56 145 LEU B C 1
ATOM 2856 O O . LEU B 1 145 ? 0.637 -12.555 16.875 1 96.56 145 LEU B O 1
ATOM 2860 N N . ALA B 1 146 ? 0.156 -14.164 15.438 1 96.56 146 ALA B N 1
ATOM 2861 C CA . ALA B 1 146 ? -0.316 -13.273 14.383 1 96.56 146 ALA B CA 1
ATOM 2862 C C . ALA B 1 146 ? -1.525 -12.461 14.844 1 96.56 146 ALA B C 1
ATOM 2864 O O . ALA B 1 146 ? -1.611 -11.258 14.594 1 96.56 146 ALA B O 1
ATOM 2865 N N . ARG B 1 147 ? -2.424 -13.07 15.594 1 95.81 147 ARG B N 1
ATOM 2866 C CA . ARG B 1 147 ? -3.639 -12.406 16.047 1 95.81 147 ARG B CA 1
ATOM 2867 C C . ARG B 1 147 ? -3.318 -11.305 17.047 1 95.81 147 ARG B C 1
ATOM 2869 O O . ARG B 1 147 ? -4.035 -10.305 17.141 1 95.81 147 ARG B O 1
ATOM 2876 N N . ARG B 1 148 ? -2.244 -11.461 17.766 1 96.25 148 ARG B N 1
ATOM 2877 C CA . ARG B 1 148 ? -1.84 -10.453 18.734 1 96.25 148 ARG B CA 1
ATOM 2878 C C . ARG B 1 148 ? -1.476 -9.141 18.047 1 96.25 148 ARG B C 1
ATOM 2880 O O . ARG B 1 148 ? -1.597 -8.062 18.625 1 96.25 148 ARG B O 1
ATOM 2887 N N . ILE B 1 149 ? -1.082 -9.211 16.828 1 97.06 149 ILE B N 1
ATOM 2888 C CA . ILE B 1 149 ? -0.643 -8.047 16.062 1 97.06 149 ILE B CA 1
ATOM 2889 C C . ILE B 1 149 ? -1.82 -7.105 15.836 1 97.06 149 ILE B C 1
ATOM 2891 O O . ILE B 1 149 ? -1.653 -5.883 15.844 1 97.06 149 ILE B O 1
ATOM 2895 N N . PHE B 1 150 ? -3.066 -7.656 15.719 1 94.5 150 PHE B N 1
ATOM 2896 C CA . PHE B 1 150 ? -4.254 -6.836 15.5 1 94.5 150 PHE B CA 1
ATOM 2897 C C . PHE B 1 150 ? -4.516 -5.934 16.703 1 94.5 150 PHE B C 1
ATOM 2899 O O . PHE B 1 150 ? -4.934 -4.785 16.531 1 94.5 150 PHE B O 1
ATOM 2906 N N . HIS B 1 151 ? -4.215 -6.441 17.844 1 94.06 151 HIS B N 1
ATOM 2907 C CA . HIS B 1 151 ? -4.402 -5.652 19.062 1 94.06 151 HIS B CA 1
ATOM 2908 C C . HIS B 1 151 ? -3.385 -4.523 19.141 1 94.06 151 HIS B C 1
ATOM 2910 O O . HIS B 1 151 ? -3.725 -3.402 19.531 1 94.06 151 HIS B O 1
ATOM 2916 N N . GLU B 1 152 ? -2.17 -4.824 18.797 1 95.5 152 GLU B N 1
ATOM 2917 C CA . GLU B 1 152 ? -1.128 -3.803 18.812 1 95.5 152 GLU B CA 1
ATOM 2918 C C . GLU B 1 152 ? -1.453 -2.682 17.828 1 95.5 152 GLU B C 1
ATOM 2920 O O . GLU B 1 152 ? -1.123 -1.52 18.062 1 95.5 152 GLU B O 1
ATOM 2925 N N . ASP B 1 153 ? -2.115 -3.055 16.766 1 96.19 153 ASP B N 1
ATOM 2926 C CA . ASP B 1 153 ? -2.447 -2.082 15.727 1 96.19 153 ASP B CA 1
ATOM 2927 C C . ASP B 1 153 ? -3.424 -1.032 16.25 1 96.19 153 ASP B C 1
ATOM 2929 O O . ASP B 1 153 ? -3.354 0.137 15.867 1 96.19 153 ASP B O 1
ATOM 2933 N N . GLU B 1 154 ? -4.285 -1.4 17.141 1 95.25 154 GLU B N 1
ATOM 2934 C CA . GLU B 1 154 ? -5.227 -0.466 17.75 1 95.25 154 GLU B CA 1
ATOM 2935 C C . GLU B 1 154 ? -4.492 0.606 18.547 1 95.25 154 GLU B C 1
ATOM 2937 O O . GLU B 1 154 ? -4.879 1.777 18.531 1 95.25 154 GLU B O 1
ATOM 2942 N N . GLU B 1 155 ? -3.484 0.169 19.203 1 96.38 155 GLU B N 1
ATOM 2943 C CA . GLU B 1 155 ? -2.691 1.11 19.984 1 96.38 155 GLU B CA 1
ATOM 2944 C C . GLU B 1 155 ? -1.941 2.086 19.078 1 96.38 155 GLU B C 1
ATOM 2946 O O . GLU B 1 155 ? -1.831 3.273 19.391 1 96.38 155 GLU B O 1
ATOM 2951 N N . VAL B 1 156 ? -1.452 1.6 17.969 1 97.44 156 VAL B N 1
ATOM 2952 C CA . VAL B 1 156 ? -0.752 2.445 17 1 97.44 156 VAL B CA 1
ATOM 2953 C C . VAL B 1 156 ? -1.716 3.482 16.438 1 97.44 156 VAL B C 1
ATOM 2955 O O . VAL B 1 156 ? -1.367 4.66 16.312 1 97.44 156 VAL B O 1
ATOM 2958 N N . ASP B 1 157 ? -2.967 3.092 16.188 1 95.38 157 ASP B N 1
ATOM 2959 C CA . ASP B 1 157 ? -3.994 4.004 15.695 1 95.38 157 ASP B CA 1
ATOM 2960 C C . ASP B 1 157 ? -4.277 5.113 16.703 1 95.38 157 ASP B C 1
ATOM 2962 O O . ASP B 1 157 ? -4.402 6.281 16.328 1 95.38 157 ASP B O 1
ATOM 2966 N N . ALA B 1 158 ? -4.309 4.742 17.922 1 96.62 158 ALA B N 1
ATOM 2967 C CA . ALA B 1 158 ? -4.578 5.703 18.984 1 96.62 158 ALA B CA 1
ATOM 2968 C C . ALA B 1 158 ? -3.451 6.727 19.094 1 96.62 158 ALA B C 1
ATOM 2970 O O . ALA B 1 158 ? -3.701 7.918 19.297 1 96.62 158 ALA B O 1
ATOM 2971 N N . LEU B 1 159 ? -2.24 6.246 18.938 1 97.06 159 LEU B N 1
ATOM 2972 C CA . LEU B 1 159 ? -1.087 7.141 19 1 97.06 159 LEU B CA 1
ATOM 2973 C C . LEU B 1 159 ? -1.071 8.094 17.812 1 97.06 159 LEU B C 1
ATOM 2975 O O . LEU B 1 159 ? -0.735 9.273 17.969 1 97.06 159 LEU B O 1
ATOM 2979 N N . ARG B 1 160 ? -1.437 7.625 16.641 1 97.06 160 ARG B N 1
ATOM 2980 C CA . ARG B 1 160 ? -1.57 8.484 15.477 1 97.06 160 ARG B CA 1
ATOM 2981 C C . ARG B 1 160 ? -2.629 9.562 15.703 1 97.06 160 ARG B C 1
ATOM 2983 O O . ARG B 1 160 ? -2.416 10.727 15.375 1 97.06 160 ARG B O 1
ATOM 2990 N N . ASP B 1 161 ? -3.725 9.18 16.344 1 96.56 161 ASP B N 1
ATOM 2991 C CA . ASP B 1 161 ? -4.789 10.133 16.641 1 96.56 161 ASP B CA 1
ATOM 2992 C C . ASP B 1 161 ? -4.305 11.203 17.625 1 96.56 161 ASP B C 1
ATOM 2994 O O . ASP B 1 161 ? -4.645 12.383 17.484 1 96.56 161 ASP B O 1
ATOM 2998 N N . LYS B 1 162 ? -3.535 10.758 18.594 1 96.94 162 LYS B N 1
ATOM 2999 C CA . LYS B 1 162 ? -2.963 11.703 19.547 1 96.94 162 LYS B CA 1
ATOM 3000 C C . LYS B 1 162 ? -2.027 12.695 18.859 1 96.94 162 LYS B C 1
ATOM 3002 O O . LYS B 1 162 ? -2.062 13.891 19.141 1 96.94 162 LYS B O 1
ATOM 3007 N N . ALA B 1 163 ? -1.231 12.211 17.969 1 96.81 163 ALA B N 1
ATOM 3008 C CA . ALA B 1 163 ? -0.332 13.07 17.203 1 96.81 163 ALA B CA 1
ATOM 3009 C C . ALA B 1 163 ? -1.116 14.07 16.344 1 96.81 163 ALA B C 1
ATOM 3011 O O . ALA B 1 163 ? -0.752 15.242 16.266 1 96.81 163 ALA B O 1
ATOM 3012 N N . TYR B 1 164 ? -2.199 13.609 15.766 1 96.31 164 TYR B N 1
ATOM 3013 C CA . TYR B 1 164 ? -3.066 14.461 14.961 1 96.31 164 TYR B CA 1
ATOM 3014 C C . TYR B 1 164 ? -3.6 15.625 15.781 1 96.31 164 TYR B C 1
ATOM 3016 O O . TYR B 1 164 ? -3.469 16.781 15.383 1 96.31 164 TYR B O 1
ATOM 3024 N N . LYS B 1 165 ? -4.141 15.344 16.922 1 96.5 165 LYS B N 1
ATOM 3025 C CA . LYS B 1 165 ? -4.719 16.359 17.781 1 96.5 165 LYS B CA 1
ATOM 3026 C C . LYS B 1 165 ? -3.654 17.359 18.234 1 96.5 165 LYS B C 1
ATOM 3028 O O . LYS B 1 165 ? -3.893 18.562 18.25 1 96.5 165 LYS B O 1
ATOM 3033 N N . ALA B 1 166 ? -2.463 16.844 18.547 1 96.25 166 ALA B N 1
ATOM 3034 C CA . ALA B 1 166 ? -1.374 17.703 19.016 1 96.25 166 ALA B CA 1
ATOM 3035 C C . ALA B 1 166 ? -0.912 18.656 17.922 1 96.25 166 ALA B C 1
ATOM 3037 O O . ALA B 1 166 ? -0.708 19.844 18.156 1 96.25 166 ALA B O 1
ATOM 3038 N N . VAL B 1 167 ? -0.805 18.188 16.734 1 95.88 167 VAL B N 1
ATOM 3039 C CA . VAL B 1 167 ? -0.317 18.984 15.609 1 95.88 167 VAL B CA 1
ATOM 3040 C C . VAL B 1 167 ? -1.365 20.031 15.219 1 95.88 167 VAL B C 1
ATOM 3042 O O . VAL B 1 167 ? -1.034 21.188 14.977 1 95.88 167 VAL B O 1
ATOM 3045 N N . VAL B 1 168 ? -2.615 19.594 15.227 1 95 168 VAL B N 1
ATOM 3046 C CA . VAL B 1 168 ? -3.695 20.516 14.898 1 95 168 VAL B CA 1
ATOM 3047 C C . VAL B 1 168 ? -3.732 21.656 15.906 1 95 168 VAL B C 1
ATOM 3049 O O . VAL B 1 168 ? -3.844 22.828 15.531 1 95 168 VAL B O 1
ATOM 3052 N N . LYS B 1 169 ? -3.605 21.297 17.156 1 95.38 169 LYS B N 1
ATOM 3053 C CA . LYS B 1 169 ? -3.592 22.312 18.203 1 95.38 169 LYS B CA 1
ATOM 3054 C C . LYS B 1 169 ? -2.441 23.297 18.016 1 95.38 169 LYS B C 1
ATOM 3056 O O . LYS B 1 169 ? -2.627 24.5 18.141 1 95.38 169 LYS B O 1
ATOM 3061 N N . GLU B 1 170 ? -1.302 22.797 17.672 1 93.81 170 GLU B N 1
ATOM 3062 C CA . GLU B 1 170 ? -0.124 23.641 17.484 1 93.81 170 GLU B CA 1
ATOM 3063 C C . GLU B 1 170 ? -0.266 24.531 16.25 1 93.81 170 GLU B C 1
ATOM 3065 O O . GLU B 1 170 ? 0.115 25.703 16.281 1 93.81 170 GLU B O 1
ATOM 3070 N N . LEU B 1 171 ? -0.8 24.031 15.211 1 93.25 171 LEU B N 1
ATOM 3071 C CA . LEU B 1 171 ? -1.011 24.781 13.977 1 93.25 171 LEU B CA 1
ATOM 3072 C C . LEU B 1 171 ? -2.008 25.922 14.195 1 93.25 171 LEU B C 1
ATOM 3074 O O . LEU B 1 171 ? -1.887 26.984 13.586 1 93.25 171 LEU B O 1
ATOM 3078 N N . ASP B 1 172 ? -2.93 25.656 15.078 1 93.69 172 ASP B N 1
ATOM 3079 C CA . ASP B 1 172 ? -3.949 26.656 15.344 1 93.69 172 ASP B CA 1
ATOM 3080 C C . ASP B 1 172 ? -3.432 27.719 16.328 1 93.69 172 ASP B C 1
ATOM 3082 O O . ASP B 1 172 ? -4.023 28.797 16.453 1 93.69 172 ASP B O 1
ATOM 3086 N N . ALA B 1 173 ? -2.357 27.406 17.016 1 91.75 173 ALA B N 1
ATOM 3087 C CA . ALA B 1 173 ? -1.827 28.312 18.031 1 91.75 173 ALA B CA 1
ATOM 3088 C C . ALA B 1 173 ? -0.889 29.344 17.422 1 91.75 173 ALA B C 1
ATOM 3090 O O . ALA B 1 173 ? -0.777 30.469 17.922 1 91.75 173 ALA B O 1
ATOM 3091 N N . ASP B 1 174 ? -0.142 28.938 16.406 1 85.75 174 ASP B N 1
ATOM 3092 C CA . ASP B 1 174 ? 0.85 29.844 15.836 1 85.75 174 ASP B CA 1
ATOM 3093 C C . ASP B 1 174 ? 1.079 29.547 14.352 1 85.75 174 ASP B C 1
ATOM 3095 O O . ASP B 1 174 ? 0.76 28.453 13.875 1 85.75 174 ASP B O 1
ATOM 3099 N N . THR B 1 175 ? 1.585 30.625 13.68 1 86.69 175 THR B N 1
ATOM 3100 C CA . THR B 1 175 ? 1.859 30.484 12.258 1 86.69 175 THR B CA 1
ATOM 3101 C C . THR B 1 175 ? 3.361 30.422 12 1 86.69 175 THR B C 1
ATOM 3103 O O . THR B 1 175 ? 4.164 30.625 12.914 1 86.69 175 THR B O 1
ATOM 3106 N N . GLY B 1 176 ? 3.789 29.984 10.773 1 85.56 176 GLY B N 1
ATOM 3107 C CA . GLY B 1 176 ? 5.176 30.078 10.344 1 85.56 176 GLY B CA 1
ATOM 3108 C C . GLY B 1 176 ? 5.918 28.75 10.422 1 85.56 176 GLY B C 1
ATOM 3109 O O . GLY B 1 176 ? 7.082 28.672 10.023 1 85.56 176 GLY B O 1
ATOM 3110 N N . HIS B 1 177 ? 5.188 27.703 10.93 1 88.06 177 HIS B N 1
ATOM 3111 C CA . HIS B 1 177 ? 5.859 26.422 11.078 1 88.06 177 HIS B CA 1
ATOM 3112 C C . HIS B 1 177 ? 5.035 25.297 10.461 1 88.06 177 HIS B C 1
ATOM 3114 O O . HIS B 1 177 ? 5.145 24.141 10.883 1 88.06 177 HIS B O 1
ATOM 3120 N N . ALA B 1 178 ? 4.238 25.625 9.555 1 92 178 ALA B N 1
ATOM 3121 C CA . ALA B 1 178 ? 3.262 24.672 9.008 1 92 178 ALA B CA 1
ATOM 3122 C C . ALA B 1 178 ? 3.957 23.484 8.352 1 92 178 ALA B C 1
ATOM 3124 O O . ALA B 1 178 ? 3.553 22.344 8.555 1 92 178 ALA B O 1
ATOM 3125 N N . ALA B 1 179 ? 5.055 23.734 7.609 1 91.88 179 ALA B N 1
ATOM 3126 C CA . ALA B 1 179 ? 5.746 22.672 6.902 1 91.88 179 ALA B CA 1
ATOM 3127 C C . ALA B 1 179 ? 6.301 21.641 7.879 1 91.88 179 ALA B C 1
ATOM 3129 O O . ALA B 1 179 ? 6.113 20.422 7.691 1 91.88 179 ALA B O 1
ATOM 3130 N N . ALA B 1 180 ? 6.91 22.125 8.883 1 91.62 180 ALA B N 1
ATOM 3131 C CA . ALA B 1 180 ? 7.488 21.234 9.875 1 91.62 180 ALA B CA 1
ATOM 3132 C C . ALA B 1 180 ? 6.398 20.438 10.602 1 91.62 180 ALA B C 1
ATOM 3134 O O . ALA B 1 180 ? 6.508 19.219 10.766 1 91.62 180 ALA B O 1
ATOM 3135 N N . LEU B 1 181 ? 5.328 21.125 10.992 1 93.19 181 LEU B N 1
ATOM 3136 C CA . LEU B 1 181 ? 4.258 20.484 11.758 1 93.19 181 LEU B CA 1
ATOM 3137 C C . LEU B 1 181 ? 3.512 19.469 10.898 1 93.19 181 LEU B C 1
ATOM 3139 O O . LEU B 1 181 ? 3.158 18.391 11.383 1 93.19 181 LEU B O 1
ATOM 3143 N N . LEU B 1 182 ? 3.312 19.797 9.688 1 94.19 182 LEU B N 1
ATOM 3144 C CA . LEU B 1 182 ? 2.688 18.859 8.773 1 94.19 182 LEU B CA 1
ATOM 3145 C C . LEU B 1 182 ? 3.543 17.609 8.617 1 94.19 182 LEU B C 1
ATOM 3147 O O . LEU B 1 182 ? 3.029 16.484 8.672 1 94.19 182 LEU B O 1
ATOM 3151 N N . ASN B 1 183 ? 4.789 17.766 8.406 1 94.12 183 ASN B N 1
ATOM 3152 C CA . ASN B 1 183 ? 5.676 16.625 8.234 1 94.12 183 ASN B CA 1
ATOM 3153 C C . ASN B 1 183 ? 5.789 15.805 9.516 1 94.12 183 ASN B C 1
ATOM 3155 O O . ASN B 1 183 ? 5.938 14.586 9.469 1 94.12 183 ASN B O 1
ATOM 3159 N N . ILE B 1 184 ? 5.684 16.484 10.641 1 94.12 184 ILE B N 1
ATOM 3160 C CA . ILE B 1 184 ? 5.645 15.766 11.914 1 94.12 184 ILE B CA 1
ATOM 3161 C C . ILE B 1 184 ? 4.422 14.859 11.953 1 94.12 184 ILE B C 1
ATOM 3163 O O . ILE B 1 184 ? 4.523 13.695 12.352 1 94.12 184 ILE B O 1
ATOM 3167 N N . TYR B 1 185 ? 3.357 15.32 11.516 1 96.25 185 TYR B N 1
ATOM 3168 C CA . TYR B 1 185 ? 2.172 14.477 11.5 1 96.25 185 TYR B CA 1
ATOM 3169 C C . TYR B 1 185 ? 2.328 13.336 10.5 1 96.25 185 TYR B C 1
ATOM 3171 O O . TYR B 1 185 ? 1.921 12.203 10.766 1 96.25 185 TYR B O 1
ATOM 3179 N N . LEU B 1 186 ? 2.871 13.625 9.352 1 95.81 186 LEU B N 1
ATOM 3180 C CA . LEU B 1 186 ? 3.033 12.617 8.312 1 95.81 186 LEU B CA 1
ATOM 3181 C C . LEU B 1 186 ? 3.92 11.477 8.797 1 95.81 186 LEU B C 1
ATOM 3183 O O . LEU B 1 186 ? 3.76 10.328 8.367 1 95.81 186 LEU B O 1
ATOM 3187 N N . LEU B 1 187 ? 4.805 11.773 9.734 1 95.81 187 LEU B N 1
ATOM 3188 C CA . LEU B 1 187 ? 5.594 10.711 10.352 1 95.81 187 LEU B CA 1
ATOM 3189 C C . LEU B 1 187 ? 4.691 9.703 11.055 1 95.81 187 LEU B C 1
ATOM 3191 O O . LEU B 1 187 ? 4.91 8.5 10.961 1 95.81 187 LEU B O 1
ATOM 3195 N N . SER B 1 188 ? 3.672 10.203 11.766 1 96.69 188 SER B N 1
ATOM 3196 C CA . SER B 1 188 ? 2.736 9.312 12.438 1 96.69 188 SER B CA 1
ATOM 3197 C C . SER B 1 188 ? 2.006 8.422 11.445 1 96.69 188 SER B C 1
ATOM 3199 O O . SER B 1 188 ? 1.758 7.242 11.719 1 96.69 188 SER B O 1
ATOM 3201 N N . ARG B 1 189 ? 1.747 8.906 10.305 1 95.25 189 ARG B N 1
ATOM 3202 C CA . ARG B 1 189 ? 1.055 8.164 9.266 1 95.25 189 ARG B CA 1
ATOM 3203 C C . ARG B 1 189 ? 1.938 7.047 8.711 1 95.25 189 ARG B C 1
ATOM 3205 O O . ARG B 1 189 ? 1.459 5.941 8.445 1 95.25 189 ARG B O 1
ATOM 3212 N N . HIS B 1 190 ? 3.172 7.371 8.523 1 95.81 190 HIS B N 1
ATOM 3213 C CA . HIS B 1 190 ? 4.094 6.336 8.07 1 95.81 190 HIS B CA 1
ATOM 3214 C C . HIS B 1 190 ? 4.172 5.191 9.07 1 95.81 190 HIS B C 1
ATOM 3216 O O . HIS B 1 190 ? 4.117 4.02 8.688 1 95.81 190 HIS B O 1
ATOM 3222 N N . LEU B 1 191 ? 4.258 5.547 10.32 1 96.94 191 LEU B N 1
ATOM 3223 C CA . LEU B 1 191 ? 4.336 4.523 11.359 1 96.94 191 LEU B CA 1
ATOM 3224 C C . LEU B 1 191 ? 3.053 3.705 11.422 1 96.94 191 LEU B C 1
ATOM 3226 O O . LEU B 1 191 ? 3.098 2.479 11.539 1 96.94 191 LEU B O 1
ATOM 3230 N N . GLU B 1 192 ? 1.96 4.363 11.32 1 96.88 192 GLU B N 1
ATOM 3231 C CA . GLU B 1 192 ? 0.673 3.674 11.281 1 96.88 192 GLU B CA 1
ATOM 3232 C C . GLU B 1 192 ? 0.607 2.699 10.102 1 96.88 192 GLU B C 1
ATOM 3234 O O . GLU B 1 192 ? 0.138 1.569 10.258 1 96.88 192 GLU B O 1
ATOM 3239 N N . ARG B 1 193 ? 1.092 3.049 9.016 1 94.06 193 ARG B N 1
ATOM 3240 C CA . ARG B 1 193 ? 1.062 2.221 7.812 1 94.06 193 ARG B CA 1
ATOM 3241 C C . ARG B 1 193 ? 1.966 1.001 7.965 1 94.06 193 ARG B C 1
ATOM 3243 O O . ARG B 1 193 ? 1.665 -0.071 7.438 1 94.06 193 ARG B O 1
ATOM 3250 N N . ILE B 1 194 ? 3.049 1.218 8.617 1 96.31 194 ILE B N 1
ATOM 3251 C CA . ILE B 1 194 ? 3.904 0.074 8.914 1 96.31 194 ILE B CA 1
ATOM 3252 C C . ILE B 1 194 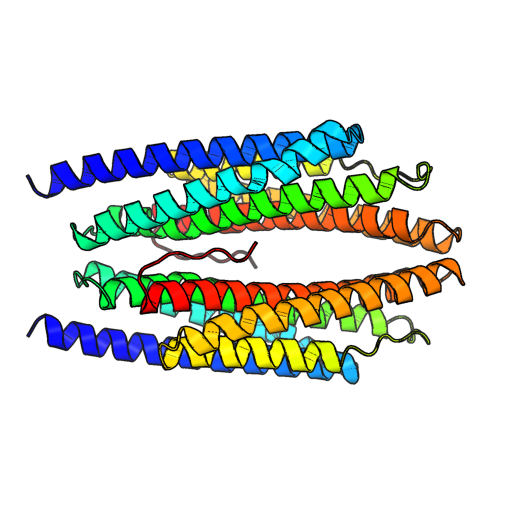? 3.146 -0.925 9.781 1 96.31 194 ILE B C 1
ATOM 3254 O O . ILE B 1 194 ? 3.215 -2.135 9.555 1 96.31 194 ILE B O 1
ATOM 3258 N N . GLY B 1 195 ? 2.453 -0.402 10.789 1 96.25 195 GLY B N 1
ATOM 3259 C CA . GLY B 1 195 ? 1.574 -1.265 11.562 1 96.25 195 GLY B CA 1
ATOM 3260 C C . GLY B 1 195 ? 0.558 -2 10.711 1 96.25 195 GLY B C 1
ATOM 3261 O O . GLY B 1 195 ? 0.32 -3.193 10.914 1 96.25 195 GLY B O 1
ATOM 3262 N N . ASP B 1 196 ? -0.004 -1.327 9.75 1 93.5 196 ASP B N 1
ATOM 3263 C CA . ASP B 1 196 ? -0.958 -1.941 8.828 1 93.5 196 ASP B CA 1
ATOM 3264 C C . ASP B 1 196 ? -0.317 -3.094 8.062 1 93.5 196 ASP B C 1
ATOM 3266 O O . ASP B 1 196 ? -0.947 -4.133 7.848 1 93.5 196 ASP B O 1
ATOM 3270 N N . ARG B 1 197 ? 0.919 -2.902 7.625 1 95.12 197 ARG B N 1
ATOM 3271 C CA . ARG B 1 197 ? 1.614 -3.959 6.895 1 95.12 197 ARG B CA 1
ATOM 3272 C C . ARG B 1 197 ? 1.821 -5.188 7.773 1 95.12 197 ARG B C 1
ATOM 3274 O O . ARG B 1 197 ? 1.71 -6.32 7.301 1 95.12 197 ARG B O 1
ATOM 3281 N N . ALA B 1 198 ? 2.158 -4.898 9.023 1 96.62 198 ALA B N 1
ATOM 3282 C CA . ALA B 1 198 ? 2.287 -6.012 9.961 1 96.62 198 ALA B CA 1
ATOM 3283 C C . ALA B 1 198 ? 0.981 -6.797 10.062 1 96.62 198 ALA B C 1
ATOM 3285 O O . ALA B 1 198 ? 0.992 -8.023 10.133 1 96.62 198 ALA B O 1
ATOM 3286 N N . CYS B 1 199 ? -0.128 -6.121 10.047 1 95.69 199 CYS B N 1
ATOM 3287 C CA . CYS B 1 199 ? -1.433 -6.773 10.086 1 95.69 199 CYS B CA 1
ATOM 3288 C C . CYS B 1 199 ? -1.666 -7.609 8.836 1 95.69 199 CYS B C 1
ATOM 3290 O O . CYS B 1 199 ? -2.184 -8.727 8.914 1 95.69 199 CYS B O 1
ATOM 3292 N N . ASN B 1 200 ? -1.269 -7.07 7.691 1 93.31 200 ASN B N 1
ATOM 3293 C CA . ASN B 1 200 ? -1.394 -7.828 6.449 1 93.31 200 ASN B CA 1
ATOM 3294 C C . ASN B 1 200 ? -0.596 -9.125 6.504 1 93.31 200 ASN B C 1
ATOM 3296 O O . ASN B 1 200 ? -1.076 -10.172 6.066 1 93.31 200 ASN B O 1
ATOM 3300 N N . ILE B 1 201 ? 0.587 -8.992 7.035 1 95.94 201 ILE B N 1
ATOM 3301 C CA . ILE B 1 201 ? 1.421 -10.18 7.172 1 95.94 201 ILE B CA 1
ATOM 3302 C C . ILE B 1 201 ? 0.749 -11.172 8.117 1 95.94 201 ILE B C 1
ATOM 3304 O O . ILE B 1 201 ? 0.709 -12.375 7.836 1 95.94 201 ILE B O 1
ATOM 3308 N N . ALA B 1 202 ? 0.208 -10.672 9.188 1 96.31 202 ALA B N 1
ATOM 3309 C CA . ALA B 1 202 ? -0.496 -11.508 10.156 1 96.31 202 ALA B CA 1
ATOM 3310 C C . ALA B 1 202 ? -1.646 -12.266 9.484 1 96.31 202 ALA B C 1
ATOM 3312 O O . ALA B 1 202 ? -1.84 -13.453 9.734 1 96.31 202 ALA B O 1
ATOM 3313 N N . GLU B 1 203 ? -2.398 -11.641 8.672 1 94.44 203 GLU B N 1
ATOM 3314 C CA . GLU B 1 203 ? -3.494 -12.266 7.938 1 94.44 203 GLU B CA 1
ATOM 3315 C C . GLU B 1 203 ? -2.996 -13.43 7.09 1 94.44 203 GLU B C 1
ATOM 3317 O O . GLU B 1 203 ? -3.623 -14.492 7.047 1 94.44 203 GLU B O 1
ATOM 3322 N N . GLU B 1 204 ? -1.881 -13.164 6.43 1 94.06 204 GLU B N 1
ATOM 3323 C CA . GLU B 1 204 ? -1.312 -14.211 5.582 1 94.06 204 GLU B CA 1
ATOM 3324 C C . GLU B 1 204 ? -0.857 -15.406 6.414 1 94.06 204 GLU B C 1
ATOM 3326 O O . GLU B 1 204 ? -0.987 -16.547 5.98 1 94.06 204 GLU B O 1
ATOM 3331 N N . VAL B 1 205 ? -0.323 -15.125 7.605 1 95.56 205 VAL B N 1
ATOM 3332 C CA . VAL B 1 205 ? 0.132 -16.203 8.477 1 95.56 205 VAL B CA 1
ATOM 3333 C C . VAL B 1 205 ? -1.065 -17.016 8.961 1 95.56 205 VAL B C 1
ATOM 3335 O O . VAL B 1 205 ? -1.016 -18.25 8.977 1 95.56 205 VAL B O 1
ATOM 3338 N N . ILE B 1 206 ? -2.121 -16.359 9.32 1 95.19 206 ILE B N 1
ATOM 3339 C CA . ILE B 1 206 ? -3.322 -17.047 9.781 1 95.19 206 ILE B CA 1
ATOM 3340 C C . ILE B 1 206 ? -3.869 -17.938 8.672 1 95.19 206 ILE B C 1
ATOM 3342 O O . ILE B 1 206 ? -4.223 -19.094 8.914 1 95.19 206 ILE B O 1
ATOM 3346 N N . TYR B 1 207 ? -3.871 -17.469 7.496 1 91.88 207 TYR B N 1
ATOM 3347 C CA . TYR B 1 207 ? -4.305 -18.266 6.359 1 91.88 207 TYR B CA 1
ATOM 3348 C C . TYR B 1 207 ? -3.375 -19.453 6.148 1 91.88 207 TYR B C 1
ATOM 3350 O O . TYR B 1 207 ? -3.832 -20.562 5.863 1 91.88 207 TYR B O 1
ATOM 3358 N N . LEU B 1 208 ? -2.111 -19.188 6.23 1 93.06 208 LEU B N 1
ATOM 3359 C CA . LEU B 1 208 ? -1.116 -20.234 6.059 1 93.06 208 LEU B CA 1
ATOM 3360 C C . LEU B 1 208 ? -1.359 -21.375 7.039 1 93.06 208 LEU B C 1
ATOM 3362 O O . LEU B 1 208 ? -1.338 -22.547 6.652 1 93.06 208 LEU B O 1
ATOM 3366 N N . VAL B 1 209 ? -1.705 -21.031 8.25 1 94.12 209 VAL B N 1
ATOM 3367 C CA . VAL B 1 209 ? -1.778 -22.016 9.328 1 94.12 209 VAL B CA 1
ATOM 3368 C C . VAL B 1 209 ? -3.172 -22.641 9.367 1 94.12 209 VAL B C 1
ATOM 3370 O O . VAL B 1 209 ? -3.309 -23.844 9.531 1 94.12 209 VAL B O 1
ATOM 3373 N N . GLU B 1 210 ? -4.188 -21.828 9.125 1 93.19 210 GLU B N 1
ATOM 3374 C CA . GLU B 1 210 ? -5.543 -22.297 9.398 1 93.19 210 GLU B CA 1
ATOM 3375 C C . GLU B 1 210 ? -6.305 -22.562 8.102 1 93.19 210 GLU B C 1
ATOM 3377 O O . GLU B 1 210 ? -7.359 -23.203 8.117 1 93.19 210 GLU B O 1
ATOM 3382 N N . GLY B 1 211 ? -5.867 -22.062 7.008 1 87 211 GLY B N 1
ATOM 3383 C CA . GLY B 1 211 ? -6.512 -22.281 5.723 1 87 211 GLY B CA 1
ATOM 3384 C C . GLY B 1 211 ? -7.699 -21.359 5.488 1 87 211 GLY B C 1
ATOM 3385 O O . GLY B 1 211 ? -8.43 -21.531 4.508 1 87 211 GLY B O 1
ATOM 3386 N N . ASP B 1 212 ? -7.887 -20.469 6.434 1 84.75 212 ASP B N 1
ATOM 3387 C CA . ASP B 1 212 ? -8.984 -19.516 6.305 1 84.75 212 ASP B CA 1
ATOM 3388 C C . ASP B 1 212 ? -8.453 -18.094 6.145 1 84.75 212 ASP B C 1
ATOM 3390 O O . ASP B 1 212 ? -7.645 -17.625 6.953 1 84.75 212 ASP B O 1
ATOM 3394 N N . ILE B 1 213 ? -8.945 -17.547 5.039 1 79.38 213 ILE B N 1
ATOM 3395 C CA . ILE B 1 213 ? -8.547 -16.172 4.805 1 79.38 213 ILE B CA 1
ATOM 3396 C C . ILE B 1 213 ? -9.336 -15.242 5.723 1 79.38 213 ILE B C 1
ATOM 3398 O O . ILE B 1 213 ? -10.57 -15.258 5.719 1 79.38 213 ILE B O 1
ATOM 3402 N N . VAL B 1 214 ? -8.609 -14.5 6.586 1 77 214 VAL B N 1
ATOM 3403 C CA . VAL B 1 214 ? -9.227 -13.555 7.516 1 77 214 VAL B CA 1
ATOM 3404 C C . VAL B 1 214 ? -8.828 -12.125 7.137 1 77 214 VAL B C 1
ATOM 3406 O O . VAL B 1 214 ? -7.758 -11.906 6.562 1 77 214 VAL B O 1
ATOM 3409 N N . ARG B 1 215 ? -9.75 -11.195 7.23 1 73.81 215 ARG B N 1
ATOM 3410 C CA . ARG B 1 215 ? -9.445 -9.781 7.031 1 73.81 215 ARG B CA 1
ATOM 3411 C C . ARG B 1 215 ? -9.789 -8.969 8.273 1 73.81 215 ARG B C 1
ATOM 3413 O O . ARG B 1 215 ? -10.867 -9.125 8.852 1 73.81 215 ARG B O 1
ATOM 3420 N N . ASN B 1 216 ? -8.766 -8.273 8.781 1 60.38 216 ASN B N 1
ATOM 3421 C CA . ASN B 1 216 ? -8.992 -7.371 9.906 1 60.38 216 ASN B CA 1
ATOM 3422 C C . ASN B 1 216 ? -9.648 -6.07 9.453 1 60.38 216 ASN B C 1
ATOM 3424 O O . ASN B 1 216 ? -9.195 -5.438 8.5 1 60.38 216 ASN B O 1
ATOM 3428 N N . GLU B 1 217 ? -10.922 -5.867 9.797 1 57.66 217 GLU B N 1
ATOM 3429 C CA . GLU B 1 217 ? -11.688 -4.676 9.453 1 57.66 217 GLU B CA 1
ATOM 3430 C C . GLU B 1 217 ? -11.164 -3.447 10.195 1 57.66 217 GLU B C 1
ATOM 3432 O O . GLU B 1 217 ? -10.586 -3.568 11.273 1 57.66 217 GLU B O 1
#

Organism: NCBI:txid1859131

Solvent-accessible surface area (backbone atoms only — not comparable to full-atom values): 22276 Å² total; per-residue (Å²): 113,78,67,56,56,49,49,54,52,49,51,51,50,51,50,54,47,52,51,51,51,52,52,39,49,50,48,43,51,53,36,46,49,32,72,73,66,59,44,60,67,59,31,50,49,49,53,70,51,50,59,58,50,52,52,51,42,51,51,51,46,52,50,48,51,48,48,44,55,77,35,69,47,49,68,64,56,35,39,45,49,51,38,48,53,57,41,43,53,46,49,45,49,45,45,50,42,27,33,51,43,28,54,38,47,50,57,36,56,63,75,73,52,61,94,75,77,80,84,54,62,65,54,42,54,50,35,52,48,34,44,52,44,28,53,49,15,50,77,65,57,33,44,68,57,19,56,52,39,57,58,53,39,54,54,39,49,51,52,35,50,52,45,47,53,53,43,35,52,51,39,39,71,47,61,78,49,38,64,42,46,51,41,54,43,50,45,39,50,47,49,42,48,46,33,50,44,24,40,52,40,16,32,43,33,29,21,50,63,69,72,46,87,60,79,88,128,113,79,65,58,56,49,51,54,52,48,50,51,50,51,50,54,49,51,52,51,50,51,53,38,50,50,48,43,50,52,36,47,49,30,73,74,67,59,44,58,67,61,30,50,50,50,54,71,51,50,60,59,51,52,52,51,44,51,51,51,45,52,51,48,51,49,49,47,56,76,35,67,47,50,69,63,56,35,39,44,50,53,37,47,52,57,39,43,52,45,46,45,49,44,45,50,40,29,33,51,45,26,55,39,45,51,57,36,55,64,76,72,52,63,94,74,79,80,85,54,63,65,54,42,54,50,35,53,48,35,44,52,43,28,53,49,15,49,78,64,56,33,42,68,57,19,56,51,39,56,58,54,39,53,53,38,51,52,52,35,50,51,44,47,54,53,42,32,52,50,38,39,71,49,62,78,50,38,65,41,46,50,40,55,43,50,47,39,51,46,49,41,50,45,30,50,43,25,41,53,40,15,31,41,32,29,21,50,63,68,71,48,86,58,77,88,130